Protein AF-B1ZRG2-F1 (afdb_monomer_lite)

Structure (mmCIF, N/CA/C/O backbone):
data_AF-B1ZRG2-F1
#
_entry.id   AF-B1ZRG2-F1
#
loop_
_atom_site.group_PDB
_atom_site.id
_atom_site.type_symbol
_atom_site.label_atom_id
_atom_site.label_alt_id
_atom_site.label_comp_id
_atom_site.label_asym_id
_atom_site.label_entity_id
_atom_site.label_seq_id
_atom_site.pdbx_PDB_ins_code
_atom_site.Cartn_x
_atom_site.Cartn_y
_atom_site.Cartn_z
_atom_site.occupancy
_atom_site.B_iso_or_equiv
_atom_site.auth_seq_id
_atom_site.auth_comp_id
_atom_site.auth_asym_id
_atom_site.auth_atom_id
_atom_site.pdbx_PDB_model_num
ATOM 1 N N . MET A 1 1 ? 19.179 -17.131 78.149 1.00 44.03 1 MET A N 1
ATOM 2 C CA . MET A 1 1 ? 19.157 -16.373 76.879 1.00 44.03 1 MET A CA 1
ATOM 3 C C . MET A 1 1 ? 17.961 -16.872 76.100 1.00 44.03 1 MET A C 1
ATOM 5 O O . MET A 1 1 ? 17.913 -18.040 75.742 1.00 44.03 1 MET A O 1
ATOM 9 N N . SER A 1 2 ? 16.934 -16.031 76.074 1.00 34.91 2 SER A N 1
ATOM 10 C CA . SER A 1 2 ? 15.535 -16.381 75.848 1.00 34.91 2 SER A CA 1
ATOM 11 C C . SER A 1 2 ? 15.091 -15.987 74.442 1.00 34.91 2 SER A C 1
ATOM 13 O O . SER A 1 2 ? 15.492 -14.937 73.959 1.00 34.91 2 SER A O 1
ATOM 15 N N . GLN A 1 3 ? 14.178 -16.799 73.907 1.00 31.14 3 GLN A N 1
ATOM 16 C CA . GLN A 1 3 ? 13.021 -16.413 73.089 1.00 31.14 3 GLN A CA 1
ATOM 17 C C . GLN A 1 3 ? 13.226 -15.973 71.628 1.00 31.14 3 GLN A C 1
ATOM 19 O O . GLN A 1 3 ? 13.715 -14.896 71.308 1.00 31.14 3 GLN A O 1
ATOM 24 N N . ARG A 1 4 ? 12.669 -16.815 70.744 1.00 40.81 4 ARG A N 1
ATOM 25 C CA . ARG A 1 4 ? 11.993 -16.399 69.508 1.00 40.81 4 ARG A CA 1
ATOM 26 C C . ARG A 1 4 ? 10.818 -15.468 69.838 1.00 40.81 4 ARG A C 1
ATOM 28 O O . ARG A 1 4 ? 10.125 -15.739 70.822 1.00 40.81 4 ARG A O 1
ATOM 35 N N . PRO A 1 5 ? 10.464 -14.560 68.920 1.00 37.41 5 PRO A N 1
ATOM 36 C CA . PRO A 1 5 ? 9.074 -14.204 68.694 1.00 37.41 5 PRO A CA 1
ATOM 37 C C . PRO A 1 5 ? 8.605 -14.631 67.293 1.00 37.41 5 PRO A C 1
ATOM 39 O O . PRO A 1 5 ? 9.265 -14.406 66.283 1.00 37.41 5 PRO A O 1
ATOM 42 N N . SER A 1 6 ? 7.444 -15.284 67.296 1.00 38.41 6 SER A N 1
ATOM 43 C CA . SER A 1 6 ? 6.436 -15.306 66.229 1.00 38.41 6 SER A CA 1
ATOM 44 C C . SER A 1 6 ? 5.818 -13.911 66.074 1.00 38.41 6 SER A C 1
ATOM 46 O O . SER A 1 6 ? 5.772 -13.231 67.091 1.00 38.41 6 SER A O 1
ATOM 48 N N . LEU A 1 7 ? 5.354 -13.543 64.866 1.00 31.53 7 LEU A N 1
ATOM 49 C CA . LEU A 1 7 ? 4.377 -12.497 64.439 1.00 31.53 7 LEU A CA 1
ATOM 50 C C . LEU A 1 7 ? 4.684 -12.244 62.936 1.00 31.53 7 LEU A C 1
ATOM 52 O O . LEU A 1 7 ? 5.855 -12.140 62.588 1.00 31.53 7 LEU A O 1
ATOM 56 N N . ASP A 1 8 ? 3.811 -12.138 61.940 1.00 29.39 8 ASP A N 1
ATOM 57 C CA . ASP A 1 8 ? 2.368 -12.257 61.766 1.00 29.39 8 ASP A CA 1
ATOM 58 C C . ASP A 1 8 ? 2.152 -12.480 60.259 1.00 29.39 8 ASP A C 1
ATOM 60 O O . ASP A 1 8 ? 2.672 -11.725 59.435 1.00 29.39 8 ASP A O 1
ATOM 64 N N . ALA A 1 9 ? 1.385 -13.500 59.874 1.00 29.91 9 ALA A N 1
ATOM 65 C CA . ALA A 1 9 ? 0.885 -13.624 58.509 1.00 29.91 9 ALA A CA 1
ATOM 66 C C . ALA A 1 9 ? -0.413 -12.815 58.413 1.00 29.91 9 ALA A C 1
ATOM 68 O O . ALA A 1 9 ? -1.506 -13.344 58.606 1.00 29.91 9 ALA A O 1
ATOM 69 N N . ALA A 1 10 ? -0.283 -11.514 58.158 1.00 30.19 10 ALA A N 1
ATOM 70 C CA . ALA A 1 10 ? -1.404 -10.689 57.742 1.00 30.19 10 ALA A CA 1
ATOM 71 C C . ALA A 1 10 ? -1.830 -11.133 56.336 1.00 30.19 10 ALA A C 1
ATOM 73 O O . ALA A 1 10 ? -1.155 -10.867 55.342 1.00 30.19 10 ALA A O 1
ATOM 74 N N . THR A 1 11 ? -2.950 -11.847 56.265 1.00 30.34 11 THR A N 1
ATOM 75 C CA . THR A 1 11 ? -3.734 -12.046 55.048 1.00 30.34 11 THR A CA 1
ATOM 76 C C . THR A 1 11 ? -4.152 -10.679 54.517 1.00 30.34 11 THR A C 1
ATOM 78 O O . THR A 1 11 ? -5.124 -10.091 54.989 1.00 30.34 11 THR A O 1
ATOM 81 N N . ALA A 1 12 ? -3.383 -10.154 53.564 1.00 30.78 12 ALA A N 1
ATOM 82 C CA . ALA A 1 12 ? -3.799 -9.035 52.741 1.00 30.78 12 ALA A CA 1
ATOM 83 C C . ALA A 1 12 ? -4.892 -9.539 51.795 1.00 30.78 12 ALA A C 1
ATOM 85 O O . ALA A 1 12 ? -4.633 -10.247 50.820 1.00 30.78 12 ALA A O 1
ATOM 86 N N . ASP A 1 13 ? -6.117 -9.199 52.174 1.00 28.84 13 ASP A N 1
ATOM 87 C CA . ASP A 1 13 ? -7.341 -9.279 51.395 1.00 28.84 13 ASP A CA 1
ATOM 88 C C . ASP A 1 13 ? -7.080 -8.659 50.013 1.00 28.84 13 ASP A C 1
ATOM 90 O O . ASP A 1 13 ? -6.990 -7.441 49.849 1.00 28.84 13 ASP A O 1
ATOM 94 N N . THR A 1 14 ? -6.823 -9.516 49.025 1.00 30.91 14 THR A N 1
ATOM 95 C CA . THR A 1 14 ? -6.717 -9.091 47.632 1.00 30.91 14 THR A CA 1
ATOM 96 C C . THR A 1 14 ? -8.150 -8.868 47.172 1.00 30.91 14 THR A C 1
ATOM 98 O O . THR A 1 14 ? -8.909 -9.841 47.153 1.00 30.91 14 THR A O 1
ATOM 101 N N . PRO A 1 15 ? -8.565 -7.634 46.836 1.00 31.62 15 PRO A N 1
ATOM 102 C CA . PRO A 1 15 ? -9.930 -7.409 46.407 1.00 31.62 15 PRO A CA 1
ATOM 103 C C . PRO A 1 15 ? -10.174 -8.245 45.153 1.00 31.62 15 PRO A C 1
ATOM 105 O O . PRO A 1 15 ? -9.431 -8.155 44.173 1.00 31.62 15 PRO A O 1
ATOM 108 N N . ALA A 1 16 ? -11.199 -9.094 45.228 1.00 30.50 16 ALA A N 1
ATOM 109 C CA . ALA A 1 16 ? -11.679 -9.878 44.106 1.00 30.50 16 ALA A CA 1
ATOM 110 C C . ALA A 1 16 ? -11.845 -8.960 42.881 1.00 30.50 16 ALA A C 1
ATOM 112 O O . ALA A 1 16 ? -12.378 -7.852 43.030 1.00 30.50 16 ALA A O 1
ATOM 113 N N . PRO A 1 17 ? -11.395 -9.375 41.683 1.00 32.94 17 PRO A N 1
ATOM 114 C CA . PRO A 1 17 ? -11.615 -8.584 40.485 1.00 32.94 17 PRO A CA 1
ATOM 115 C C . PRO A 1 17 ? -13.118 -8.353 40.336 1.00 32.94 17 PRO A C 1
ATOM 117 O O . PRO A 1 17 ? -13.916 -9.289 40.428 1.00 32.94 17 PRO A O 1
ATOM 120 N N . ALA A 1 18 ? -13.490 -7.081 40.180 1.00 32.44 18 ALA A N 1
ATOM 121 C CA . ALA A 1 18 ? -14.868 -6.656 40.031 1.00 32.44 18 ALA A CA 1
ATOM 122 C C . ALA A 1 18 ? -15.546 -7.498 38.943 1.00 32.44 18 ALA A C 1
ATOM 124 O O . ALA A 1 18 ? -15.136 -7.494 37.781 1.00 32.44 18 ALA A O 1
ATOM 125 N N . ALA A 1 19 ? -16.578 -8.237 39.346 1.00 33.41 19 ALA A N 1
ATOM 126 C CA . ALA A 1 19 ? -17.447 -8.988 38.460 1.00 33.41 19 ALA A CA 1
ATOM 127 C C . ALA A 1 19 ? -18.177 -8.002 37.534 1.00 33.41 19 ALA A C 1
ATOM 129 O O . ALA A 1 19 ? -19.205 -7.433 37.895 1.00 33.41 19 ALA A O 1
ATOM 130 N N . GLY A 1 20 ? -17.594 -7.743 36.364 1.00 34.97 20 GLY A N 1
ATOM 131 C CA . GLY A 1 20 ? -18.164 -6.828 35.376 1.00 34.97 20 GLY A CA 1
ATOM 132 C C . GLY A 1 20 ? -17.503 -6.821 33.996 1.00 34.97 20 GLY A C 1
ATOM 133 O O . GLY A 1 20 ? -18.056 -6.196 33.098 1.00 34.97 20 GLY A O 1
ATOM 134 N N . ASP A 1 21 ? -16.376 -7.513 33.787 1.00 38.94 21 ASP A N 1
ATOM 135 C CA . ASP A 1 21 ? -15.539 -7.318 32.586 1.00 38.94 21 ASP A CA 1
ATOM 136 C C . ASP A 1 21 ? -15.465 -8.537 31.643 1.00 38.94 21 ASP A C 1
ATOM 138 O O . ASP A 1 21 ? -14.523 -8.701 30.875 1.00 38.94 21 ASP A O 1
ATOM 142 N N . GLU A 1 22 ? -16.460 -9.430 31.685 1.00 39.44 22 GLU A N 1
ATOM 143 C CA . GLU A 1 22 ? -16.415 -10.705 30.947 1.00 39.44 22 GLU A CA 1
ATOM 144 C C . GLU A 1 22 ? -17.200 -10.719 29.618 1.00 39.44 22 GLU A C 1
ATOM 146 O O . GLU A 1 22 ? -17.410 -11.780 29.036 1.00 39.44 22 GLU A O 1
ATOM 151 N N . HIS A 1 23 ? -17.650 -9.568 29.098 1.00 43.19 23 HIS A N 1
ATOM 152 C CA . HIS A 1 23 ? -18.549 -9.529 27.927 1.00 43.19 23 HIS A CA 1
ATOM 153 C C . HIS A 1 23 ? -18.244 -8.429 26.890 1.00 43.19 23 HIS A C 1
ATOM 155 O O . HIS A 1 23 ? -19.143 -7.731 26.415 1.00 43.19 23 HIS A O 1
ATOM 161 N N . HIS A 1 24 ? -16.980 -8.294 26.465 1.00 49.75 24 HIS A N 1
ATOM 162 C CA . HIS A 1 24 ? -16.658 -7.497 25.266 1.00 49.75 24 HIS A CA 1
ATOM 163 C C . HIS A 1 24 ? -15.682 -8.136 24.266 1.00 49.75 24 HIS A C 1
ATOM 165 O O . HIS A 1 24 ? -15.039 -7.428 23.496 1.00 49.75 24 HIS A O 1
ATOM 171 N N . ARG A 1 25 ? -15.604 -9.470 24.175 1.00 56.97 25 ARG A N 1
ATOM 172 C CA . ARG A 1 25 ? -15.038 -10.095 22.963 1.00 56.97 25 ARG A CA 1
ATOM 173 C C . ARG A 1 25 ? -16.091 -10.121 21.865 1.00 56.97 25 ARG A C 1
ATOM 175 O O . ARG A 1 25 ? -16.765 -11.123 21.662 1.00 56.97 25 ARG A O 1
ATOM 182 N N . ARG A 1 26 ? -16.264 -8.997 21.172 1.00 71.00 26 ARG A N 1
ATOM 183 C CA . ARG A 1 26 ? -17.147 -8.938 19.996 1.00 71.00 26 ARG A CA 1
ATOM 184 C C . ARG A 1 26 ? -16.542 -9.646 18.784 1.00 71.00 26 ARG A C 1
ATOM 186 O O . ARG A 1 26 ? -17.289 -10.214 17.993 1.00 71.00 26 ARG A O 1
ATOM 193 N N . PHE A 1 27 ? -15.212 -9.652 18.653 1.00 87.38 27 PHE A N 1
ATOM 194 C CA . PHE A 1 27 ? -14.528 -10.338 17.562 1.00 87.38 27 PHE A CA 1
ATOM 195 C C . PHE A 1 27 ? -13.069 -10.678 17.900 1.00 87.38 27 PHE A C 1
ATOM 197 O O . PHE A 1 27 ? -12.311 -9.818 18.348 1.00 87.38 27 PHE A O 1
ATOM 204 N N . GLU A 1 28 ? -12.669 -11.916 17.617 1.00 91.75 28 GLU A N 1
ATOM 205 C CA . GLU A 1 28 ? -11.290 -12.406 17.675 1.00 91.75 28 GLU A CA 1
ATOM 206 C C . GLU A 1 28 ? -11.079 -13.402 16.528 1.00 91.75 28 GLU A C 1
ATOM 208 O O . GLU A 1 28 ? -11.954 -14.218 16.228 1.00 91.75 28 GLU A O 1
ATOM 213 N N . LEU A 1 29 ? -9.929 -13.323 15.867 1.00 91.81 29 LEU A N 1
ATOM 214 C CA . LEU A 1 29 ? -9.551 -14.179 14.755 1.00 91.81 29 LEU A CA 1
ATOM 215 C C . LEU A 1 29 ? -8.054 -14.467 14.818 1.00 91.81 29 LEU A C 1
ATOM 217 O O . LEU A 1 29 ? -7.232 -13.557 14.745 1.00 91.81 29 LEU A O 1
ATOM 221 N N . LEU A 1 30 ? -7.720 -15.752 14.827 1.00 94.62 30 LEU A N 1
ATOM 222 C CA . LEU A 1 30 ? -6.388 -16.249 14.521 1.00 94.62 30 LEU A CA 1
ATOM 223 C C . LEU A 1 30 ? -6.456 -17.068 13.231 1.00 94.62 30 LEU A C 1
ATOM 225 O O . LEU A 1 30 ? -7.286 -17.966 13.098 1.00 94.62 30 LEU A O 1
ATOM 229 N N . GLN A 1 31 ? -5.565 -16.787 12.286 1.00 94.00 31 GLN A N 1
ATOM 230 C CA . GLN A 1 31 ? -5.388 -17.601 11.090 1.00 94.00 31 GLN A CA 1
ATOM 231 C C . GLN A 1 31 ? -3.924 -18.019 10.980 1.00 94.00 31 GLN A C 1
ATOM 233 O O . GLN A 1 31 ? -3.051 -17.216 10.657 1.00 94.00 31 GLN A O 1
ATOM 238 N N . ALA A 1 32 ? -3.678 -19.302 11.247 1.00 90.69 32 ALA A N 1
ATOM 239 C CA . ALA A 1 32 ? -2.338 -19.875 11.355 1.00 90.69 32 ALA A CA 1
ATOM 240 C C . ALA A 1 32 ? -1.635 -20.125 10.008 1.00 90.69 32 ALA A C 1
ATOM 242 O O . ALA A 1 32 ? -0.455 -20.451 10.016 1.00 90.69 32 ALA A O 1
ATOM 243 N N . GLN A 1 33 ? -2.359 -20.018 8.883 1.00 90.31 33 GLN A N 1
ATOM 244 C CA . GLN A 1 33 ? -1.847 -20.170 7.511 1.00 90.31 33 GLN A CA 1
ATOM 245 C C . GLN A 1 33 ? -2.716 -19.364 6.519 1.00 90.31 33 GLN A C 1
ATOM 247 O O . GLN A 1 33 ? -3.607 -19.913 5.866 1.00 90.31 33 GLN A O 1
ATOM 252 N N . PRO A 1 34 ? -2.561 -18.033 6.453 1.00 92.88 34 PRO A N 1
ATOM 253 C CA . PRO A 1 34 ? -3.231 -17.202 5.462 1.00 92.88 34 PRO A CA 1
ATOM 254 C C . PRO A 1 34 ? -2.714 -17.470 4.040 1.00 92.88 34 PRO A C 1
ATOM 256 O O . PRO A 1 34 ? -1.535 -17.787 3.869 1.00 92.88 34 PRO A O 1
ATOM 259 N N . PRO A 1 35 ? -3.573 -17.330 3.011 1.00 88.62 35 PRO A N 1
ATOM 260 C CA . PRO A 1 35 ? -3.128 -17.398 1.627 1.00 88.62 35 PRO A CA 1
ATOM 261 C C . PRO A 1 35 ? -2.175 -16.237 1.325 1.00 88.62 35 PRO A C 1
ATOM 263 O O . PRO A 1 35 ? -2.445 -15.084 1.674 1.00 88.62 35 PRO A O 1
ATOM 266 N N . ILE A 1 36 ? -1.067 -16.552 0.659 1.00 92.31 36 ILE A N 1
ATOM 267 C CA . ILE A 1 36 ? -0.042 -15.583 0.278 1.00 92.31 36 ILE A CA 1
ATOM 268 C C . ILE A 1 36 ? -0.055 -15.416 -1.232 1.00 92.31 36 ILE A C 1
ATOM 270 O O . ILE A 1 36 ? 0.200 -16.371 -1.962 1.00 92.31 36 ILE A O 1
ATOM 274 N N . ASP A 1 37 ? -0.304 -14.189 -1.672 1.00 91.75 37 ASP A N 1
ATOM 275 C CA . ASP A 1 37 ? -0.225 -13.793 -3.073 1.00 91.75 37 ASP A CA 1
ATOM 276 C C . ASP A 1 37 ? 0.400 -12.400 -3.167 1.00 91.75 37 ASP A C 1
ATOM 278 O O . ASP A 1 37 ? -0.265 -11.391 -3.375 1.00 91.75 37 ASP A O 1
ATOM 282 N N . VAL A 1 38 ? 1.706 -12.341 -2.898 1.00 92.06 38 VAL A N 1
ATOM 283 C CA . VAL A 1 38 ? 2.461 -11.086 -2.923 1.00 92.06 38 VAL A CA 1
ATOM 284 C C . VAL A 1 38 ? 2.462 -10.523 -4.343 1.00 92.06 38 VAL A C 1
ATOM 286 O O . VAL A 1 38 ? 2.977 -11.179 -5.256 1.00 92.06 38 VAL A O 1
ATOM 289 N N . GLU A 1 39 ? 1.968 -9.296 -4.508 1.00 89.06 39 GLU A N 1
ATOM 290 C CA . GLU A 1 39 ? 2.026 -8.570 -5.776 1.00 89.06 39 GLU A CA 1
ATOM 291 C C . GLU A 1 39 ? 3.472 -8.375 -6.242 1.00 89.06 39 GLU A C 1
ATOM 293 O O . GLU A 1 39 ? 4.360 -7.995 -5.476 1.00 89.06 39 GLU A O 1
ATOM 298 N N . GLU A 1 40 ? 3.710 -8.608 -7.530 1.00 90.25 40 GLU A N 1
ATOM 299 C CA . GLU A 1 40 ? 5.047 -8.518 -8.113 1.00 90.25 40 GLU A CA 1
ATOM 300 C C . GLU A 1 40 ? 5.640 -7.107 -7.975 1.00 90.25 40 GLU A C 1
ATOM 302 O O . GLU A 1 40 ? 6.776 -6.945 -7.533 1.00 90.25 40 GLU A O 1
ATOM 307 N N . ALA A 1 41 ? 4.828 -6.082 -8.246 1.00 88.44 41 ALA A N 1
ATOM 308 C CA . ALA A 1 41 ? 5.224 -4.683 -8.112 1.00 88.44 41 ALA A CA 1
ATOM 309 C C . ALA A 1 41 ? 5.639 -4.319 -6.676 1.00 88.44 41 ALA A C 1
ATOM 311 O O . ALA A 1 41 ? 6.580 -3.549 -6.479 1.00 88.44 41 ALA A O 1
ATOM 312 N N . GLU A 1 42 ? 4.974 -4.886 -5.665 1.00 87.19 42 GLU A N 1
ATOM 313 C CA . GLU A 1 42 ? 5.310 -4.636 -4.262 1.00 87.19 42 GLU A CA 1
ATOM 314 C C . GLU A 1 42 ? 6.642 -5.289 -3.880 1.00 87.19 42 GLU A C 1
ATOM 316 O O . GLU A 1 42 ? 7.451 -4.684 -3.170 1.00 87.19 42 GLU A O 1
ATOM 321 N N . TYR A 1 43 ? 6.911 -6.491 -4.396 1.00 94.69 43 TYR A N 1
ATOM 322 C CA . TYR A 1 43 ? 8.188 -7.155 -4.169 1.00 94.69 43 TYR A CA 1
ATOM 323 C C . TYR A 1 43 ? 9.345 -6.414 -4.853 1.00 94.69 43 TYR A C 1
ATOM 325 O O . TYR A 1 43 ? 10.349 -6.127 -4.199 1.00 94.69 43 TYR A O 1
ATOM 333 N N . TRP A 1 44 ? 9.180 -6.006 -6.117 1.00 93.25 44 TRP A N 1
ATOM 334 C CA . TRP A 1 44 ? 10.175 -5.199 -6.832 1.00 93.25 44 TRP A CA 1
ATOM 335 C C . TRP A 1 44 ? 10.464 -3.870 -6.132 1.00 93.25 44 TRP A C 1
ATOM 337 O O . TRP A 1 44 ? 11.628 -3.495 -5.971 1.00 93.25 44 TRP A O 1
ATOM 347 N N . ARG A 1 45 ? 9.426 -3.198 -5.621 1.00 88.62 45 ARG A N 1
ATOM 348 C CA . ARG A 1 45 ? 9.576 -1.970 -4.830 1.00 88.62 45 ARG A CA 1
ATOM 349 C C . ARG A 1 45 ? 10.431 -2.196 -3.581 1.00 88.62 45 ARG A C 1
ATOM 351 O O . ARG A 1 45 ? 11.270 -1.357 -3.261 1.00 88.62 45 ARG A O 1
ATOM 358 N N . LEU A 1 46 ? 10.229 -3.305 -2.867 1.00 91.62 46 LEU A N 1
ATOM 359 C CA . LEU A 1 46 ? 11.022 -3.644 -1.677 1.00 91.62 46 LEU A CA 1
ATOM 360 C C . LEU A 1 46 ? 12.458 -4.061 -2.012 1.00 91.62 46 LEU A C 1
ATOM 362 O O . LEU A 1 46 ? 13.359 -3.790 -1.226 1.00 91.62 46 LEU A O 1
ATOM 366 N N . LEU A 1 47 ? 12.681 -4.648 -3.187 1.00 93.12 47 LEU A N 1
ATOM 367 C CA . LEU A 1 47 ? 14.017 -4.917 -3.724 1.00 93.12 47 LEU A CA 1
ATOM 368 C C . LEU A 1 47 ? 14.736 -3.642 -4.207 1.00 93.12 47 LEU A C 1
ATOM 370 O O . LEU A 1 47 ? 15.925 -3.691 -4.507 1.00 93.12 47 LEU A O 1
ATOM 374 N N . GLY A 1 48 ? 14.041 -2.501 -4.259 1.00 89.44 48 GLY A N 1
ATOM 375 C CA . GLY A 1 48 ? 14.605 -1.207 -4.647 1.00 89.44 48 GLY A CA 1
ATOM 376 C C . GLY A 1 48 ? 14.584 -0.928 -6.151 1.00 89.44 48 GLY A C 1
ATOM 377 O O . GLY A 1 48 ? 15.208 0.040 -6.587 1.00 89.44 48 GLY A O 1
ATOM 378 N N . TYR A 1 49 ? 13.863 -1.732 -6.938 1.00 88.06 49 TYR A N 1
ATOM 379 C CA . TYR A 1 49 ? 13.692 -1.505 -8.372 1.00 88.06 49 TYR A CA 1
ATOM 380 C C . TYR A 1 49 ? 12.736 -0.324 -8.621 1.00 88.06 49 TYR A C 1
ATOM 382 O O . TYR A 1 49 ? 11.633 -0.297 -8.063 1.00 88.06 49 TYR A O 1
ATOM 390 N N . PRO A 1 50 ? 13.119 0.661 -9.455 1.00 80.94 50 PRO A N 1
ATOM 391 C CA . PRO A 1 50 ? 12.188 1.672 -9.949 1.00 80.94 50 PRO A CA 1
ATOM 392 C C . PRO A 1 50 ? 11.034 1.042 -10.752 1.00 80.94 50 PRO A C 1
ATOM 394 O O . PRO A 1 50 ? 11.253 0.020 -11.397 1.00 80.94 50 PRO A O 1
ATOM 397 N N . PRO A 1 51 ? 9.836 1.662 -10.795 1.00 71.06 51 PRO A N 1
ATOM 398 C CA . PRO A 1 51 ? 8.667 1.092 -11.478 1.00 71.06 51 PRO A CA 1
ATOM 399 C C . PRO A 1 51 ? 8.873 0.749 -12.960 1.00 71.06 51 PRO A C 1
ATOM 401 O O . PRO A 1 51 ? 8.298 -0.219 -13.439 1.00 71.06 51 PRO A O 1
ATOM 404 N N . ASP A 1 52 ? 9.693 1.530 -13.667 1.00 76.94 52 ASP A N 1
ATOM 405 C CA . ASP A 1 52 ? 9.962 1.361 -15.102 1.00 76.94 52 ASP A CA 1
ATOM 406 C C . ASP A 1 52 ? 11.286 0.618 -15.374 1.00 76.94 52 ASP A C 1
ATOM 408 O O . ASP A 1 52 ? 11.762 0.583 -16.509 1.00 76.94 52 ASP A O 1
ATOM 412 N N . HIS A 1 53 ? 11.931 0.070 -14.337 1.00 82.88 53 HIS A N 1
ATOM 413 C CA . HIS A 1 53 ? 13.191 -0.651 -14.485 1.00 82.88 53 HIS A CA 1
ATOM 414 C C . HIS A 1 53 ? 12.942 -2.146 -14.680 1.00 82.88 53 HIS A C 1
ATOM 416 O O . HIS A 1 53 ? 12.356 -2.801 -13.822 1.00 82.88 53 HIS A O 1
ATOM 422 N N . GLU A 1 54 ? 13.438 -2.689 -15.790 1.00 88.69 54 GLU A N 1
ATOM 423 C CA . GLU A 1 54 ? 13.402 -4.123 -16.062 1.00 88.69 54 GLU A CA 1
ATOM 424 C C . GLU A 1 54 ? 14.504 -4.850 -15.264 1.00 88.69 54 GLU A C 1
ATOM 426 O O . GLU A 1 54 ? 15.687 -4.521 -15.421 1.00 88.69 54 GLU A O 1
ATOM 431 N N . PRO A 1 55 ? 14.156 -5.814 -14.388 1.00 90.69 55 PRO A N 1
ATOM 432 C CA . PRO A 1 55 ? 15.146 -6.596 -13.659 1.00 90.69 55 PRO A CA 1
ATOM 433 C C . PRO A 1 55 ? 15.975 -7.486 -14.588 1.00 90.69 55 PRO A C 1
ATOM 435 O O . PRO A 1 55 ? 15.485 -7.986 -15.595 1.00 90.69 55 PRO A O 1
ATOM 438 N N . SER A 1 56 ? 17.235 -7.731 -14.224 1.00 94.31 56 SER A N 1
ATOM 439 C CA . SER A 1 56 ? 18.082 -8.680 -14.953 1.00 94.31 56 SER A CA 1
ATOM 440 C C . SER A 1 56 ? 17.591 -10.123 -14.791 1.00 94.31 56 SER A C 1
ATOM 442 O O . SER A 1 56 ? 16.960 -10.458 -13.787 1.00 94.31 56 SER A O 1
ATOM 444 N N . ASP A 1 57 ? 17.978 -11.009 -15.713 1.00 95.94 57 ASP A N 1
ATOM 445 C CA . ASP A 1 57 ? 17.644 -12.443 -15.654 1.00 95.94 57 ASP A CA 1
ATOM 446 C C . ASP A 1 57 ? 17.976 -13.077 -14.297 1.00 95.94 57 ASP A C 1
ATOM 448 O O . ASP A 1 57 ? 17.186 -13.838 -13.740 1.00 95.94 57 ASP A O 1
ATOM 452 N N . ARG A 1 58 ? 19.126 -12.712 -13.715 1.00 95.19 58 ARG A N 1
ATOM 453 C CA . ARG A 1 58 ? 19.533 -13.207 -12.395 1.00 95.19 58 ARG A CA 1
ATOM 454 C C . ARG A 1 58 ? 18.607 -12.717 -11.279 1.00 95.19 58 ARG A C 1
ATOM 456 O O . ARG A 1 58 ? 18.303 -13.477 -10.365 1.00 95.19 58 ARG A O 1
ATOM 463 N N . ALA A 1 59 ? 18.150 -11.468 -11.339 1.00 96.88 59 ALA A N 1
ATOM 464 C CA . ALA A 1 59 ? 17.197 -10.940 -10.367 1.00 96.88 59 ALA A CA 1
ATOM 465 C C . ALA A 1 59 ? 15.827 -11.623 -10.494 1.00 96.88 59 ALA A C 1
ATOM 467 O O . ALA A 1 59 ? 15.218 -11.957 -9.479 1.00 96.88 59 ALA A O 1
ATOM 468 N N . LEU A 1 60 ? 15.370 -11.886 -11.723 1.00 97.00 60 LEU A N 1
ATOM 469 C CA . LEU A 1 60 ? 14.148 -12.650 -11.989 1.00 97.00 60 LEU A CA 1
ATOM 470 C C . LEU A 1 60 ? 14.244 -14.075 -11.425 1.00 97.00 60 LEU A C 1
ATOM 472 O O . LEU A 1 60 ? 13.322 -14.534 -10.750 1.00 97.00 60 LEU A O 1
ATOM 476 N N . GLU A 1 61 ? 15.375 -14.753 -11.640 1.00 97.88 61 GLU A N 1
ATOM 477 C CA . GLU A 1 61 ? 15.647 -16.090 -11.102 1.00 97.88 61 GLU A CA 1
ATOM 478 C C . GLU A 1 61 ? 15.591 -16.106 -9.566 1.00 97.88 61 GLU A C 1
ATOM 480 O O . GLU A 1 61 ? 14.885 -16.926 -8.977 1.00 97.88 61 GLU A O 1
ATOM 485 N N . LEU A 1 62 ? 16.286 -15.171 -8.910 1.00 98.44 62 LEU A N 1
ATOM 486 C CA . LEU A 1 62 ? 16.318 -15.052 -7.451 1.00 98.44 62 LEU A CA 1
ATOM 487 C C . LEU A 1 62 ? 14.945 -14.717 -6.861 1.00 98.44 62 LEU A C 1
ATOM 489 O O . LEU A 1 62 ? 14.548 -15.300 -5.850 1.00 98.44 62 LEU A O 1
ATOM 493 N N . ALA A 1 63 ? 14.195 -13.817 -7.498 1.00 97.94 63 ALA A N 1
ATOM 494 C CA . ALA A 1 63 ? 12.840 -13.468 -7.083 1.00 97.94 63 ALA A CA 1
ATOM 495 C C . ALA A 1 63 ? 11.885 -14.664 -7.196 1.00 97.94 63 ALA A C 1
ATOM 497 O O . ALA A 1 63 ? 11.109 -14.938 -6.272 1.00 97.94 63 ALA A O 1
ATOM 498 N N . ALA A 1 64 ? 11.959 -15.404 -8.306 1.00 98.06 64 ALA A N 1
ATOM 499 C CA . ALA A 1 64 ? 11.176 -16.616 -8.509 1.00 98.06 64 ALA A CA 1
ATOM 500 C C . ALA A 1 64 ? 11.544 -17.698 -7.484 1.00 98.06 64 ALA A C 1
ATOM 502 O O . ALA A 1 64 ? 10.652 -18.298 -6.878 1.00 98.06 64 ALA A O 1
ATOM 503 N N . TRP A 1 65 ? 12.840 -17.902 -7.238 1.00 98.44 65 TRP A N 1
ATOM 504 C CA . TRP A 1 65 ? 13.337 -18.830 -6.227 1.00 98.44 65 TRP A CA 1
ATOM 505 C C . TRP A 1 65 ? 12.836 -18.465 -4.823 1.00 98.44 65 TRP A C 1
ATOM 507 O O . TRP A 1 65 ? 12.290 -19.330 -4.139 1.00 98.44 65 TRP A O 1
ATOM 517 N N . ALA A 1 66 ? 12.932 -17.197 -4.405 1.00 98.56 66 ALA A N 1
ATOM 518 C CA . ALA A 1 66 ? 12.489 -16.758 -3.080 1.00 98.56 66 ALA A CA 1
ATOM 519 C C . ALA A 1 66 ? 10.984 -16.999 -2.878 1.00 98.56 66 ALA A C 1
ATOM 521 O O . ALA A 1 66 ? 10.569 -17.522 -1.839 1.00 98.56 66 ALA A O 1
ATOM 522 N N . ARG A 1 67 ? 10.169 -16.700 -3.900 1.00 98.06 67 ARG A N 1
ATOM 523 C CA . ARG A 1 67 ? 8.725 -16.972 -3.892 1.00 98.06 67 ARG A CA 1
ATOM 524 C C . ARG A 1 67 ? 8.428 -18.466 -3.773 1.00 98.06 67 ARG A C 1
ATOM 526 O O . ARG A 1 67 ? 7.597 -18.854 -2.954 1.00 98.06 67 ARG A O 1
ATOM 533 N N . GLN A 1 68 ? 9.094 -19.306 -4.567 1.00 97.94 68 GLN A N 1
ATOM 534 C CA . GLN A 1 68 ? 8.910 -20.762 -4.529 1.00 97.94 68 GLN A CA 1
ATOM 535 C C . GLN A 1 68 ? 9.340 -21.349 -3.184 1.00 97.94 68 GLN A C 1
ATOM 537 O O . GLN A 1 68 ? 8.616 -22.152 -2.592 1.00 97.94 68 GLN A O 1
ATOM 542 N N . TRP A 1 69 ? 10.492 -20.915 -2.672 1.00 98.38 69 TRP A N 1
ATOM 543 C CA . TRP A 1 69 ? 10.992 -21.349 -1.378 1.00 98.38 69 TRP A CA 1
ATOM 544 C C . TRP A 1 69 ? 10.006 -20.990 -0.268 1.00 98.38 69 TRP A C 1
ATOM 546 O O . TRP A 1 69 ? 9.656 -21.850 0.545 1.00 98.38 69 TRP A O 1
ATOM 556 N N . TYR A 1 70 ? 9.509 -19.749 -0.253 1.00 98.25 70 TYR A N 1
ATOM 557 C CA . TYR A 1 70 ? 8.563 -19.305 0.763 1.00 98.25 70 TYR A CA 1
ATOM 558 C C . TYR A 1 70 ? 7.217 -20.028 0.636 1.00 98.25 70 TYR A C 1
ATOM 560 O O . TYR A 1 70 ? 6.648 -20.422 1.648 1.00 98.25 70 TYR A O 1
ATOM 568 N N . ALA A 1 71 ? 6.723 -20.285 -0.577 1.00 96.69 71 ALA A N 1
ATOM 569 C CA . ALA A 1 71 ? 5.491 -21.051 -0.776 1.00 96.69 71 ALA A CA 1
ATOM 570 C C . ALA A 1 71 ? 5.572 -22.470 -0.176 1.00 96.69 71 ALA A C 1
ATOM 572 O O . ALA A 1 71 ? 4.590 -22.965 0.372 1.00 96.69 71 ALA A O 1
ATOM 573 N N . ALA A 1 72 ? 6.743 -23.114 -0.228 1.00 97.06 72 ALA A N 1
ATOM 574 C CA . ALA A 1 72 ? 6.948 -24.443 0.351 1.00 97.06 72 ALA A CA 1
ATOM 575 C C . ALA A 1 72 ? 7.208 -24.415 1.876 1.00 97.06 72 ALA A C 1
ATOM 577 O O . ALA A 1 72 ? 6.727 -25.275 2.624 1.00 97.06 72 ALA A O 1
ATOM 578 N N . ASN A 1 73 ? 7.965 -23.426 2.360 1.00 97.50 73 ASN A N 1
ATOM 579 C CA . ASN A 1 73 ? 8.558 -23.444 3.706 1.00 97.50 73 ASN A CA 1
ATOM 580 C C . ASN A 1 73 ? 8.022 -22.362 4.656 1.00 97.50 73 ASN A C 1
ATOM 582 O O . ASN A 1 73 ? 8.196 -22.459 5.875 1.00 97.50 73 ASN A O 1
ATOM 586 N N . GLY A 1 74 ? 7.378 -21.330 4.122 1.00 96.25 74 GLY A N 1
ATOM 587 C CA . GLY A 1 74 ? 6.809 -20.222 4.877 1.00 96.25 74 GLY A CA 1
ATOM 588 C C . GLY A 1 74 ? 5.694 -20.689 5.805 1.00 96.25 74 GLY A C 1
ATOM 589 O O . GLY A 1 74 ? 4.917 -21.591 5.478 1.00 96.25 74 GLY A O 1
ATOM 590 N N . ARG A 1 75 ? 5.625 -20.088 6.993 1.00 96.50 75 ARG A N 1
ATOM 591 C CA . ARG A 1 75 ? 4.570 -20.331 7.989 1.00 96.50 75 ARG A CA 1
ATOM 592 C C . ARG A 1 75 ? 4.001 -18.991 8.473 1.00 96.50 75 ARG A C 1
ATOM 594 O O . ARG A 1 75 ? 4.178 -18.647 9.639 1.00 96.50 75 ARG A O 1
ATOM 601 N N . PRO A 1 76 ? 3.392 -18.201 7.570 1.00 97.56 76 PRO A N 1
ATOM 602 C CA . PRO A 1 76 ? 2.810 -16.922 7.943 1.00 97.56 76 PRO A CA 1
ATOM 603 C C . PRO A 1 76 ? 1.621 -17.124 8.873 1.00 97.56 76 PRO A C 1
ATOM 605 O O . PRO A 1 76 ? 0.957 -18.159 8.828 1.00 97.56 76 PRO A O 1
ATOM 608 N N . TRP A 1 77 ? 1.293 -16.102 9.650 1.00 97.44 77 TRP A N 1
ATOM 609 C CA . TRP A 1 77 ? 0.065 -16.072 10.432 1.00 97.44 77 TRP A CA 1
ATOM 610 C C . TRP A 1 77 ? -0.406 -14.642 10.666 1.00 97.44 77 TRP A C 1
ATOM 612 O O . TRP A 1 77 ? 0.362 -13.681 10.586 1.00 97.44 77 TRP A O 1
ATOM 622 N N . VAL A 1 78 ? -1.700 -14.517 10.947 1.00 97.00 78 VAL A N 1
ATOM 623 C CA . VAL A 1 78 ? -2.341 -13.249 11.297 1.00 97.00 78 VAL A CA 1
ATOM 624 C C . VAL A 1 78 ? -3.236 -13.440 12.508 1.00 97.00 78 VAL A C 1
ATOM 626 O O . VAL A 1 78 ? -3.943 -14.442 12.622 1.00 97.00 78 VAL A O 1
ATOM 629 N N . TYR A 1 79 ? -3.210 -12.460 13.395 1.00 96.12 79 TYR A N 1
ATOM 630 C CA . TYR A 1 79 ? -4.073 -12.344 14.552 1.00 96.12 79 TYR A CA 1
ATOM 631 C C . TYR A 1 79 ? -4.748 -10.975 14.540 1.00 96.12 79 TYR A C 1
ATOM 633 O O . TYR A 1 79 ? -4.126 -9.949 14.253 1.00 96.12 79 TYR A O 1
ATOM 641 N N . LEU A 1 80 ? -6.037 -10.972 14.846 1.00 93.69 80 LEU A N 1
ATOM 642 C CA . LEU A 1 80 ? -6.887 -9.799 14.847 1.00 93.69 80 LEU A CA 1
ATOM 643 C C . LEU A 1 80 ? -7.868 -9.910 16.006 1.00 93.69 80 LEU A C 1
ATOM 645 O O . LEU A 1 80 ? -8.552 -10.923 16.141 1.00 93.69 80 LEU A O 1
ATOM 649 N N . ARG A 1 81 ? -8.019 -8.845 16.786 1.00 93.25 81 ARG A N 1
ATOM 650 C CA . ARG A 1 81 ? -9.134 -8.741 17.728 1.00 93.25 81 ARG A CA 1
ATOM 651 C C . ARG A 1 81 ? -9.670 -7.332 17.815 1.00 93.25 81 ARG A C 1
ATOM 653 O O . ARG A 1 81 ? -8.949 -6.367 17.577 1.00 93.25 81 ARG A O 1
ATOM 660 N N . GLU A 1 82 ? -10.919 -7.222 18.224 1.00 93.50 82 GLU A N 1
ATOM 661 C CA . GLU A 1 82 ? -11.474 -5.948 18.651 1.00 93.50 82 GLU A CA 1
ATOM 662 C C . GLU A 1 82 ? -10.969 -5.563 20.047 1.00 93.50 82 GLU A C 1
ATOM 664 O O . GLU A 1 82 ? -10.728 -6.422 20.896 1.00 93.50 82 GLU A O 1
ATOM 669 N N . THR A 1 83 ? -10.813 -4.262 20.279 1.00 93.19 83 THR A N 1
ATOM 670 C CA . THR A 1 83 ? -10.451 -3.688 21.577 1.00 93.19 83 THR A CA 1
ATOM 671 C C . THR A 1 83 ? -11.385 -2.530 21.917 1.00 93.19 83 THR A C 1
ATOM 673 O O . THR A 1 83 ? -11.883 -1.818 21.033 1.00 93.19 83 THR A O 1
ATOM 676 N N . ARG A 1 84 ? -11.635 -2.329 23.211 1.00 92.25 84 ARG A N 1
ATOM 677 C CA . ARG A 1 84 ? -12.387 -1.187 23.715 1.00 92.25 84 ARG A CA 1
ATOM 678 C C . ARG A 1 84 ? -11.572 0.081 23.500 1.00 92.25 84 ARG A C 1
ATOM 680 O O . ARG A 1 84 ? -10.497 0.239 24.069 1.00 92.25 84 ARG A O 1
ATOM 687 N N . LEU A 1 85 ? -12.122 0.995 22.708 1.00 95.44 85 LEU A N 1
ATOM 688 C CA . LEU A 1 85 ? -11.528 2.293 22.419 1.00 95.44 85 LEU A CA 1
ATOM 689 C C . LEU A 1 85 ? -12.124 3.367 23.330 1.00 95.44 85 LEU A C 1
ATOM 691 O O . LEU A 1 85 ? -13.327 3.623 23.287 1.00 95.44 85 LEU A O 1
ATOM 695 N N . GLU A 1 86 ? -11.272 4.037 24.096 1.00 95.75 86 GLU A N 1
ATOM 696 C CA . GLU A 1 86 ? -11.621 5.243 24.842 1.00 95.75 86 GLU A CA 1
ATOM 697 C C . GLU A 1 86 ? -10.768 6.405 24.339 1.00 95.75 86 GLU A C 1
ATOM 699 O O . GLU A 1 86 ? -9.537 6.369 24.380 1.00 95.75 86 GLU A O 1
ATOM 704 N N . LEU A 1 87 ? -11.448 7.435 23.839 1.00 93.88 87 LEU A N 1
ATOM 705 C CA . LEU A 1 87 ? -10.843 8.657 23.325 1.00 93.88 87 LEU A CA 1
ATOM 706 C C . LEU A 1 87 ? -11.427 9.848 24.077 1.00 93.88 87 LEU A C 1
ATOM 708 O O . LEU A 1 87 ? -12.614 10.151 23.934 1.00 93.88 87 LEU A O 1
ATOM 712 N N . THR A 1 88 ? -10.592 10.528 24.856 1.00 91.00 88 THR A N 1
ATOM 713 C CA . THR A 1 88 ? -10.888 11.860 25.407 1.00 91.00 88 THR A CA 1
ATOM 714 C C . THR A 1 88 ? -10.066 12.906 24.650 1.00 91.00 88 THR A C 1
ATOM 716 O O . THR A 1 88 ? -9.317 12.541 23.750 1.00 91.00 88 THR A O 1
ATOM 719 N N . PRO A 1 89 ? -10.193 14.216 24.920 1.00 86.88 89 PRO A N 1
ATOM 720 C CA . PRO A 1 89 ? -9.309 15.195 24.291 1.00 86.88 89 PRO A CA 1
ATOM 721 C C . PRO A 1 89 ? -7.822 15.040 24.667 1.00 86.88 89 PRO A C 1
ATOM 723 O O . PRO A 1 89 ? -6.976 15.509 23.904 1.00 86.88 89 PRO A O 1
ATOM 726 N N . GLU A 1 90 ? -7.522 14.404 25.803 1.00 87.00 90 GLU A N 1
ATOM 727 C CA . GLU A 1 90 ? -6.182 14.279 26.392 1.00 87.00 90 GLU A CA 1
ATOM 728 C C . GLU A 1 90 ? -5.608 12.855 26.367 1.00 87.00 90 GLU A C 1
ATOM 730 O O . GLU A 1 90 ? -4.405 12.694 26.569 1.00 87.00 90 GLU A O 1
ATOM 735 N N . ALA A 1 91 ? -6.435 11.822 26.169 1.00 91.25 91 ALA A N 1
ATOM 736 C CA . ALA A 1 91 ? -6.009 10.436 26.334 1.00 91.25 91 ALA A CA 1
ATOM 737 C C . ALA A 1 91 ? -6.571 9.494 25.262 1.00 91.25 91 ALA A C 1
ATOM 739 O O . ALA A 1 91 ? -7.754 9.522 24.917 1.00 91.25 91 ALA A O 1
ATOM 740 N N . LEU A 1 92 ? -5.697 8.595 24.803 1.00 95.50 92 LEU A N 1
ATOM 741 C CA . LEU A 1 92 ? -6.025 7.408 24.022 1.00 95.50 92 LEU A CA 1
ATOM 742 C C . LEU A 1 92 ? -5.841 6.178 24.910 1.00 95.50 92 LEU A C 1
ATOM 744 O O . LEU A 1 92 ? -4.726 5.913 25.370 1.00 95.50 92 LEU A O 1
ATOM 748 N N . ARG A 1 93 ? -6.913 5.407 25.115 1.00 96.69 93 ARG A N 1
ATOM 749 C CA . ARG A 1 93 ? -6.853 4.132 25.835 1.00 96.69 93 ARG A CA 1
ATOM 750 C C . ARG A 1 93 ? -7.474 2.998 25.031 1.00 96.69 93 ARG A C 1
ATOM 752 O O . ARG A 1 93 ? -8.519 3.166 24.402 1.00 96.69 93 ARG A O 1
ATOM 759 N N . LEU A 1 94 ? -6.817 1.843 25.076 1.00 95.75 94 LEU A N 1
ATOM 760 C CA . LEU A 1 94 ? -7.230 0.596 24.432 1.00 95.75 94 LEU A CA 1
ATOM 761 C C . LEU A 1 94 ? -7.315 -0.488 25.511 1.00 95.75 94 LEU A C 1
ATOM 763 O O . LEU A 1 94 ? -6.314 -0.762 26.165 1.00 95.75 94 LEU A O 1
ATOM 767 N N . ASP A 1 95 ? -8.505 -1.038 25.765 1.00 93.62 95 ASP A N 1
ATOM 768 C CA . ASP A 1 95 ? -8.788 -1.930 26.910 1.00 93.62 95 ASP A CA 1
ATOM 769 C C . ASP A 1 95 ? -8.193 -1.403 28.239 1.00 93.62 95 ASP A C 1
ATOM 771 O O . ASP A 1 95 ? -7.551 -2.124 29.003 1.00 93.62 95 ASP A O 1
ATOM 775 N N . GLY A 1 96 ? -8.339 -0.095 28.484 1.00 93.31 96 GLY A N 1
ATOM 776 C CA . GLY A 1 96 ? -7.818 0.585 29.676 1.00 93.31 96 GLY A CA 1
ATOM 777 C C . GLY A 1 96 ? -6.308 0.870 29.674 1.00 93.31 96 GLY A C 1
ATOM 778 O O . GLY A 1 96 ? -5.848 1.642 30.515 1.00 93.31 96 GLY A O 1
ATOM 779 N N . GLN A 1 97 ? -5.536 0.322 28.730 1.00 95.44 97 GLN A N 1
ATOM 780 C CA . GLN A 1 97 ? -4.122 0.652 28.545 1.00 95.44 97 GLN A CA 1
ATOM 781 C C . GLN A 1 97 ? -3.987 2.005 27.844 1.00 95.44 97 GLN A C 1
ATOM 783 O O . GLN A 1 97 ? -4.459 2.178 26.722 1.00 95.44 97 GLN A O 1
ATOM 788 N N . GLU A 1 98 ? -3.320 2.959 28.488 1.00 96.12 98 GLU A N 1
ATOM 789 C CA . GLU A 1 98 ? -3.029 4.271 27.905 1.00 96.12 98 GLU A CA 1
ATOM 790 C C . GLU A 1 98 ? -1.813 4.203 26.974 1.00 96.12 98 GLU A C 1
ATOM 792 O O . GLU A 1 98 ? -0.803 3.586 27.322 1.00 96.12 98 GLU A O 1
ATOM 797 N N . PHE A 1 99 ? -1.915 4.855 25.811 1.00 95.12 99 PHE A N 1
ATOM 798 C CA . PHE A 1 99 ? -0.831 4.997 24.835 1.00 95.12 99 PHE A CA 1
ATOM 799 C C . PHE A 1 99 ? -0.549 6.467 24.549 1.00 95.12 99 PHE A C 1
ATOM 801 O O . PHE A 1 99 ? -1.466 7.270 24.359 1.00 95.12 99 PHE A O 1
ATOM 808 N N . ARG A 1 100 ? 0.737 6.821 24.461 1.00 89.38 100 ARG A N 1
ATOM 809 C CA . ARG A 1 100 ? 1.184 8.201 24.234 1.00 89.38 100 ARG A CA 1
ATOM 810 C C . ARG A 1 100 ? 1.587 8.398 22.779 1.00 89.38 100 ARG A C 1
ATOM 812 O O . ARG A 1 100 ? 2.755 8.597 22.459 1.00 89.38 100 ARG A O 1
ATOM 819 N N . SER A 1 101 ? 0.593 8.371 21.894 1.00 89.94 101 SER A N 1
ATOM 820 C CA . SER A 1 101 ? 0.774 8.748 20.492 1.00 89.94 101 SER A CA 1
ATOM 821 C C . SER A 1 101 ? -0.148 9.893 20.110 1.00 89.94 101 SER A C 1
ATOM 823 O O . SER A 1 101 ? -1.340 9.689 19.886 1.00 89.94 101 SER A O 1
ATOM 825 N N . GLN A 1 102 ? 0.418 11.097 19.983 1.00 85.12 102 GLN A N 1
ATOM 826 C CA . GLN A 1 102 ? -0.345 12.280 19.579 1.00 85.12 102 GLN A CA 1
ATOM 827 C C . GLN A 1 102 ? -0.958 12.088 18.187 1.00 85.12 102 GLN A C 1
ATOM 829 O O . GLN A 1 102 ? -2.122 12.404 17.964 1.00 85.12 102 GLN A O 1
ATOM 834 N N . GLN A 1 103 ? -0.188 11.514 17.258 1.00 86.50 103 GLN A N 1
ATOM 835 C CA . GLN A 1 103 ? -0.629 11.348 15.879 1.00 86.50 103 GLN A CA 1
ATOM 836 C C . GLN A 1 103 ? -1.717 10.278 15.740 1.00 86.50 103 GLN A C 1
ATOM 838 O O . GLN A 1 103 ? -2.686 10.510 15.020 1.00 86.50 103 GLN A O 1
ATOM 843 N N . LEU A 1 104 ? -1.611 9.143 16.447 1.00 90.38 104 LEU A N 1
ATOM 844 C CA . LEU A 1 104 ? -2.691 8.154 16.473 1.00 90.38 104 LEU A CA 1
ATOM 845 C C . LEU A 1 104 ? -3.946 8.720 17.142 1.00 90.38 104 LEU A C 1
ATOM 847 O O . LEU A 1 104 ? -5.045 8.563 16.614 1.00 90.38 104 LEU A O 1
ATOM 851 N N . HIS A 1 105 ? -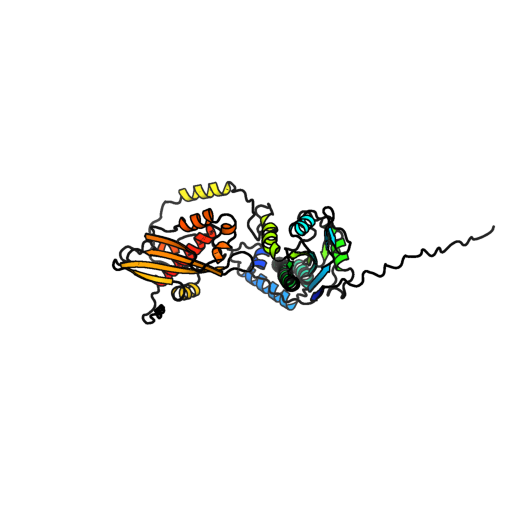3.783 9.380 18.288 1.00 92.81 105 HIS A N 1
ATOM 852 C CA . HIS A 1 105 ? -4.880 9.996 19.021 1.00 92.81 105 HIS A CA 1
ATOM 853 C C . HIS A 1 105 ? -5.655 10.989 18.145 1.00 92.81 105 HIS A C 1
ATOM 855 O O . HIS A 1 105 ? -6.870 10.856 17.985 1.00 92.81 105 HIS A O 1
ATOM 861 N N . ASP A 1 106 ? -4.955 11.941 17.522 1.00 88.88 106 ASP A N 1
ATOM 862 C CA . ASP A 1 106 ? -5.580 12.943 16.661 1.00 88.88 106 ASP A CA 1
ATOM 863 C C . ASP A 1 106 ? -6.223 12.300 15.433 1.00 88.88 106 ASP A C 1
ATOM 865 O O . ASP A 1 106 ? -7.352 12.645 15.090 1.00 88.88 106 ASP A O 1
ATOM 869 N N . HIS A 1 107 ? -5.569 11.308 14.823 1.00 86.19 107 HIS A N 1
ATOM 870 C CA . HIS A 1 107 ? -6.119 10.571 13.686 1.00 86.19 107 HIS A CA 1
ATOM 871 C C . HIS A 1 107 ? -7.443 9.880 14.050 1.00 86.19 107 HIS A C 1
ATOM 873 O O . HIS A 1 107 ? -8.447 10.072 13.360 1.00 86.19 107 HIS A O 1
ATOM 879 N N . LEU A 1 108 ? -7.482 9.119 15.146 1.00 91.75 108 LEU A N 1
ATOM 880 C CA . LEU A 1 108 ? -8.697 8.427 15.580 1.00 91.75 108 LEU A CA 1
ATOM 881 C C . LEU A 1 108 ? -9.803 9.413 15.978 1.00 91.75 108 LEU A C 1
ATOM 883 O O . LEU A 1 108 ? -10.965 9.211 15.618 1.00 91.75 108 LEU A O 1
ATOM 887 N N . ARG A 1 109 ? -9.453 10.498 16.677 1.00 91.88 109 ARG A N 1
ATOM 888 C CA . ARG A 1 109 ? -10.408 11.519 17.124 1.00 91.88 109 ARG A CA 1
ATOM 889 C C . ARG A 1 109 ? -10.997 12.306 15.954 1.00 91.88 109 ARG A C 1
ATOM 891 O O . ARG A 1 109 ? -12.217 12.410 15.855 1.00 91.88 109 ARG A O 1
ATOM 898 N N . GLU A 1 110 ? -10.162 12.830 15.056 1.00 88.50 110 GLU A N 1
ATOM 899 C CA . GLU A 1 110 ? -10.605 13.596 13.881 1.00 88.50 110 GLU A CA 1
ATOM 900 C C . GLU A 1 110 ? -11.455 12.749 12.931 1.00 88.50 110 GLU A C 1
ATOM 902 O O . GLU A 1 110 ? -12.420 13.246 12.349 1.00 88.50 110 GLU A O 1
ATOM 907 N N . ALA A 1 111 ? -11.127 11.462 12.788 1.00 87.56 111 ALA A N 1
ATOM 908 C CA . ALA A 1 111 ? -11.905 10.543 11.967 1.00 87.56 111 ALA A CA 1
ATOM 909 C C . ALA A 1 111 ? -13.189 10.048 12.666 1.00 87.56 111 ALA A C 1
ATOM 911 O O . ALA A 1 111 ? -14.007 9.369 12.044 1.00 87.56 111 ALA A O 1
ATOM 912 N N . GLY A 1 112 ? -13.398 10.394 13.941 1.00 90.50 112 GLY A N 1
ATOM 913 C CA . GLY A 1 112 ? -14.578 10.004 14.708 1.00 90.50 112 GLY A CA 1
ATOM 914 C C . GLY A 1 112 ? -14.647 8.502 14.981 1.00 90.50 112 GLY A C 1
ATOM 915 O O . GLY A 1 112 ? -15.739 7.927 14.923 1.00 90.50 112 GLY A O 1
ATOM 916 N N . ALA A 1 113 ? -13.497 7.872 15.248 1.00 93.50 113 ALA A N 1
ATOM 917 C CA . ALA A 1 113 ? -13.385 6.441 15.498 1.00 93.50 113 ALA A CA 1
ATOM 918 C C . ALA A 1 113 ? -14.320 5.992 16.627 1.00 93.50 113 ALA A C 1
ATOM 920 O O . ALA A 1 113 ? -14.425 6.622 17.679 1.00 93.50 113 ALA A O 1
ATOM 921 N N . LYS A 1 114 ? -15.037 4.898 16.371 1.00 92.50 114 LYS A N 1
ATOM 922 C CA . LYS A 1 114 ? -16.021 4.307 17.286 1.00 92.50 114 LYS A CA 1
ATOM 923 C C . LYS A 1 114 ? -15.507 3.039 17.943 1.00 92.50 114 LYS A C 1
ATOM 925 O O . LYS A 1 114 ? -15.914 2.726 19.054 1.00 92.50 114 LYS A O 1
ATOM 930 N N . ARG A 1 115 ? -14.645 2.309 17.240 1.00 93.38 115 ARG A N 1
ATOM 931 C CA . ARG A 1 115 ? -14.035 1.048 17.670 1.00 93.38 115 ARG A CA 1
ATOM 932 C C . ARG A 1 115 ? -12.593 1.013 17.181 1.00 93.38 115 ARG A C 1
ATOM 934 O O . ARG A 1 115 ? -12.223 1.778 16.286 1.00 93.38 115 ARG A O 1
ATOM 941 N N . ALA A 1 116 ? -11.802 0.115 17.745 1.00 95.38 116 ALA A N 1
ATOM 942 C CA . ALA A 1 116 ? -10.458 -0.162 17.275 1.00 95.38 116 ALA A CA 1
ATOM 943 C C . ALA A 1 116 ? -10.225 -1.671 17.196 1.00 95.38 116 ALA A C 1
ATOM 945 O O . ALA A 1 116 ? -10.824 -2.453 17.935 1.00 95.38 116 ALA A O 1
ATOM 946 N N . MET A 1 117 ? -9.337 -2.060 16.292 1.00 95.31 117 MET A N 1
ATOM 947 C CA . MET A 1 117 ? -8.838 -3.418 16.164 1.00 95.31 117 MET A CA 1
ATOM 948 C C . MET A 1 117 ? -7.347 -3.432 16.479 1.00 95.31 117 MET A C 1
ATOM 950 O O . MET A 1 117 ? -6.614 -2.538 16.051 1.00 95.31 117 MET A O 1
ATOM 954 N N . LEU A 1 118 ? -6.904 -4.462 17.189 1.00 96.19 118 LEU A N 1
ATOM 955 C CA . LEU A 1 118 ? -5.494 -4.784 17.356 1.00 96.19 118 LEU A CA 1
ATOM 956 C C . LEU A 1 118 ? -5.118 -5.857 16.343 1.00 96.19 118 LEU A C 1
ATOM 958 O O . LEU A 1 118 ? -5.836 -6.848 16.191 1.00 96.19 118 LEU A O 1
ATOM 962 N N . VAL A 1 119 ? -3.992 -5.659 15.670 1.00 96.50 119 VAL A N 1
ATOM 963 C CA . VAL A 1 119 ? -3.497 -6.544 14.617 1.00 96.50 119 VAL A CA 1
ATOM 964 C C . VAL A 1 119 ? -2.093 -7.005 14.975 1.00 96.50 119 VAL A C 1
ATOM 966 O O . VAL A 1 119 ? -1.270 -6.190 15.387 1.00 96.50 119 VAL A O 1
ATOM 969 N N . ALA A 1 120 ? -1.812 -8.289 14.775 1.00 96.94 120 ALA A N 1
ATOM 970 C CA . ALA A 1 120 ? -0.464 -8.839 14.750 1.00 96.94 120 ALA A CA 1
ATOM 971 C C . ALA A 1 120 ? -0.309 -9.754 13.535 1.00 96.94 120 ALA A C 1
ATOM 973 O O . ALA A 1 120 ? -1.151 -10.615 13.289 1.00 96.94 120 ALA A O 1
ATOM 974 N N . VAL A 1 121 ? 0.760 -9.575 12.767 1.00 97.69 121 VAL A N 1
ATOM 975 C CA . VAL A 1 121 ? 1.073 -10.404 11.599 1.00 97.69 121 VAL A CA 1
ATOM 976 C C . VAL A 1 121 ? 2.545 -10.797 11.615 1.00 97.69 121 VAL A C 1
ATOM 978 O O . VAL A 1 121 ? 3.392 -10.032 12.079 1.00 97.69 121 VAL A O 1
ATOM 981 N N . SER A 1 122 ? 2.852 -11.973 11.073 1.00 98.06 122 SER A N 1
ATOM 982 C CA . SER A 1 122 ? 4.221 -12.470 10.907 1.00 98.06 122 SER A CA 1
ATOM 983 C C . SER A 1 122 ? 4.333 -13.258 9.608 1.00 98.06 122 SER A C 1
ATOM 985 O O . SER A 1 122 ? 3.432 -14.020 9.248 1.00 98.06 122 SER A O 1
ATOM 987 N N . ALA A 1 123 ? 5.468 -13.118 8.924 1.00 97.69 123 ALA A N 1
ATOM 988 C CA . ALA A 1 123 ? 5.851 -13.982 7.811 1.00 97.69 123 ALA A CA 1
ATOM 989 C C . ALA A 1 123 ? 6.415 -15.343 8.274 1.00 97.69 123 ALA A C 1
ATOM 991 O O . ALA A 1 123 ? 6.848 -16.144 7.444 1.00 97.69 123 ALA A O 1
ATOM 992 N N . GLY A 1 124 ? 6.412 -15.637 9.572 1.00 96.25 124 GLY A N 1
ATOM 993 C CA . GLY A 1 124 ? 6.959 -16.876 10.108 1.00 96.25 124 GLY A CA 1
ATOM 994 C C . GLY A 1 124 ? 8.461 -16.788 10.377 1.00 96.25 124 GLY A C 1
ATOM 995 O O . GLY A 1 124 ? 9.209 -16.143 9.635 1.00 96.25 124 GLY A O 1
ATOM 996 N N . ARG A 1 125 ? 8.941 -17.507 11.395 1.00 95.44 125 ARG A N 1
ATOM 997 C CA . ARG A 1 125 ? 10.381 -17.566 11.713 1.00 95.44 125 ARG A CA 1
ATOM 998 C C . ARG A 1 125 ? 11.222 -18.256 10.635 1.00 95.44 125 ARG A C 1
ATOM 1000 O O . ARG A 1 125 ? 12.397 -17.937 10.479 1.00 95.44 125 ARG A O 1
ATOM 1007 N N . SER A 1 126 ? 10.629 -19.193 9.887 1.00 94.62 126 SER A N 1
ATOM 1008 C CA . SER A 1 126 ? 11.363 -20.068 8.960 1.00 94.62 126 SER A CA 1
ATOM 1009 C C . SER A 1 126 ? 12.093 -19.281 7.874 1.00 94.62 126 SER A C 1
ATOM 1011 O O . SER A 1 126 ? 13.233 -19.597 7.538 1.00 94.62 126 SER A O 1
ATOM 1013 N N . CYS A 1 127 ? 11.462 -18.221 7.363 1.00 92.31 127 CYS A N 1
ATOM 1014 C CA . CYS A 1 127 ? 12.045 -17.329 6.366 1.00 92.31 127 CYS A CA 1
ATOM 1015 C C . CYS A 1 127 ? 13.302 -16.624 6.890 1.00 92.31 127 CYS A C 1
ATOM 1017 O O . CYS A 1 127 ? 14.317 -16.586 6.200 1.00 92.31 127 CYS A O 1
ATOM 1019 N N . GLU A 1 128 ? 13.252 -16.094 8.113 1.00 89.56 128 GLU A N 1
ATOM 1020 C CA . GLU A 1 128 ? 14.383 -15.406 8.743 1.00 89.56 128 GLU A CA 1
ATOM 1021 C C . GLU A 1 128 ? 15.519 -16.380 9.085 1.00 89.56 128 GLU A C 1
ATOM 1023 O O . GLU A 1 128 ? 16.692 -16.089 8.846 1.00 89.56 128 GLU A O 1
ATOM 1028 N N . GLU A 1 129 ? 15.183 -17.557 9.614 1.00 94.38 129 GLU A N 1
ATOM 1029 C CA . GLU A 1 129 ? 16.157 -18.597 9.949 1.00 94.38 129 GLU A CA 1
ATOM 1030 C C . GLU A 1 129 ? 16.916 -19.077 8.708 1.00 94.38 129 GLU A C 1
ATOM 1032 O O . GLU A 1 129 ? 18.146 -19.179 8.743 1.00 94.38 129 GLU A O 1
ATOM 1037 N N . HIS A 1 130 ? 16.204 -19.320 7.603 1.00 97.38 130 HIS A N 1
ATOM 1038 C CA . HIS A 1 130 ? 16.834 -19.748 6.360 1.00 97.38 130 HIS A CA 1
ATOM 1039 C C . HIS A 1 130 ? 17.606 -18.621 5.675 1.00 97.38 130 HIS A C 1
ATOM 1041 O O . HIS A 1 130 ? 18.711 -18.851 5.191 1.00 97.38 130 HIS A O 1
ATOM 1047 N N . ALA A 1 131 ? 17.100 -17.387 5.699 1.00 93.44 131 ALA A N 1
ATOM 1048 C CA . ALA A 1 131 ? 17.871 -16.239 5.241 1.00 93.44 131 ALA A CA 1
ATOM 1049 C C . ALA A 1 131 ? 19.204 -16.145 6.007 1.00 93.44 131 ALA A C 1
ATOM 1051 O O . ALA A 1 131 ? 20.278 -16.101 5.405 1.00 93.44 131 ALA A O 1
ATOM 1052 N N . ARG A 1 132 ? 19.175 -16.227 7.341 1.00 92.12 132 ARG A N 1
ATOM 1053 C CA . ARG A 1 132 ? 20.398 -16.229 8.156 1.00 92.12 132 ARG A CA 1
ATOM 1054 C C . ARG A 1 132 ? 21.356 -17.365 7.774 1.00 92.12 132 ARG A C 1
ATOM 1056 O O . ARG A 1 132 ? 22.567 -17.148 7.785 1.00 92.12 132 ARG A O 1
ATOM 1063 N N . GLN A 1 133 ? 20.843 -18.548 7.438 1.00 96.12 133 GLN A N 1
ATOM 1064 C CA . GLN A 1 133 ? 21.659 -19.652 6.929 1.00 96.12 133 GLN A CA 1
ATOM 1065 C C . GLN A 1 133 ? 22.333 -19.292 5.594 1.00 96.12 133 GLN A C 1
ATOM 1067 O O . GLN A 1 133 ? 23.540 -19.464 5.469 1.00 96.12 133 GLN A O 1
ATOM 1072 N N . LEU A 1 134 ? 21.598 -18.735 4.628 1.00 95.88 134 LEU A N 1
ATOM 1073 C CA . LEU A 1 134 ? 22.149 -18.312 3.331 1.00 95.88 134 LEU A CA 1
ATOM 1074 C C . LEU A 1 134 ? 23.270 -17.280 3.494 1.00 95.88 134 LEU A C 1
ATOM 1076 O O . LEU A 1 134 ? 24.305 -17.378 2.838 1.00 95.88 134 LEU A O 1
ATOM 1080 N N . TRP A 1 135 ? 23.115 -16.345 4.434 1.00 92.12 135 TRP A N 1
ATOM 1081 C CA . TRP A 1 135 ? 24.178 -15.400 4.774 1.00 92.12 135 TRP A CA 1
ATOM 1082 C C . TRP A 1 135 ? 25.441 -16.104 5.295 1.00 92.12 135 TRP A C 1
ATOM 1084 O O . TRP A 1 135 ? 26.550 -15.787 4.870 1.00 92.12 135 TRP A O 1
ATOM 1094 N N . GLN A 1 136 ? 25.286 -17.093 6.183 1.00 95.81 136 GLN A N 1
ATOM 1095 C CA . GLN A 1 136 ? 26.401 -17.897 6.707 1.00 95.81 136 GLN A CA 1
ATOM 1096 C C . GLN A 1 136 ? 27.068 -18.755 5.619 1.00 95.81 136 GLN A C 1
ATOM 1098 O O . GLN A 1 136 ? 28.276 -18.974 5.662 1.00 95.81 136 GLN A O 1
ATOM 1103 N N . GLU A 1 137 ? 26.302 -19.187 4.618 1.00 97.00 137 GLU A N 1
ATOM 1104 C CA . GLU A 1 137 ? 26.781 -19.908 3.434 1.00 97.00 137 GLU A CA 1
ATOM 1105 C C . GLU A 1 137 ? 27.400 -18.991 2.362 1.00 97.00 137 GLU A C 1
ATOM 1107 O O . GLU A 1 137 ? 27.740 -19.466 1.280 1.00 97.00 137 GLU A O 1
ATOM 1112 N N . SER A 1 138 ? 27.580 -17.694 2.643 1.00 94.00 138 SER A N 1
ATOM 1113 C CA . SER A 1 138 ? 28.111 -16.705 1.690 1.00 94.00 138 SER A CA 1
ATOM 1114 C C . SER A 1 138 ? 27.264 -16.558 0.416 1.00 94.00 138 SER A C 1
ATOM 1116 O O . SER A 1 138 ? 27.800 -16.346 -0.670 1.00 94.00 138 SER A O 1
ATOM 1118 N N . LYS A 1 139 ? 25.934 -16.639 0.558 1.00 93.06 139 LYS A N 1
ATOM 1119 C CA . LYS A 1 139 ? 24.929 -16.415 -0.497 1.00 93.06 139 LYS A CA 1
ATOM 1120 C C . LYS A 1 139 ? 24.145 -15.120 -0.231 1.00 93.06 139 LYS A C 1
ATOM 1122 O O . LYS A 1 139 ? 22.996 -15.168 0.221 1.00 93.06 139 LYS A O 1
ATOM 1127 N N . PRO A 1 140 ? 24.779 -13.944 -0.402 1.00 91.94 140 PRO A N 1
ATOM 1128 C CA . PRO A 1 140 ? 24.187 -12.663 -0.020 1.00 91.94 140 PRO A CA 1
ATOM 1129 C C . PRO A 1 140 ? 22.985 -12.276 -0.890 1.00 91.94 140 PRO A C 1
ATOM 1131 O O . PRO A 1 140 ? 22.069 -11.629 -0.383 1.00 91.94 140 PRO A O 1
ATOM 1134 N N . ASP A 1 141 ? 22.960 -12.695 -2.156 1.00 93.62 141 ASP A N 1
ATOM 1135 C CA . ASP A 1 141 ? 21.871 -12.380 -3.080 1.00 93.62 141 ASP A CA 1
ATOM 1136 C C . ASP A 1 141 ? 20.602 -13.152 -2.694 1.00 93.62 141 ASP A C 1
ATOM 1138 O O . ASP A 1 141 ? 19.554 -12.554 -2.460 1.00 93.62 141 ASP A O 1
ATOM 1142 N N . GLU A 1 142 ? 20.700 -14.473 -2.521 1.00 97.56 142 GLU A N 1
ATOM 1143 C CA . GLU A 1 142 ? 19.602 -15.319 -2.046 1.00 97.56 142 GLU A CA 1
ATOM 1144 C C . GLU A 1 142 ? 19.098 -14.860 -0.671 1.00 97.56 142 GLU A C 1
ATOM 1146 O O . GLU A 1 142 ? 17.888 -14.767 -0.448 1.00 97.56 142 GLU A O 1
ATOM 1151 N N . TYR A 1 143 ? 20.021 -14.518 0.237 1.00 97.06 143 TYR A N 1
ATOM 1152 C CA . TYR A 1 143 ? 19.684 -13.914 1.525 1.00 97.06 143 TYR A CA 1
ATOM 1153 C C . TYR A 1 143 ? 18.826 -12.660 1.346 1.00 97.06 143 TYR A C 1
ATOM 1155 O O . TYR A 1 143 ? 17.752 -12.565 1.941 1.00 97.06 143 TYR A O 1
ATOM 1163 N N . PHE A 1 144 ? 19.291 -11.707 0.535 1.00 96.38 144 PHE A N 1
ATOM 1164 C CA . PHE A 1 144 ? 18.630 -10.420 0.353 1.00 96.38 144 PHE A CA 1
ATOM 1165 C C . PHE A 1 144 ? 17.241 -10.580 -0.269 1.00 96.38 144 PHE A C 1
ATOM 1167 O O . PHE A 1 144 ? 16.269 -10.015 0.238 1.00 96.38 144 PHE A O 1
ATOM 1174 N N . PHE A 1 145 ? 17.124 -11.396 -1.319 1.00 98.06 145 PHE A N 1
ATOM 1175 C CA . PHE A 1 145 ? 15.848 -11.638 -1.986 1.00 98.06 145 PHE A CA 1
ATOM 1176 C C . PHE A 1 145 ? 14.840 -12.312 -1.054 1.00 98.06 145 PHE A C 1
ATOM 1178 O O . PHE A 1 145 ? 13.689 -11.869 -0.997 1.00 98.06 145 PHE A O 1
ATOM 1185 N N . LEU A 1 146 ? 15.252 -13.316 -0.273 1.00 98.06 146 LEU A N 1
ATOM 1186 C CA . LEU A 1 146 ? 14.364 -13.976 0.685 1.00 98.06 146 LEU A CA 1
ATOM 1187 C C . LEU A 1 146 ? 13.970 -13.047 1.846 1.00 98.06 146 LEU A C 1
ATOM 1189 O O . LEU A 1 146 ? 12.805 -13.004 2.242 1.00 98.06 146 LEU A O 1
ATOM 1193 N N . GLU A 1 147 ? 14.906 -12.245 2.354 1.00 95.25 147 GLU A N 1
ATOM 1194 C CA . GLU A 1 147 ? 14.640 -11.231 3.379 1.00 95.25 147 GLU A CA 1
ATOM 1195 C C . GLU A 1 147 ? 13.618 -10.188 2.928 1.00 95.25 147 GLU A C 1
ATOM 1197 O O . GLU A 1 147 ? 12.725 -9.818 3.700 1.00 95.25 147 GLU A O 1
ATOM 1202 N N . MET A 1 148 ? 13.746 -9.694 1.696 1.00 96.56 148 MET A N 1
ATOM 1203 C CA . MET A 1 148 ? 12.798 -8.732 1.136 1.00 96.56 148 MET A CA 1
ATOM 1204 C C . MET A 1 148 ? 11.453 -9.388 0.836 1.00 96.56 148 MET A C 1
ATOM 1206 O O . MET A 1 148 ? 10.417 -8.763 1.064 1.00 96.56 148 MET A O 1
ATOM 1210 N N . PHE A 1 149 ? 11.441 -10.659 0.422 1.00 98.25 149 PHE A N 1
ATOM 1211 C CA . PHE A 1 149 ? 10.196 -11.394 0.219 1.00 98.25 149 PHE A CA 1
ATOM 1212 C C . PHE A 1 149 ? 9.430 -11.563 1.535 1.00 98.25 149 PHE A C 1
ATOM 1214 O O . PHE A 1 149 ? 8.230 -11.315 1.579 1.00 98.25 149 PHE A O 1
ATOM 1221 N N . GLY A 1 150 ? 10.120 -11.874 2.638 1.00 97.75 150 GLY A N 1
ATOM 1222 C CA . GLY A 1 150 ? 9.508 -11.912 3.969 1.00 97.75 150 GLY A CA 1
ATOM 1223 C C . GLY A 1 150 ? 8.867 -10.577 4.377 1.00 97.75 150 GLY A C 1
ATOM 1224 O O . GLY A 1 150 ? 7.778 -10.569 4.946 1.00 97.75 150 GLY A O 1
ATOM 1225 N N . SER A 1 151 ? 9.484 -9.438 4.034 1.00 96.44 151 SER A N 1
ATOM 1226 C CA . SER A 1 151 ? 8.858 -8.118 4.222 1.00 96.44 151 SER A CA 1
ATOM 1227 C C . SER A 1 151 ? 7.611 -7.946 3.343 1.00 96.44 151 SER A C 1
ATOM 1229 O O . SER A 1 151 ? 6.591 -7.452 3.816 1.00 96.44 151 SER A O 1
ATOM 1231 N N . ALA A 1 152 ? 7.667 -8.385 2.081 1.00 96.75 152 ALA A N 1
ATOM 1232 C CA . ALA A 1 152 ? 6.541 -8.304 1.151 1.00 96.75 152 ALA A CA 1
ATOM 1233 C C . ALA A 1 152 ? 5.345 -9.151 1.612 1.00 96.75 152 ALA A C 1
ATOM 1235 O O . ALA A 1 152 ? 4.194 -8.749 1.449 1.00 96.75 152 ALA A O 1
ATOM 1236 N N . VAL A 1 153 ? 5.609 -10.292 2.256 1.00 98.12 153 VAL A N 1
ATOM 1237 C CA . VAL A 1 153 ? 4.569 -11.110 2.886 1.00 98.12 153 VAL A CA 1
ATOM 1238 C C . VAL A 1 153 ? 3.867 -10.340 4.003 1.00 98.12 153 VAL A C 1
ATOM 1240 O O . VAL A 1 153 ? 2.642 -10.322 4.029 1.00 98.12 153 VAL A O 1
ATOM 1243 N N . VAL A 1 154 ? 4.598 -9.662 4.893 1.00 97.44 154 VAL A N 1
ATOM 1244 C CA . VAL A 1 154 ? 3.989 -8.841 5.961 1.00 97.44 154 VAL A CA 1
ATOM 1245 C C . VAL A 1 154 ? 3.071 -7.760 5.383 1.00 97.44 154 VAL A C 1
ATOM 1247 O O . VAL A 1 154 ? 1.951 -7.584 5.866 1.00 97.44 154 VAL A O 1
ATOM 1250 N N . GLU A 1 155 ? 3.508 -7.075 4.325 1.00 92.06 155 GLU A N 1
ATOM 1251 C CA . GLU A 1 155 ? 2.709 -6.050 3.639 1.00 92.06 155 GLU A CA 1
ATOM 1252 C C . GLU A 1 155 ? 1.438 -6.640 3.009 1.00 92.06 155 GLU A C 1
ATOM 1254 O O . GLU A 1 155 ? 0.348 -6.093 3.190 1.00 92.06 155 GLU A O 1
ATOM 1259 N N . HIS A 1 156 ? 1.548 -7.798 2.348 1.00 94.00 156 HIS A N 1
ATOM 1260 C CA . HIS A 1 156 ? 0.405 -8.540 1.800 1.00 94.00 156 HIS A CA 1
ATOM 1261 C C . HIS A 1 156 ? -0.599 -8.948 2.884 1.00 94.00 156 HIS A C 1
ATOM 1263 O O . HIS A 1 156 ? -1.810 -8.764 2.729 1.00 94.00 156 HIS A O 1
ATOM 1269 N N . LEU A 1 157 ? -0.104 -9.472 4.010 1.00 95.25 157 LEU A N 1
ATOM 1270 C CA . LEU A 1 157 ? -0.940 -9.852 5.147 1.00 95.25 157 LEU A CA 1
ATOM 1271 C C . LEU A 1 157 ? -1.687 -8.642 5.700 1.00 95.25 157 LEU A C 1
ATOM 1273 O O . LEU A 1 157 ? -2.896 -8.718 5.911 1.00 95.25 157 LEU A O 1
ATOM 1277 N N . MET A 1 158 ? -1.005 -7.512 5.879 1.00 89.69 158 MET A N 1
ATOM 1278 C CA . MET A 1 158 ? -1.630 -6.291 6.378 1.00 89.69 158 MET A CA 1
ATOM 1279 C C . MET A 1 158 ? -2.656 -5.721 5.384 1.00 89.69 158 MET A C 1
ATOM 1281 O O . MET A 1 158 ? -3.739 -5.298 5.790 1.00 89.69 158 MET A O 1
ATOM 1285 N N . ALA A 1 159 ? -2.373 -5.748 4.079 1.00 85.56 159 ALA A N 1
ATOM 1286 C CA . ALA A 1 159 ? -3.325 -5.336 3.047 1.00 85.56 159 ALA A CA 1
ATOM 1287 C C . ALA A 1 159 ? -4.592 -6.209 3.061 1.00 85.56 159 ALA A C 1
ATOM 1289 O O . ALA A 1 159 ? -5.708 -5.687 3.113 1.00 85.56 159 ALA A O 1
ATOM 1290 N N . THR A 1 160 ? -4.418 -7.532 3.120 1.00 84.00 160 THR A N 1
ATOM 1291 C CA . THR A 1 160 ? -5.522 -8.500 3.193 1.00 84.00 160 THR A CA 1
ATOM 1292 C C . THR A 1 160 ? -6.327 -8.335 4.485 1.00 84.00 160 THR A C 1
ATOM 1294 O O . THR A 1 160 ? -7.559 -8.371 4.464 1.00 84.00 160 THR A O 1
ATOM 1297 N N . MET A 1 161 ? -5.656 -8.109 5.620 1.00 85.06 161 MET A N 1
ATOM 1298 C CA . MET A 1 161 ? -6.325 -7.878 6.903 1.00 85.06 161 MET A CA 1
ATOM 1299 C C . MET A 1 161 ? -7.113 -6.573 6.918 1.00 85.06 161 MET A C 1
ATOM 1301 O O . MET A 1 161 ? -8.226 -6.570 7.431 1.00 85.06 161 MET A O 1
ATOM 1305 N N . ASN A 1 162 ? -6.617 -5.493 6.308 1.00 81.56 162 ASN A N 1
ATOM 1306 C CA . ASN A 1 162 ? -7.400 -4.260 6.182 1.00 81.56 162 ASN A CA 1
ATOM 1307 C C . ASN A 1 162 ? -8.699 -4.485 5.397 1.00 81.56 162 ASN A C 1
ATOM 1309 O O . ASN A 1 162 ? -9.748 -4.018 5.833 1.00 81.56 162 ASN A O 1
ATOM 1313 N N . GLY A 1 163 ? -8.646 -5.232 4.287 1.00 79.69 163 GLY A N 1
ATOM 1314 C CA . GLY A 1 163 ? -9.847 -5.622 3.539 1.00 79.69 163 GLY A CA 1
ATOM 1315 C C . GLY A 1 163 ? -10.833 -6.396 4.415 1.00 79.69 163 GLY A C 1
ATOM 1316 O O . GLY A 1 163 ? -11.989 -6.007 4.547 1.00 79.69 163 GLY A O 1
ATOM 1317 N N . ARG A 1 164 ? -10.344 -7.411 5.133 1.00 82.81 164 ARG A N 1
ATOM 1318 C CA . ARG A 1 164 ? -11.178 -8.226 6.024 1.00 82.81 164 ARG A CA 1
ATOM 1319 C C . ARG A 1 164 ? -11.778 -7.432 7.186 1.00 82.81 164 ARG A C 1
ATOM 1321 O O . ARG A 1 164 ? -12.918 -7.676 7.568 1.00 82.81 164 ARG A O 1
ATOM 1328 N N . ILE A 1 165 ? -11.032 -6.488 7.760 1.00 85.50 165 ILE A N 1
ATOM 1329 C CA . ILE A 1 165 ? -11.539 -5.590 8.805 1.00 85.50 165 ILE A CA 1
ATOM 1330 C C . ILE A 1 165 ? -12.647 -4.692 8.241 1.00 85.50 165 ILE A C 1
ATOM 1332 O O . ILE A 1 165 ? -13.653 -4.498 8.919 1.00 85.50 165 ILE A O 1
ATOM 1336 N N . CYS A 1 166 ? -12.502 -4.176 7.016 1.00 81.31 166 CYS A N 1
ATOM 1337 C CA . CYS A 1 166 ? -13.569 -3.429 6.346 1.00 81.31 166 CYS A CA 1
ATOM 1338 C C . CYS A 1 166 ? -14.834 -4.279 6.171 1.00 81.31 166 CYS A C 1
ATOM 1340 O O . CYS A 1 166 ? -15.901 -3.822 6.569 1.00 81.31 166 CYS A 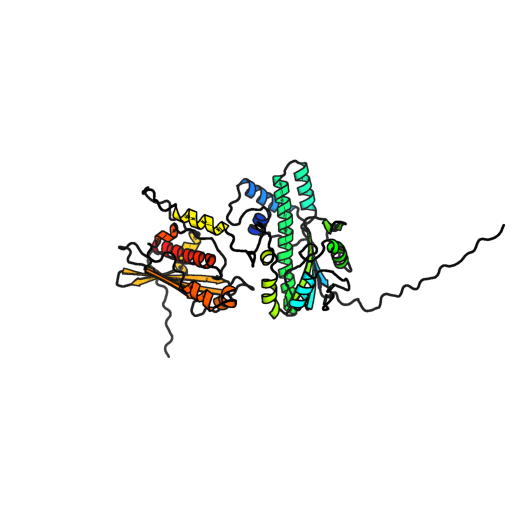O 1
ATOM 1342 N N . ASP A 1 167 ? -14.713 -5.513 5.672 1.00 78.62 167 ASP A N 1
ATOM 1343 C CA . ASP A 1 167 ? -15.860 -6.417 5.476 1.00 78.62 167 ASP A CA 1
ATOM 1344 C C . ASP A 1 167 ? -16.597 -6.713 6.796 1.00 78.62 167 ASP A C 1
ATOM 1346 O O . ASP A 1 167 ? -17.824 -6.825 6.847 1.00 78.62 167 ASP A O 1
ATOM 1350 N N . LEU A 1 168 ? -15.844 -6.844 7.894 1.00 80.94 168 LEU A N 1
ATOM 1351 C CA . LEU A 1 168 ? -16.404 -7.040 9.233 1.00 80.94 168 LEU A CA 1
ATOM 1352 C C . LEU A 1 168 ? -17.103 -5.778 9.748 1.00 80.94 168 LEU A C 1
ATOM 1354 O O . LEU A 1 168 ? -18.178 -5.871 10.337 1.00 80.94 168 LEU A O 1
ATOM 1358 N N . ALA A 1 169 ? -16.496 -4.611 9.528 1.00 82.62 169 ALA A N 1
ATOM 1359 C CA . ALA A 1 169 ? -16.993 -3.324 10.000 1.00 82.62 169 ALA A CA 1
ATOM 1360 C C . ALA A 1 169 ? -18.234 -2.843 9.226 1.00 82.62 169 ALA A C 1
ATOM 1362 O O . ALA A 1 169 ? -19.079 -2.151 9.802 1.00 82.62 169 ALA A O 1
ATOM 1363 N N . GLU A 1 170 ? -18.375 -3.235 7.956 1.00 79.06 170 GLU A N 1
ATOM 1364 C CA . GLU A 1 170 ? -19.467 -2.800 7.076 1.00 79.06 170 GLU A CA 1
ATOM 1365 C C . GLU A 1 170 ? -20.848 -3.177 7.629 1.00 79.06 170 GLU A C 1
ATOM 1367 O O . GLU A 1 170 ? -21.789 -2.388 7.538 1.00 79.06 170 GLU A O 1
ATOM 1372 N N . ARG A 1 171 ? -20.957 -4.334 8.298 1.00 78.94 171 ARG A N 1
ATOM 1373 C CA . ARG A 1 171 ? -22.203 -4.802 8.937 1.00 78.94 171 ARG A CA 1
ATOM 1374 C C . ARG A 1 171 ? -22.746 -3.829 9.984 1.00 78.94 171 ARG A C 1
ATOM 1376 O O . ARG A 1 171 ? -23.951 -3.789 10.205 1.00 78.94 171 ARG A O 1
ATOM 1383 N N . ASP A 1 172 ? -21.861 -3.034 10.578 1.00 84.62 172 ASP A N 1
ATOM 1384 C CA . ASP A 1 172 ? -22.177 -2.050 11.610 1.00 84.62 172 ASP A CA 1
ATOM 1385 C C . ASP A 1 172 ? -22.147 -0.604 11.071 1.00 84.62 172 ASP A C 1
ATOM 1387 O O . ASP A 1 172 ? -22.135 0.354 11.847 1.00 84.62 172 ASP A O 1
ATOM 1391 N N . GLY A 1 173 ? -22.103 -0.416 9.743 1.00 84.38 173 GLY A N 1
ATOM 1392 C CA . GLY A 1 173 ? -22.004 0.904 9.102 1.00 84.38 173 GLY A CA 1
ATOM 1393 C C . GLY A 1 173 ? -20.658 1.604 9.331 1.00 84.38 173 GLY A C 1
ATOM 1394 O O . GLY A 1 173 ? -20.551 2.833 9.214 1.00 84.38 173 GLY A O 1
ATOM 1395 N N . LEU A 1 174 ? -19.631 0.834 9.691 1.00 88.38 174 LEU A N 1
ATOM 1396 C CA . LEU A 1 174 ? -18.280 1.307 9.948 1.00 88.38 174 LEU A CA 1
ATOM 1397 C C . LEU A 1 174 ? -17.336 0.889 8.822 1.00 88.38 174 LEU A C 1
ATOM 1399 O O . LEU A 1 174 ? -17.629 0.008 8.020 1.00 88.38 174 LEU A O 1
ATOM 1403 N N . ALA A 1 175 ? -16.170 1.518 8.778 1.00 87.12 175 ALA A N 1
ATOM 1404 C CA . ALA A 1 175 ? -15.110 1.163 7.857 1.00 87.12 175 ALA A CA 1
ATOM 1405 C C . ALA A 1 175 ? -13.735 1.419 8.482 1.00 87.12 175 ALA A C 1
ATOM 1407 O O . ALA A 1 175 ? -13.586 2.286 9.350 1.00 87.12 175 ALA A O 1
ATOM 1408 N N . ALA A 1 176 ? -12.727 0.664 8.045 1.00 86.31 176 ALA A N 1
ATOM 1409 C CA . ALA A 1 176 ? -11.370 0.804 8.554 1.00 86.31 176 ALA A CA 1
ATOM 1410 C C . ALA A 1 176 ? -10.675 2.044 7.974 1.00 86.31 176 ALA A C 1
ATOM 1412 O O . ALA A 1 176 ? -10.818 2.363 6.787 1.00 86.31 176 ALA A O 1
ATOM 1413 N N . ILE A 1 177 ? -9.881 2.714 8.806 1.00 86.00 177 ILE A N 1
ATOM 1414 C CA . ILE A 1 177 ? -8.868 3.688 8.374 1.00 86.00 177 ILE A CA 1
ATOM 1415 C C . ILE A 1 177 ? -7.481 3.021 8.368 1.00 86.00 177 ILE A C 1
ATOM 1417 O O . ILE A 1 177 ? -7.334 1.942 8.945 1.00 86.00 177 ILE A O 1
ATOM 1421 N N . PRO A 1 178 ? -6.457 3.610 7.720 1.00 84.56 178 PRO A N 1
ATOM 1422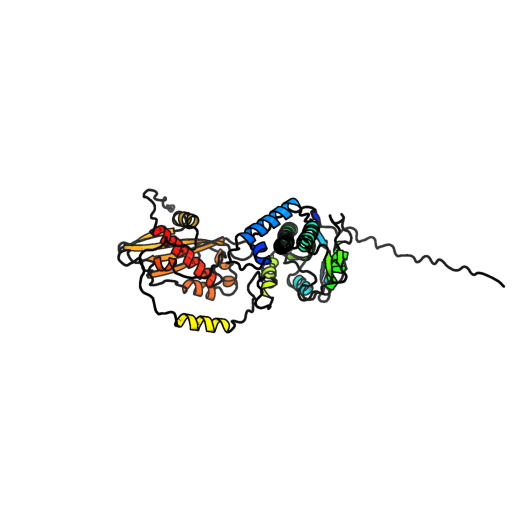 C CA . PRO A 1 178 ? -5.124 3.015 7.683 1.00 84.56 178 PRO A CA 1
ATOM 1423 C C . PRO A 1 178 ? -4.586 2.696 9.083 1.00 84.56 178 PRO A C 1
ATOM 1425 O O . PRO A 1 178 ? -4.729 3.500 10.006 1.00 84.56 178 PRO A O 1
ATOM 1428 N N . HIS A 1 179 ? -3.959 1.527 9.215 1.00 90.06 179 HIS A N 1
ATOM 1429 C CA . HIS A 1 179 ? -3.323 1.092 10.453 1.00 90.06 179 HIS A CA 1
ATOM 1430 C C . HIS A 1 179 ? -2.206 2.050 10.894 1.00 90.06 179 HIS A C 1
ATOM 1432 O O . HIS A 1 179 ? -1.587 2.737 10.076 1.00 90.06 179 HIS A O 1
ATOM 1438 N N . TYR A 1 180 ? -1.933 2.066 12.195 1.00 91.44 180 TYR A N 1
ATOM 1439 C CA . TYR A 1 180 ? -0.825 2.803 12.792 1.00 91.44 180 TYR A CA 1
ATOM 1440 C C . TYR A 1 180 ? -0.082 1.910 13.784 1.00 91.44 180 TYR A C 1
ATOM 1442 O O . TYR A 1 180 ? -0.706 1.094 14.465 1.00 91.44 180 TYR A O 1
ATOM 1450 N N . SER A 1 181 ? 1.234 2.078 13.884 1.00 93.00 181 SER A N 1
ATOM 1451 C CA . SER A 1 181 ? 2.100 1.217 14.696 1.00 93.00 181 SER A CA 1
ATOM 1452 C C . SER A 1 181 ? 3.124 2.031 15.489 1.00 93.00 181 SER A C 1
ATOM 1454 O O . SER A 1 181 ? 3.576 3.072 15.000 1.00 93.00 181 SER A O 1
ATOM 1456 N N . PRO A 1 182 ? 3.549 1.558 16.673 1.00 92.50 182 PRO A N 1
ATOM 1457 C CA . PRO A 1 182 ? 4.703 2.113 17.373 1.00 92.50 182 PRO A CA 1
ATOM 1458 C C . PRO A 1 182 ? 5.948 2.162 16.473 1.00 92.50 182 PRO A C 1
ATOM 1460 O O . PRO A 1 182 ? 6.233 1.222 15.727 1.00 92.50 182 PRO A O 1
ATOM 1463 N N . GLY A 1 183 ? 6.690 3.269 16.525 1.00 87.75 183 GLY A N 1
ATOM 1464 C CA . GLY A 1 183 ? 7.807 3.563 15.621 1.00 87.75 183 GLY A CA 1
ATOM 1465 C C . GLY A 1 183 ? 7.424 4.399 14.394 1.00 87.75 183 GLY A C 1
ATOM 1466 O O . GLY A 1 183 ? 8.308 4.906 13.702 1.00 87.75 183 GLY A O 1
ATOM 1467 N N . TYR A 1 184 ? 6.129 4.603 14.127 1.00 85.44 184 TYR A N 1
ATOM 1468 C CA . TYR A 1 184 ? 5.685 5.629 13.180 1.00 85.44 184 TYR A CA 1
ATOM 1469 C C . TYR A 1 184 ? 5.843 7.023 13.801 1.00 85.44 184 TYR A C 1
ATOM 1471 O O . TYR A 1 184 ? 5.982 7.183 15.014 1.00 85.44 184 TYR A O 1
ATOM 1479 N N . THR A 1 185 ? 5.819 8.066 12.968 1.00 81.56 185 THR A N 1
ATOM 1480 C CA . THR A 1 185 ? 5.934 9.450 13.444 1.00 81.56 185 THR A CA 1
ATOM 1481 C C . THR A 1 185 ? 4.919 9.730 14.560 1.00 81.56 185 THR A C 1
ATOM 1483 O O . THR A 1 185 ? 3.747 9.377 14.462 1.00 81.56 185 THR A O 1
ATOM 1486 N N . GLY A 1 186 ? 5.377 10.316 15.666 1.00 84.50 186 GLY A N 1
ATOM 1487 C CA . GLY A 1 186 ? 4.508 10.614 16.803 1.00 84.50 186 GLY A CA 1
ATOM 1488 C C . GLY A 1 186 ? 4.031 9.394 17.604 1.00 84.50 186 GLY A C 1
ATOM 1489 O O . GLY A 1 186 ? 3.081 9.543 18.370 1.00 84.50 186 GLY A O 1
ATOM 1490 N N . TRP A 1 187 ? 4.645 8.213 17.449 1.00 91.19 187 TRP A N 1
ATOM 1491 C CA . TRP A 1 187 ? 4.457 7.064 18.341 1.00 91.19 187 TRP A CA 1
ATOM 1492 C C . TRP A 1 187 ? 5.802 6.415 18.689 1.00 91.19 187 TRP A C 1
ATOM 1494 O O . TRP A 1 187 ? 6.485 5.888 17.813 1.00 91.19 187 TRP A O 1
ATOM 1504 N N . ASP A 1 188 ? 6.184 6.453 19.966 1.00 90.69 188 ASP A N 1
ATOM 1505 C CA . ASP A 1 188 ? 7.428 5.845 20.445 1.00 90.69 188 ASP A CA 1
ATOM 1506 C C . ASP A 1 188 ? 7.455 4.331 20.171 1.00 90.69 188 ASP A C 1
ATOM 1508 O O . ASP A 1 188 ? 6.477 3.628 20.410 1.00 90.69 188 ASP A O 1
ATOM 1512 N N . VAL A 1 189 ? 8.585 3.820 19.679 1.00 91.25 189 VAL A N 1
ATOM 1513 C CA . VAL A 1 189 ? 8.795 2.384 19.454 1.00 91.25 189 VAL A CA 1
ATOM 1514 C C . VAL A 1 189 ? 8.809 1.588 20.765 1.00 91.25 189 VAL A C 1
ATOM 1516 O O . VAL A 1 189 ? 8.524 0.394 20.755 1.00 91.25 189 VAL A O 1
ATOM 1519 N N . ALA A 1 190 ? 9.076 2.228 21.907 1.00 91.25 190 ALA A N 1
ATOM 1520 C CA . ALA A 1 190 ? 8.968 1.591 23.217 1.00 91.25 190 ALA A CA 1
ATOM 1521 C C . ALA A 1 190 ? 7.549 1.056 23.497 1.00 91.25 190 ALA A C 1
ATOM 1523 O O . ALA A 1 190 ? 7.403 0.047 24.189 1.00 91.25 190 ALA A O 1
ATOM 1524 N N . ASP A 1 191 ? 6.516 1.654 22.887 1.00 94.81 191 ASP A N 1
ATOM 1525 C CA . ASP A 1 191 ? 5.125 1.210 23.029 1.00 94.81 191 ASP A CA 1
ATOM 1526 C C . ASP A 1 191 ? 4.833 -0.130 22.318 1.00 94.81 191 ASP A C 1
ATOM 1528 O O . ASP A 1 191 ? 3.747 -0.683 22.493 1.00 94.81 191 ASP A O 1
ATOM 1532 N N . GLN A 1 192 ? 5.790 -0.709 21.575 1.00 95.44 192 GLN A N 1
ATOM 1533 C CA . GLN A 1 192 ? 5.675 -2.082 21.057 1.00 95.44 192 GLN A CA 1
ATOM 1534 C C . GLN A 1 192 ? 5.432 -3.095 22.188 1.00 95.44 192 GLN A C 1
ATOM 1536 O O . GLN A 1 192 ? 4.625 -4.010 22.031 1.00 95.44 192 GLN A O 1
ATOM 1541 N N . VAL A 1 193 ? 6.096 -2.922 23.340 1.00 95.06 193 VAL A N 1
ATOM 1542 C CA . VAL A 1 193 ? 5.967 -3.823 24.500 1.00 95.06 193 VAL A CA 1
ATOM 1543 C C . VAL A 1 193 ? 4.550 -3.780 25.087 1.00 95.06 193 VAL A C 1
ATOM 1545 O O . VAL A 1 193 ? 3.877 -4.811 25.040 1.00 95.06 193 VAL A O 1
ATOM 1548 N N . PRO A 1 194 ? 4.031 -2.629 25.569 1.00 95.31 194 PRO A N 1
ATOM 1549 C CA . PRO A 1 194 ? 2.675 -2.570 26.111 1.00 95.31 194 PRO A CA 1
ATOM 1550 C C . PRO A 1 194 ? 1.598 -2.889 25.064 1.00 95.31 194 PRO A C 1
ATOM 1552 O O . PRO A 1 194 ? 0.553 -3.430 25.423 1.00 95.31 194 PRO A O 1
ATOM 1555 N N . LEU A 1 195 ? 1.828 -2.615 23.771 1.00 96.31 195 LEU A N 1
ATOM 1556 C CA . LEU A 1 195 ? 0.894 -3.004 22.711 1.00 96.31 195 LEU A CA 1
ATOM 1557 C C . LEU A 1 195 ? 0.850 -4.523 22.512 1.00 96.31 195 LEU A C 1
ATOM 1559 O O . LEU A 1 195 ? -0.238 -5.086 22.392 1.00 96.31 195 LEU A O 1
ATOM 1563 N N . PHE A 1 196 ? 1.999 -5.201 22.507 1.00 95.62 196 PHE A N 1
ATOM 1564 C CA . PHE A 1 196 ? 2.030 -6.658 22.405 1.00 95.62 196 PHE A CA 1
ATOM 1565 C C . PHE A 1 196 ? 1.461 -7.337 23.653 1.00 95.62 196 PHE A C 1
ATOM 1567 O O . PHE A 1 196 ? 0.681 -8.281 23.535 1.00 95.62 196 PHE A O 1
ATOM 1574 N N . GLU A 1 197 ? 1.774 -6.826 24.845 1.00 94.38 197 GLU A N 1
ATOM 1575 C CA . GLU A 1 197 ? 1.140 -7.285 26.082 1.00 94.38 197 GLU A CA 1
ATOM 1576 C C . GLU A 1 197 ? -0.379 -7.146 25.995 1.00 94.38 197 GLU A C 1
ATOM 1578 O O . GLU A 1 197 ? -1.102 -8.088 26.318 1.00 94.38 197 GLU A O 1
ATOM 1583 N N . LEU A 1 198 ? -0.873 -6.003 25.505 1.00 95.12 198 LEU A N 1
ATOM 1584 C CA . LEU A 1 198 ? -2.297 -5.788 25.300 1.00 95.12 198 LEU A CA 1
ATOM 1585 C C . LEU A 1 198 ? -2.883 -6.815 24.330 1.00 95.12 198 LEU A C 1
ATOM 1587 O O . LEU A 1 198 ? -3.882 -7.435 24.679 1.00 95.12 198 LEU A O 1
ATOM 1591 N N . ILE A 1 199 ? -2.255 -7.039 23.171 1.00 93.75 199 ILE A N 1
ATOM 1592 C CA . ILE A 1 199 ? -2.648 -8.062 22.183 1.00 93.75 199 ILE A CA 1
ATOM 1593 C C . ILE A 1 199 ? -2.732 -9.452 22.821 1.00 93.75 199 ILE A C 1
ATOM 1595 O O . ILE A 1 199 ? -3.670 -10.199 22.535 1.00 93.75 199 ILE A O 1
ATOM 1599 N N . GLY A 1 200 ? -1.785 -9.780 23.703 1.00 90.44 200 GLY A N 1
ATOM 1600 C CA . GLY A 1 200 ? -1.729 -11.063 24.394 1.00 90.44 200 GLY A CA 1
ATOM 1601 C C . GLY A 1 200 ? -2.744 -11.233 25.523 1.00 90.44 200 GLY A C 1
ATOM 1602 O O . GLY A 1 200 ? -3.153 -12.363 25.805 1.00 90.44 200 GLY A O 1
ATOM 1603 N N . ARG A 1 201 ? -3.198 -10.140 26.155 1.00 88.75 201 ARG A N 1
ATOM 1604 C CA . ARG A 1 201 ? -4.200 -10.189 27.235 1.00 88.75 201 ARG A CA 1
ATOM 1605 C C . ARG A 1 201 ? -5.491 -10.810 26.728 1.00 88.75 201 ARG A C 1
ATOM 1607 O O . ARG A 1 201 ? -6.175 -10.218 25.907 1.00 88.75 201 ARG A O 1
ATOM 1614 N N . GLY A 1 202 ? -5.849 -11.981 27.238 1.00 70.94 202 GLY A N 1
ATOM 1615 C CA . GLY A 1 202 ? -7.082 -12.637 26.825 1.00 70.94 202 GLY A CA 1
ATOM 1616 C C . GLY A 1 202 ? -7.062 -13.113 25.372 1.00 70.94 202 GLY A C 1
ATOM 1617 O O . GLY A 1 202 ? -8.121 -13.178 24.767 1.00 70.94 202 GLY A O 1
ATOM 1618 N N . MET A 1 203 ? -5.907 -13.474 24.802 1.00 85.50 203 MET A N 1
ATOM 1619 C CA . MET A 1 203 ? -5.915 -14.341 23.617 1.00 85.50 203 MET A CA 1
ATOM 1620 C C . MET A 1 203 ? -6.641 -15.651 23.949 1.00 85.50 203 MET A C 1
ATOM 1622 O O . MET A 1 203 ? -6.341 -16.299 24.952 1.00 85.50 203 MET A O 1
ATOM 1626 N N . GLY A 1 204 ? -7.620 -16.037 23.130 1.00 83.38 204 GLY A N 1
ATOM 1627 C CA . GLY A 1 204 ? -8.326 -17.314 23.260 1.00 83.38 204 GLY A CA 1
ATOM 1628 C C . GLY A 1 204 ? -7.478 -18.509 22.827 1.00 83.38 204 GLY A C 1
ATOM 1629 O O . GLY A 1 204 ? -7.716 -19.632 23.269 1.00 83.38 204 GLY A O 1
ATOM 1630 N N . GLN A 1 205 ? -6.480 -18.271 21.978 1.00 86.12 205 GLN A N 1
ATOM 1631 C CA . GLN A 1 205 ? -5.557 -19.284 21.480 1.00 86.12 205 GLN A CA 1
ATOM 1632 C C . GLN A 1 205 ? -4.131 -18.726 21.457 1.00 86.12 205 GLN A C 1
ATOM 1634 O O . GLN A 1 205 ? -3.952 -17.545 21.153 1.00 86.12 205 GLN A O 1
ATOM 1639 N N . PRO A 1 206 ? -3.107 -19.543 21.762 1.00 90.69 206 PRO A N 1
ATOM 1640 C CA . PRO A 1 206 ? -1.725 -19.109 21.624 1.00 90.69 206 PRO A CA 1
ATOM 1641 C C . PRO A 1 206 ? -1.393 -18.830 20.155 1.00 90.69 206 PRO A C 1
ATOM 1643 O O . PRO A 1 206 ? -1.953 -19.451 19.247 1.00 90.69 206 PRO A O 1
ATOM 1646 N N . LEU A 1 207 ? -0.443 -17.920 19.928 1.00 93.69 207 LEU A N 1
ATOM 1647 C CA . LEU A 1 207 ? 0.087 -17.678 18.590 1.00 93.69 207 LEU A CA 1
ATOM 1648 C C . LEU A 1 207 ? 0.735 -18.961 18.024 1.00 93.69 207 LEU A C 1
ATOM 1650 O O . LEU A 1 207 ? 1.261 -19.768 18.797 1.00 93.69 207 LEU A O 1
ATOM 1654 N N . PRO A 1 208 ? 0.728 -19.166 16.692 1.00 93.44 208 PRO A N 1
ATOM 1655 C CA . PRO A 1 208 ? 1.197 -20.414 16.078 1.00 93.44 208 PRO A CA 1
ATOM 1656 C C . PRO A 1 208 ? 2.692 -20.698 16.280 1.00 93.44 208 PRO A C 1
ATOM 1658 O O . PRO A 1 208 ? 3.132 -21.840 16.163 1.00 93.44 208 PRO A O 1
ATOM 1661 N N . GLU A 1 209 ? 3.476 -19.664 16.571 1.00 92.44 209 GLU A N 1
ATOM 1662 C CA . GLU A 1 209 ? 4.905 -19.730 16.860 1.00 92.44 209 GLU A CA 1
ATOM 1663 C C . GLU A 1 209 ? 5.273 -18.679 17.923 1.00 92.44 209 GLU A C 1
ATOM 1665 O O . GLU A 1 209 ? 4.498 -17.743 18.152 1.00 92.44 209 GLU A O 1
ATOM 1670 N N . PRO A 1 210 ? 6.444 -18.809 18.579 1.00 92.31 210 PRO A N 1
ATOM 1671 C CA . PRO A 1 210 ? 6.922 -17.802 19.514 1.00 92.31 210 PRO A CA 1
ATOM 1672 C C . PRO A 1 210 ? 7.019 -16.427 18.857 1.00 92.31 210 PRO A C 1
ATOM 1674 O O . PRO A 1 210 ? 7.636 -16.276 17.802 1.00 92.31 210 PRO A O 1
ATOM 1677 N N . PHE A 1 211 ? 6.443 -15.438 19.530 1.00 94.38 211 PHE A N 1
ATOM 1678 C CA . PHE A 1 211 ? 6.522 -14.038 19.158 1.00 94.38 211 PHE A CA 1
ATOM 1679 C C . PHE A 1 211 ? 6.964 -13.233 20.367 1.00 94.38 211 PHE A C 1
ATOM 1681 O O . PHE A 1 211 ? 6.403 -13.391 21.454 1.00 94.38 211 PHE A O 1
ATOM 1688 N N . GLU A 1 212 ? 7.959 -12.377 20.187 1.00 93.50 212 GLU A N 1
ATOM 1689 C CA . GLU A 1 212 ? 8.490 -11.570 21.277 1.00 93.50 212 GLU A CA 1
ATOM 1690 C C . GLU A 1 212 ? 8.764 -10.134 20.832 1.00 93.50 212 GLU A C 1
ATOM 1692 O O . GLU A 1 212 ? 9.051 -9.860 19.663 1.00 93.50 212 GLU A O 1
ATOM 1697 N N . VAL A 1 213 ? 8.714 -9.220 21.798 1.00 94.56 213 VAL A N 1
ATOM 1698 C CA . VAL A 1 213 ? 9.197 -7.851 21.642 1.00 94.56 213 VAL A CA 1
ATOM 1699 C C . VAL A 1 213 ? 10.461 -7.726 22.474 1.00 94.56 213 VAL A C 1
ATOM 1701 O O . VAL A 1 213 ? 10.441 -7.905 23.691 1.00 94.56 213 VAL A O 1
ATOM 1704 N N . LEU A 1 214 ? 11.582 -7.451 21.815 1.00 89.00 214 LEU A N 1
ATOM 1705 C CA . LEU A 1 214 ? 12.856 -7.224 22.484 1.00 89.00 214 LEU A CA 1
ATOM 1706 C C . LEU A 1 214 ? 12.827 -5.890 23.240 1.00 89.00 214 LEU A C 1
ATOM 1708 O O . LEU A 1 214 ? 12.063 -4.989 22.904 1.00 89.00 214 LEU A O 1
ATOM 1712 N N . ALA A 1 215 ? 13.735 -5.709 24.202 1.00 82.25 215 ALA A N 1
ATOM 1713 C CA . ALA A 1 215 ? 13.861 -4.453 24.954 1.00 82.25 215 ALA A CA 1
ATOM 1714 C C . ALA A 1 215 ? 14.104 -3.213 24.064 1.00 82.25 215 ALA A C 1
ATOM 1716 O O . ALA A 1 215 ? 13.838 -2.092 24.481 1.00 82.25 215 ALA A O 1
ATOM 1717 N N . SER A 1 216 ? 14.596 -3.405 22.835 1.00 83.50 216 SER A N 1
ATOM 1718 C CA . SER A 1 216 ? 14.757 -2.345 21.833 1.00 83.50 216 SER A CA 1
ATOM 1719 C C . SER A 1 216 ? 13.464 -1.959 21.097 1.00 83.50 216 SER A C 1
ATOM 1721 O O . SER A 1 216 ? 13.497 -1.054 20.269 1.00 83.50 216 SER A O 1
ATOM 1723 N N . GLY A 1 217 ? 12.356 -2.670 21.325 1.00 84.81 217 GLY A N 1
ATOM 1724 C CA . GLY A 1 217 ? 11.120 -2.570 20.544 1.00 84.81 217 GLY A CA 1
ATOM 1725 C C . GLY A 1 217 ? 11.128 -3.391 19.247 1.00 84.81 217 GLY A C 1
ATOM 1726 O O . GLY A 1 217 ? 10.135 -3.416 18.528 1.00 84.81 217 GLY A O 1
ATOM 1727 N N . MET A 1 218 ? 12.223 -4.089 18.924 1.00 88.44 218 MET A N 1
ATOM 1728 C CA . MET A 1 218 ? 12.270 -4.977 17.757 1.00 88.44 218 MET A CA 1
ATOM 1729 C C . MET A 1 218 ? 11.404 -6.220 17.983 1.00 88.44 218 MET A C 1
ATOM 1731 O O . MET A 1 218 ? 11.452 -6.826 19.053 1.00 88.44 218 MET A O 1
ATOM 1735 N N . LEU A 1 219 ? 10.671 -6.633 16.954 1.00 94.75 219 LEU A N 1
ATOM 1736 C CA . LEU A 1 219 ? 9.854 -7.844 16.974 1.00 94.75 219 LEU A CA 1
ATOM 1737 C C . LEU A 1 219 ? 10.701 -9.067 16.583 1.00 94.75 219 LEU A C 1
ATOM 1739 O O . LEU A 1 219 ? 11.557 -8.969 15.700 1.00 94.75 219 LEU A O 1
ATOM 1743 N N . ARG A 1 220 ? 10.455 -10.225 17.208 1.00 93.62 220 ARG A N 1
ATOM 1744 C CA . ARG A 1 220 ? 10.941 -11.532 16.739 1.00 93.62 220 ARG A CA 1
ATOM 1745 C C . ARG A 1 220 ? 9.740 -12.453 16.496 1.00 93.62 220 ARG A C 1
ATOM 1747 O O . ARG A 1 220 ? 8.996 -12.681 17.448 1.00 93.62 220 ARG A O 1
ATOM 1754 N N . PRO A 1 221 ? 9.560 -13.005 15.281 1.00 94.75 221 PRO A N 1
ATOM 1755 C CA . PRO A 1 221 ? 10.404 -12.840 14.088 1.00 94.75 221 PRO A CA 1
ATOM 1756 C C . PRO A 1 221 ? 10.464 -11.397 13.575 1.00 94.75 221 PRO A C 1
ATOM 1758 O O . PRO A 1 221 ? 9.503 -10.644 13.715 1.00 94.75 221 PRO A O 1
ATOM 1761 N N . LYS A 1 222 ? 11.580 -11.018 12.948 1.00 91.88 222 LYS A N 1
ATOM 1762 C CA . LYS A 1 222 ? 11.837 -9.662 12.432 1.00 91.88 222 LYS A CA 1
ATOM 1763 C C . LYS A 1 222 ? 10.835 -9.249 11.357 1.00 91.88 222 LYS A C 1
ATOM 1765 O O . LYS A 1 222 ? 10.502 -8.074 11.231 1.00 91.88 222 LYS A O 1
ATOM 1770 N N . LYS A 1 223 ? 10.367 -10.207 10.553 1.00 96.50 223 LYS A N 1
ATOM 1771 C CA . LYS A 1 223 ? 9.347 -9.991 9.516 1.00 96.50 223 LYS A CA 1
ATOM 1772 C C . LYS A 1 223 ? 7.958 -10.087 10.125 1.00 96.50 223 LYS A C 1
ATOM 1774 O O . LYS A 1 223 ? 7.186 -10.986 9.804 1.00 96.50 223 LYS A O 1
ATOM 1779 N N . SER A 1 224 ? 7.681 -9.135 11.004 1.00 97.31 224 SER A N 1
ATOM 1780 C CA . SER A 1 224 ? 6.434 -9.031 11.743 1.00 97.31 224 SER A CA 1
ATOM 1781 C C . SER A 1 224 ? 5.995 -7.587 11.893 1.00 97.31 224 SER A C 1
ATOM 1783 O O . SER A 1 224 ? 6.801 -6.664 11.779 1.00 97.31 224 SER A O 1
ATOM 1785 N N . LEU A 1 225 ? 4.714 -7.399 12.190 1.00 96.94 225 LEU A N 1
ATOM 1786 C CA . LEU A 1 225 ? 4.130 -6.093 12.454 1.00 96.94 225 LEU A CA 1
ATOM 1787 C C . LEU A 1 225 ? 2.980 -6.236 13.449 1.00 96.94 225 LEU A C 1
ATOM 1789 O O . LEU A 1 225 ? 2.145 -7.130 13.314 1.00 96.94 225 LEU A O 1
ATOM 1793 N N . ILE A 1 226 ? 2.926 -5.332 14.427 1.00 97.44 226 ILE A N 1
ATOM 1794 C CA . ILE A 1 226 ? 1.745 -5.121 15.265 1.00 97.44 226 ILE A CA 1
ATOM 1795 C C . ILE A 1 226 ? 1.220 -3.702 15.069 1.00 97.44 226 ILE A C 1
ATOM 1797 O O . ILE A 1 226 ? 1.993 -2.770 14.829 1.00 97.44 226 ILE A O 1
ATOM 1801 N N . ALA A 1 227 ? -0.098 -3.537 15.106 1.00 96.31 227 ALA A N 1
ATOM 1802 C CA . ALA A 1 227 ? -0.737 -2.274 14.764 1.00 96.31 227 ALA A CA 1
ATOM 1803 C C . ALA A 1 227 ? -2.112 -2.101 15.407 1.00 96.31 227 ALA A C 1
ATOM 1805 O O . ALA A 1 227 ? -2.759 -3.061 15.830 1.00 96.31 227 ALA A O 1
ATOM 1806 N N . VAL A 1 228 ? -2.573 -0.853 15.396 1.00 96.38 228 VAL A N 1
ATOM 1807 C CA . VAL A 1 228 ? -3.940 -0.453 15.724 1.00 96.38 228 VAL A CA 1
ATOM 1808 C C . VAL A 1 228 ? -4.636 0.025 14.455 1.00 96.38 228 VAL A C 1
ATOM 1810 O O . VAL A 1 228 ? -4.084 0.818 13.691 1.00 96.38 228 VAL A O 1
ATOM 1813 N N . VAL A 1 229 ? -5.866 -0.435 14.241 1.00 94.06 229 VAL A N 1
ATOM 1814 C CA . VAL A 1 229 ? -6.743 -0.004 13.146 1.00 94.06 229 VAL A CA 1
ATOM 1815 C C . VAL A 1 229 ? -7.995 0.631 13.736 1.00 94.06 229 VAL A C 1
ATOM 1817 O O . VAL A 1 229 ? -8.731 -0.017 14.475 1.00 94.06 229 VAL A O 1
ATOM 1820 N N . GLY A 1 230 ? -8.255 1.896 13.409 1.00 93.25 230 GLY A N 1
ATOM 1821 C CA . GLY A 1 230 ? -9.489 2.578 13.804 1.00 93.25 230 GLY A CA 1
ATOM 1822 C C . GLY A 1 230 ? -10.667 2.213 12.902 1.00 93.25 230 GLY A C 1
ATOM 1823 O O . GLY A 1 230 ? -10.512 2.124 11.684 1.00 93.25 230 GLY A O 1
ATOM 1824 N N . LEU A 1 231 ? -11.855 2.059 13.487 1.00 92.81 231 LEU A N 1
ATOM 1825 C CA . LEU A 1 231 ? -13.112 1.891 12.756 1.00 92.81 231 LEU A CA 1
ATOM 1826 C C . LEU A 1 231 ? -13.967 3.146 12.903 1.00 92.81 231 LEU A C 1
ATOM 1828 O O . LEU A 1 231 ? -14.308 3.555 14.016 1.00 92.81 231 LEU A O 1
ATOM 1832 N N . VAL A 1 232 ? -14.325 3.749 11.776 1.00 91.56 232 VAL A N 1
ATOM 1833 C CA . VAL A 1 232 ? -15.024 5.040 11.690 1.00 91.56 232 VAL A CA 1
ATOM 1834 C C . VAL A 1 232 ? -16.335 4.877 10.923 1.00 91.56 232 VAL A C 1
ATOM 1836 O O . VAL A 1 232 ? -16.458 3.920 10.163 1.00 91.56 232 VAL A O 1
ATOM 1839 N N . PRO A 1 233 ? -17.317 5.786 11.055 1.00 89.19 233 PRO A N 1
ATOM 1840 C CA . PRO A 1 233 ? -18.501 5.760 10.200 1.00 89.19 233 PRO A CA 1
ATOM 1841 C C . PRO A 1 233 ? -18.121 5.783 8.715 1.00 89.19 233 PRO A C 1
ATOM 1843 O O . PRO A 1 233 ? -17.274 6.579 8.301 1.00 89.19 233 PRO A O 1
ATOM 1846 N N . GLN A 1 234 ? -18.768 4.951 7.897 1.00 81.50 234 GLN A N 1
ATOM 1847 C CA . GLN A 1 234 ? -18.427 4.794 6.475 1.00 81.50 234 GLN A CA 1
ATOM 1848 C C . GLN A 1 234 ? -18.475 6.123 5.691 1.00 81.50 234 GLN A C 1
ATOM 1850 O O . GLN A 1 234 ? -17.667 6.356 4.791 1.00 81.50 234 GLN A O 1
ATOM 1855 N N . SER A 1 235 ? -19.351 7.052 6.090 1.00 76.31 235 SER A N 1
ATOM 1856 C CA . SER A 1 235 ? -19.453 8.407 5.523 1.00 76.31 235 SER A CA 1
ATOM 1857 C C . SER A 1 235 ? -18.189 9.265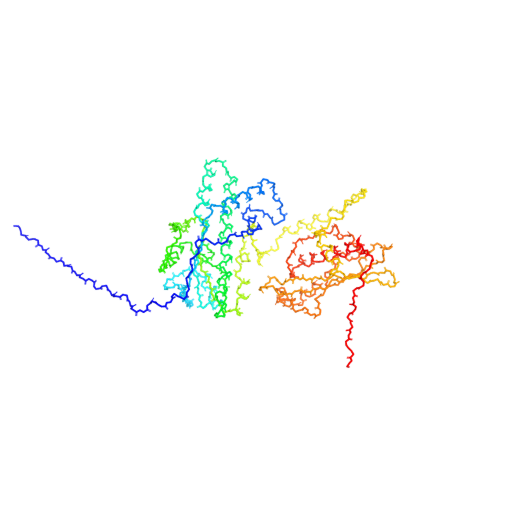 5.699 1.00 76.31 235 SER A C 1
ATOM 1859 O O . SER A 1 235 ? -17.989 10.230 4.958 1.00 76.31 235 SER A O 1
ATOM 1861 N N . VAL A 1 236 ? -17.326 8.924 6.660 1.00 71.88 236 VAL A N 1
ATOM 1862 C CA . VAL A 1 236 ? -16.090 9.651 6.991 1.00 71.88 236 VAL A CA 1
ATOM 1863 C C . VAL A 1 236 ? -14.858 8.994 6.362 1.00 71.88 236 VAL A C 1
ATOM 1865 O O . VAL A 1 236 ? -13.867 9.683 6.107 1.00 71.88 236 VAL A O 1
ATOM 1868 N N . GLN A 1 237 ? -14.925 7.698 6.035 1.00 67.31 237 GLN A N 1
ATOM 1869 C CA . GLN A 1 237 ? -13.783 6.911 5.557 1.00 67.31 237 GLN A CA 1
ATOM 1870 C C . GLN A 1 237 ? -13.066 7.570 4.371 1.00 67.31 237 GLN A C 1
ATOM 1872 O O . GLN A 1 237 ? -11.863 7.798 4.445 1.00 67.31 237 GLN A O 1
ATOM 1877 N N . ALA A 1 238 ? -13.801 7.961 3.324 1.00 56.84 238 ALA A N 1
ATOM 1878 C CA . ALA A 1 238 ? -13.229 8.554 2.108 1.00 56.84 238 ALA A CA 1
ATOM 1879 C C . ALA A 1 238 ? -12.444 9.857 2.363 1.00 56.84 238 ALA A C 1
ATOM 1881 O O . ALA A 1 238 ? -11.513 10.190 1.628 1.00 56.84 238 ALA A O 1
ATOM 1882 N N . ARG A 1 239 ? -12.832 10.620 3.395 1.00 56.78 239 ARG A N 1
ATOM 1883 C CA . ARG A 1 239 ? -12.154 11.862 3.799 1.00 56.78 239 ARG A CA 1
ATOM 1884 C C . ARG A 1 239 ? -10.928 11.572 4.663 1.00 56.78 239 ARG A C 1
ATOM 1886 O O . ARG A 1 239 ? -9.917 12.256 4.521 1.00 56.78 239 ARG A O 1
ATOM 1893 N N . ALA A 1 240 ? -11.010 10.558 5.524 1.00 54.06 240 ALA A N 1
ATOM 1894 C CA . ALA A 1 240 ? -9.914 10.132 6.384 1.00 54.06 240 ALA A CA 1
ATOM 1895 C C . ALA A 1 240 ? -8.785 9.476 5.567 1.00 54.06 240 ALA A C 1
ATOM 1897 O O . ALA A 1 240 ? -7.639 9.907 5.637 1.00 54.06 240 ALA A O 1
ATOM 1898 N N . THR A 1 241 ? -9.086 8.505 4.705 1.00 57.09 241 THR A N 1
ATOM 1899 C CA . THR A 1 241 ? -8.067 7.746 3.957 1.00 57.09 241 THR A CA 1
ATOM 1900 C C . THR A 1 241 ? -7.153 8.629 3.107 1.00 57.09 241 THR A C 1
ATOM 1902 O O . THR A 1 241 ? -5.955 8.378 3.058 1.00 57.09 241 THR A O 1
ATOM 1905 N N . ASN A 1 242 ? -7.679 9.697 2.497 1.00 52.84 242 ASN A N 1
ATOM 1906 C CA . ASN A 1 242 ? -6.896 10.613 1.661 1.00 52.84 242 ASN A CA 1
ATOM 1907 C C . ASN A 1 242 ? -6.001 11.568 2.464 1.00 52.84 242 ASN A C 1
ATOM 1909 O O . ASN A 1 242 ? -5.034 12.093 1.924 1.00 52.84 242 ASN A O 1
ATOM 1913 N N . ARG A 1 243 ? -6.307 11.862 3.733 1.00 55.69 243 ARG A N 1
ATOM 1914 C CA . ARG A 1 243 ? -5.487 12.772 4.555 1.00 55.69 243 ARG A CA 1
ATOM 1915 C C . ARG A 1 243 ? -4.332 12.049 5.245 1.00 55.69 243 ARG A C 1
ATOM 1917 O O . ARG A 1 243 ? -3.338 12.690 5.573 1.00 55.69 243 ARG A O 1
ATOM 1924 N N . TRP A 1 244 ? -4.446 10.735 5.413 1.00 62.75 244 TRP A N 1
ATOM 1925 C CA . TRP A 1 244 ? -3.593 9.962 6.314 1.00 62.75 244 TRP A CA 1
ATOM 1926 C C . TRP A 1 244 ? -2.716 8.922 5.612 1.00 62.75 244 TRP A C 1
ATOM 1928 O O . TRP A 1 244 ? -2.217 8.011 6.264 1.00 62.75 244 TRP A O 1
ATOM 1938 N N . ILE A 1 245 ? -2.483 9.051 4.298 1.00 66.12 245 ILE A N 1
ATOM 1939 C CA . ILE A 1 245 ? -1.480 8.237 3.596 1.00 66.12 245 ILE A CA 1
ATOM 1940 C C . ILE A 1 245 ? -0.080 8.709 4.030 1.00 66.12 245 ILE A C 1
ATOM 1942 O O . ILE A 1 245 ? 0.321 9.813 3.648 1.00 66.12 245 ILE A O 1
ATOM 1946 N N . PRO A 1 246 ? 0.724 7.900 4.753 1.00 65.56 246 PRO A N 1
ATOM 1947 C CA . PRO A 1 246 ? 2.007 8.362 5.296 1.00 65.56 246 PRO A CA 1
ATOM 1948 C C . PRO A 1 246 ? 2.980 8.842 4.212 1.00 65.56 246 PRO A C 1
ATOM 1950 O O . PRO A 1 246 ? 3.684 9.837 4.383 1.00 65.56 246 PRO A O 1
ATOM 1953 N N . CYS A 1 247 ? 2.969 8.186 3.047 1.00 70.50 247 CYS A N 1
ATOM 1954 C CA . CYS A 1 247 ? 3.783 8.584 1.899 1.00 70.50 247 CYS A CA 1
ATOM 1955 C C . CYS A 1 247 ? 3.414 9.964 1.333 1.00 70.50 247 CYS A C 1
ATOM 1957 O O . CYS A 1 247 ? 4.269 10.594 0.729 1.00 70.50 247 CYS A O 1
ATOM 1959 N N . GLU A 1 248 ? 2.200 10.477 1.528 1.00 70.31 248 GLU A N 1
ATOM 1960 C CA . GLU A 1 248 ? 1.862 11.835 1.083 1.00 70.31 248 GLU A CA 1
ATOM 1961 C C . GLU A 1 248 ? 2.350 12.908 2.062 1.00 70.31 248 GLU A C 1
ATOM 1963 O O . GLU A 1 248 ? 2.623 14.032 1.647 1.00 70.31 248 GLU A O 1
ATOM 1968 N N . ALA A 1 249 ? 2.499 12.567 3.344 1.00 64.62 249 ALA A N 1
ATOM 1969 C CA . ALA A 1 249 ? 2.937 13.482 4.398 1.00 64.62 249 ALA A CA 1
ATOM 1970 C C . ALA A 1 249 ? 4.452 13.424 4.675 1.00 64.62 249 ALA A C 1
ATOM 1972 O O . ALA A 1 249 ? 5.015 14.351 5.251 1.00 64.62 249 ALA A O 1
ATOM 1973 N N . CYS A 1 250 ? 5.134 12.353 4.262 1.00 65.50 250 CYS A N 1
ATOM 1974 C CA . CYS A 1 250 ? 6.561 12.171 4.512 1.00 65.50 250 CYS A CA 1
ATOM 1975 C C . CYS A 1 250 ? 7.412 13.116 3.647 1.00 65.50 250 CYS A C 1
ATOM 1977 O O . CYS A 1 250 ? 7.429 12.985 2.422 1.00 65.50 250 CYS A O 1
ATOM 1979 N N . SER A 1 251 ? 8.184 14.009 4.269 1.00 63.59 251 SER A N 1
ATOM 1980 C CA . SER A 1 251 ? 9.070 14.970 3.593 1.00 63.59 251 SER A CA 1
ATOM 1981 C C . SER A 1 251 ? 10.424 14.396 3.147 1.00 63.59 251 SER A C 1
ATOM 1983 O O . SER A 1 251 ? 11.227 15.123 2.564 1.00 63.59 251 SER A O 1
ATOM 1985 N N . LEU A 1 252 ? 10.685 13.100 3.377 1.00 66.56 252 LEU A N 1
ATOM 1986 C CA . LEU A 1 252 ? 11.944 12.441 3.011 1.00 66.56 252 LEU A CA 1
ATOM 1987 C C . LEU A 1 252 ? 12.155 12.428 1.486 1.00 66.56 252 LEU A C 1
ATOM 1989 O O . LEU A 1 252 ? 11.563 11.627 0.756 1.00 66.56 252 LEU A O 1
ATOM 1993 N N . SER A 1 253 ? 13.014 13.317 1.003 1.00 57.84 253 SER A N 1
ATOM 1994 C CA . SER A 1 253 ? 13.418 13.409 -0.401 1.00 57.84 253 SER A CA 1
ATOM 1995 C C . SER A 1 253 ? 14.831 12.841 -0.577 1.00 57.84 253 SER A C 1
ATOM 1997 O O . SER A 1 253 ? 15.698 13.277 0.180 1.00 57.84 253 SER A O 1
ATOM 1999 N N . PRO A 1 254 ? 15.128 11.964 -1.565 1.00 67.31 254 PRO A N 1
ATOM 2000 C CA . PRO A 1 254 ? 14.259 11.182 -2.459 1.00 67.31 254 PRO A CA 1
ATOM 2001 C C . PRO A 1 254 ? 14.042 9.743 -1.932 1.00 67.31 254 PRO A C 1
ATOM 2003 O O . PRO A 1 254 ? 14.930 8.899 -1.993 1.00 67.31 254 PRO A O 1
ATOM 2006 N N . CYS A 1 255 ? 12.855 9.441 -1.397 1.00 68.94 255 CYS A N 1
ATOM 2007 C CA . CYS A 1 255 ? 12.544 8.098 -0.890 1.00 68.94 255 CYS A CA 1
ATOM 2008 C C . CYS A 1 255 ? 12.121 7.137 -2.019 1.00 68.94 255 CYS A C 1
ATOM 2010 O O . CYS A 1 255 ? 11.010 7.264 -2.534 1.00 68.94 255 CYS A O 1
ATOM 2012 N N . SER A 1 256 ? 12.956 6.142 -2.342 1.00 67.50 256 SER A N 1
ATOM 2013 C CA . SER A 1 256 ? 12.660 5.097 -3.345 1.00 67.50 256 SER A CA 1
ATOM 2014 C C . SER A 1 256 ? 11.507 4.164 -2.953 1.00 67.50 256 SER A C 1
ATOM 2016 O O . SER A 1 256 ? 10.909 3.522 -3.805 1.00 67.50 256 SER A O 1
ATOM 2018 N N . TYR A 1 257 ? 11.143 4.121 -1.669 1.00 73.12 257 TYR A N 1
ATOM 2019 C CA . TYR A 1 257 ? 10.048 3.289 -1.159 1.00 73.12 257 TYR A CA 1
ATOM 2020 C C . TYR A 1 257 ? 8.681 3.986 -1.197 1.00 73.12 257 TYR A C 1
ATOM 2022 O O . TYR A 1 257 ? 7.684 3.419 -0.743 1.00 73.12 257 TYR A O 1
ATOM 2030 N N . ARG A 1 258 ? 8.617 5.223 -1.700 1.00 76.69 258 ARG A N 1
ATOM 2031 C CA . ARG A 1 258 ? 7.430 6.076 -1.641 1.00 76.69 258 ARG A CA 1
ATOM 2032 C C . ARG A 1 258 ? 6.291 5.531 -2.511 1.00 76.69 258 ARG A C 1
ATOM 2034 O O . ARG A 1 258 ? 6.379 5.523 -3.731 1.00 76.69 258 ARG A O 1
ATOM 2041 N N . ARG A 1 259 ? 5.169 5.175 -1.876 1.00 74.56 259 ARG A N 1
ATOM 2042 C CA . ARG A 1 259 ? 3.954 4.665 -2.549 1.00 74.56 259 ARG A CA 1
ATOM 2043 C C . ARG A 1 259 ? 3.082 5.755 -3.190 1.00 74.56 259 ARG A C 1
ATOM 2045 O O . ARG A 1 259 ? 2.273 5.464 -4.064 1.00 74.56 259 ARG A O 1
ATOM 2052 N N . ARG A 1 260 ? 3.197 7.009 -2.734 1.00 67.62 260 ARG A N 1
ATOM 2053 C CA . ARG A 1 260 ? 2.446 8.177 -3.240 1.00 67.62 260 ARG A CA 1
ATOM 2054 C C . ARG A 1 260 ? 3.306 9.444 -3.204 1.00 67.62 260 ARG A C 1
ATOM 2056 O O . ARG A 1 260 ? 4.064 9.590 -2.247 1.00 67.62 260 ARG A O 1
ATOM 2063 N N . PRO A 1 261 ? 3.195 10.363 -4.181 1.00 61.34 261 PRO A N 1
ATOM 2064 C CA . PRO A 1 261 ? 3.969 11.607 -4.198 1.00 61.34 261 PRO A CA 1
ATOM 2065 C C . PRO A 1 261 ? 3.835 12.423 -2.903 1.00 61.34 261 PRO A C 1
ATOM 2067 O O . PRO A 1 261 ? 2.763 12.470 -2.304 1.00 61.34 261 PRO A O 1
ATOM 2070 N N . TYR A 1 262 ? 4.916 13.091 -2.480 1.00 59.84 262 TYR A N 1
ATOM 2071 C CA . TYR A 1 262 ? 4.872 14.001 -1.331 1.00 59.84 262 TYR A CA 1
ATOM 2072 C C . TYR A 1 262 ? 3.957 15.194 -1.638 1.00 59.84 262 TYR A C 1
ATOM 2074 O O . TYR A 1 262 ? 4.192 15.919 -2.606 1.00 59.84 262 TYR A O 1
ATOM 2082 N N . ARG A 1 263 ? 2.953 15.435 -0.788 1.00 51.28 263 ARG A N 1
ATOM 2083 C CA . ARG A 1 263 ? 1.937 16.486 -0.964 1.00 51.28 263 ARG A CA 1
ATOM 2084 C C . ARG A 1 263 ? 2.532 17.893 -1.040 1.00 51.28 263 ARG A C 1
ATOM 2086 O O . ARG A 1 263 ? 1.959 18.757 -1.694 1.00 51.28 263 ARG A O 1
ATOM 2093 N N . HIS A 1 264 ? 3.675 18.119 -0.392 1.00 45.69 264 HIS A N 1
ATOM 2094 C CA . HIS A 1 264 ? 4.347 19.421 -0.352 1.00 45.69 264 HIS A CA 1
ATOM 2095 C C . HIS A 1 264 ? 5.722 19.399 -1.024 1.00 45.69 264 HIS A C 1
ATOM 2097 O O . HIS A 1 264 ? 6.621 20.133 -0.604 1.00 45.69 264 HIS A O 1
ATOM 2103 N N . ALA A 1 265 ? 5.921 18.545 -2.037 1.00 48.62 265 ALA A N 1
ATOM 2104 C CA . ALA A 1 265 ? 7.142 18.576 -2.832 1.00 48.62 265 ALA A CA 1
ATOM 2105 C C . ALA A 1 265 ? 7.348 19.997 -3.369 1.00 48.62 265 ALA A C 1
ATOM 2107 O O . ALA A 1 265 ? 6.577 20.487 -4.193 1.00 48.62 265 ALA A O 1
ATOM 2108 N N . ARG A 1 266 ? 8.374 20.688 -2.859 1.00 37.94 266 ARG A N 1
ATOM 2109 C CA . ARG A 1 266 ? 8.824 21.951 -3.439 1.00 37.94 266 ARG A CA 1
ATOM 2110 C C . ARG A 1 266 ? 9.268 21.634 -4.860 1.00 37.94 266 ARG A C 1
ATOM 2112 O O . ARG A 1 266 ? 10.096 20.743 -5.030 1.00 37.94 266 ARG A O 1
ATOM 2119 N N . SER A 1 267 ? 8.744 22.359 -5.846 1.00 38.41 267 SER A N 1
ATOM 2120 C CA . SER A 1 267 ? 9.287 22.402 -7.206 1.00 38.41 267 SER A CA 1
ATOM 2121 C C . SER A 1 267 ? 10.750 22.842 -7.108 1.00 38.41 267 SER A C 1
ATOM 2123 O O . SER A 1 267 ? 11.050 24.036 -7.004 1.00 38.41 267 SER A O 1
ATOM 2125 N N . SER A 1 268 ? 11.663 21.886 -6.963 1.00 35.03 268 SER A N 1
ATOM 2126 C CA . SER A 1 268 ? 13.069 22.176 -6.736 1.00 35.03 268 SER A CA 1
ATOM 2127 C C . SER A 1 268 ? 13.723 22.530 -8.065 1.00 35.03 268 SER A C 1
ATOM 2129 O O . SER A 1 268 ? 13.329 22.079 -9.139 1.00 35.03 268 SER A O 1
ATOM 2131 N N . ALA A 1 269 ? 14.737 23.382 -7.972 1.00 34.25 269 ALA A N 1
ATOM 2132 C CA . ALA A 1 269 ? 15.476 23.968 -9.081 1.00 34.25 269 ALA A CA 1
ATOM 2133 C C . ALA A 1 269 ? 16.104 22.957 -10.064 1.00 34.25 269 ALA A C 1
ATOM 2135 O O . ALA A 1 269 ? 16.560 23.388 -11.114 1.00 34.25 269 ALA A O 1
ATOM 2136 N N . ALA A 1 270 ? 16.079 21.652 -9.772 1.00 33.03 270 ALA A N 1
ATOM 2137 C CA . ALA A 1 270 ? 16.511 20.587 -10.678 1.00 33.03 270 ALA A CA 1
ATOM 2138 C C . ALA A 1 270 ? 15.682 20.527 -11.979 1.00 33.03 270 ALA A C 1
ATOM 2140 O O . ALA A 1 270 ? 16.205 20.147 -13.018 1.00 33.03 270 ALA A O 1
ATOM 2141 N N . GLN A 1 271 ? 14.432 21.010 -11.962 1.00 40.84 271 GLN A N 1
ATOM 2142 C CA . GLN A 1 271 ? 13.605 21.145 -13.173 1.00 40.84 271 GLN A CA 1
ATOM 2143 C C . GLN A 1 271 ? 14.037 22.309 -14.089 1.00 40.84 271 GLN A C 1
ATOM 2145 O O . GLN A 1 271 ? 13.529 22.436 -15.201 1.00 40.84 271 GLN A O 1
ATOM 2150 N N . ARG A 1 272 ? 14.949 23.192 -13.645 1.00 34.41 272 ARG A N 1
ATOM 2151 C CA . ARG A 1 272 ? 15.456 24.300 -14.478 1.00 34.41 272 ARG A CA 1
ATOM 2152 C C . ARG A 1 272 ? 16.632 23.895 -15.364 1.00 34.41 272 ARG A C 1
ATOM 2154 O O . ARG A 1 272 ? 16.747 24.455 -16.451 1.00 34.41 272 ARG A O 1
ATOM 2161 N N . ASP A 1 273 ? 17.429 22.911 -14.951 1.00 31.98 273 ASP A N 1
ATOM 2162 C CA . ASP A 1 273 ? 18.557 22.422 -15.755 1.00 31.98 273 ASP A CA 1
ATOM 2163 C C . ASP A 1 273 ? 18.081 21.507 -16.900 1.00 31.98 273 ASP A C 1
ATOM 2165 O O . ASP A 1 273 ? 18.610 21.579 -18.010 1.00 31.98 273 ASP A O 1
ATOM 2169 N N . GLU A 1 274 ? 17.001 20.740 -16.699 1.00 34.72 274 GLU A N 1
ATOM 2170 C CA . GLU A 1 274 ? 16.364 19.957 -17.775 1.00 34.72 274 GLU A CA 1
ATOM 2171 C C . GLU A 1 274 ? 15.770 20.860 -18.874 1.00 34.72 274 GLU A C 1
ATOM 2173 O O . GLU A 1 274 ? 15.968 20.604 -20.062 1.00 34.72 274 GLU A O 1
ATOM 2178 N N . ALA A 1 275 ? 15.165 21.996 -18.505 1.00 36.47 275 ALA A N 1
ATOM 2179 C CA . ALA A 1 275 ? 14.591 22.954 -19.459 1.00 36.47 275 ALA A CA 1
ATOM 2180 C C . ALA A 1 275 ? 15.640 23.714 -20.304 1.00 36.47 275 ALA A C 1
ATOM 2182 O O . ALA A 1 275 ? 15.308 24.283 -21.350 1.00 36.47 275 ALA A O 1
ATOM 2183 N N . GLN A 1 276 ? 16.905 23.758 -19.865 1.00 37.59 276 GLN A N 1
ATOM 2184 C CA . GLN A 1 276 ? 18.005 24.357 -20.630 1.00 37.59 276 GLN A CA 1
ATOM 2185 C C . GLN A 1 276 ? 18.671 23.352 -21.575 1.00 37.59 276 GLN A C 1
ATOM 2187 O O . GLN A 1 276 ? 19.064 23.736 -22.679 1.00 37.59 276 GLN A O 1
ATOM 2192 N N . ASN A 1 277 ? 18.712 22.071 -21.203 1.00 35.47 277 ASN A N 1
ATOM 2193 C CA . ASN A 1 277 ? 19.264 21.018 -22.054 1.00 35.47 277 ASN A CA 1
ATOM 2194 C C . ASN A 1 277 ? 18.333 20.669 -23.237 1.00 35.47 277 ASN A C 1
ATOM 2196 O O . ASN A 1 277 ? 18.802 20.352 -24.329 1.00 35.47 277 ASN A O 1
ATOM 2200 N N . GLU A 1 278 ? 17.015 20.850 -23.080 1.00 36.47 278 GLU A N 1
ATOM 2201 C CA . GLU A 1 278 ? 16.024 20.684 -24.159 1.00 36.47 278 GLU A CA 1
ATOM 2202 C C . GLU A 1 278 ? 16.139 21.732 -25.285 1.00 36.47 278 GLU A C 1
ATOM 2204 O O . GLU A 1 278 ? 15.696 21.486 -26.408 1.00 36.47 278 GLU A O 1
ATOM 2209 N N . ARG A 1 279 ? 16.774 22.891 -25.044 1.00 35.84 279 ARG A N 1
ATOM 2210 C CA . ARG A 1 279 ? 16.978 23.923 -26.083 1.00 35.84 279 ARG A CA 1
ATOM 2211 C C . ARG A 1 279 ? 18.219 23.703 -26.952 1.00 35.84 279 ARG A C 1
ATOM 2213 O O . ARG A 1 279 ? 18.292 24.296 -28.027 1.00 35.84 279 ARG A O 1
ATOM 2220 N N . ALA A 1 280 ? 19.168 22.868 -26.525 1.00 31.81 280 ALA A N 1
ATOM 2221 C CA . ALA A 1 280 ? 20.424 22.633 -27.246 1.00 31.81 280 ALA A CA 1
ATOM 2222 C C . ALA A 1 280 ? 20.372 21.440 -28.222 1.00 31.81 280 ALA A C 1
ATOM 2224 O O . ALA A 1 280 ? 21.232 21.324 -29.090 1.00 31.81 280 ALA A O 1
ATOM 2225 N N . ALA A 1 281 ? 19.352 20.579 -28.140 1.00 33.75 281 ALA A N 1
ATOM 2226 C CA . ALA A 1 281 ? 19.241 19.375 -28.971 1.00 33.75 281 ALA A CA 1
ATOM 2227 C C . ALA A 1 281 ? 18.532 19.588 -30.332 1.00 33.75 281 ALA A C 1
ATOM 2229 O O . ALA A 1 281 ? 18.212 18.623 -31.023 1.00 33.75 281 ALA A O 1
ATOM 2230 N N . SER A 1 282 ? 18.288 20.835 -30.757 1.00 37.59 282 SER A N 1
ATOM 2231 C CA . SER A 1 282 ? 17.556 21.168 -31.994 1.00 37.59 282 SER A CA 1
ATOM 2232 C C . SER A 1 282 ? 18.426 21.250 -33.260 1.00 37.59 282 SER A C 1
ATOM 2234 O O . SER A 1 282 ? 18.182 22.075 -34.139 1.00 37.59 282 SER A O 1
ATOM 2236 N N . VAL A 1 283 ? 19.410 20.359 -33.409 1.00 35.69 283 VAL A N 1
ATOM 2237 C CA . VAL A 1 283 ? 20.078 20.138 -34.702 1.00 35.69 283 VAL A CA 1
ATOM 2238 C C . VAL A 1 283 ? 19.915 18.674 -35.089 1.00 35.69 283 VAL A C 1
ATOM 2240 O O . VAL A 1 283 ? 20.520 17.779 -34.507 1.00 35.69 283 VAL A O 1
ATOM 2243 N N . ALA A 1 284 ? 19.037 18.444 -36.064 1.00 37.25 284 ALA A N 1
ATOM 2244 C CA . ALA A 1 284 ? 18.723 17.130 -36.605 1.00 37.25 284 ALA A CA 1
ATOM 2245 C C . ALA A 1 284 ? 19.928 16.516 -37.341 1.00 37.25 284 ALA A C 1
ATOM 2247 O O . ALA A 1 284 ? 20.535 17.204 -38.167 1.00 37.25 284 ALA A O 1
ATOM 2248 N N . PRO A 1 285 ? 20.231 15.218 -37.161 1.00 33.56 285 PRO A N 1
ATOM 2249 C CA . PRO A 1 285 ? 20.954 14.468 -38.166 1.00 33.56 285 PRO A CA 1
ATOM 2250 C C . PRO A 1 285 ? 19.992 13.917 -39.226 1.00 33.56 285 PRO A C 1
ATOM 2252 O O . PRO A 1 285 ? 18.832 13.590 -38.968 1.00 33.56 285 PRO A O 1
ATOM 2255 N N . ALA A 1 286 ? 20.519 13.867 -40.445 1.00 31.81 286 ALA A N 1
ATOM 2256 C CA . ALA A 1 286 ? 19.857 13.445 -41.663 1.00 31.81 286 ALA A CA 1
ATOM 2257 C C . ALA A 1 286 ? 19.397 11.977 -41.636 1.00 31.81 286 ALA A C 1
ATOM 2259 O O . ALA A 1 286 ? 19.925 11.134 -40.913 1.00 31.81 286 ALA A O 1
ATOM 2260 N N . ALA A 1 287 ? 18.399 11.718 -42.478 1.00 41.06 287 ALA A N 1
ATOM 2261 C CA . ALA A 1 287 ? 17.670 10.471 -42.631 1.00 41.06 287 ALA A CA 1
ATOM 2262 C C . ALA A 1 287 ? 18.555 9.232 -42.856 1.00 41.06 287 ALA A C 1
ATOM 2264 O O . ALA A 1 287 ? 19.437 9.227 -43.713 1.00 41.06 287 ALA A O 1
ATOM 2265 N N . ALA A 1 288 ? 18.201 8.148 -42.163 1.00 31.25 288 ALA A N 1
ATOM 2266 C CA . ALA A 1 288 ? 18.505 6.775 -42.552 1.00 31.25 288 ALA A CA 1
ATOM 2267 C C . ALA A 1 288 ? 17.188 6.025 -42.867 1.00 31.25 288 ALA A C 1
ATOM 2269 O O . ALA A 1 288 ? 16.132 6.417 -42.360 1.00 31.25 288 ALA A O 1
ATOM 2270 N N . PRO A 1 289 ? 17.212 5.000 -43.741 1.00 39.12 289 PRO A N 1
ATOM 2271 C CA . PRO A 1 289 ? 16.041 4.535 -44.474 1.00 39.12 289 PRO A CA 1
ATOM 2272 C C . PRO A 1 289 ? 15.311 3.365 -43.796 1.00 39.12 289 PRO A C 1
ATOM 2274 O O . PRO A 1 289 ? 15.933 2.388 -43.400 1.00 39.12 289 PRO A O 1
ATOM 2277 N N . PHE A 1 290 ? 13.978 3.479 -43.806 1.00 32.22 290 PHE A N 1
ATOM 2278 C CA . PHE A 1 290 ? 12.913 2.509 -43.505 1.00 32.22 290 PHE A CA 1
ATOM 2279 C C . PHE A 1 290 ? 12.845 1.866 -42.105 1.00 32.22 290 PHE A C 1
ATOM 2281 O O . PHE A 1 290 ? 13.854 1.514 -41.502 1.00 32.22 290 PHE A O 1
ATOM 2288 N N . PRO A 1 291 ? 11.619 1.764 -41.552 1.00 40.31 291 PRO A N 1
ATOM 2289 C CA . PRO A 1 291 ? 11.403 1.741 -40.116 1.00 40.31 291 PRO A CA 1
ATOM 2290 C C . PRO A 1 291 ? 11.471 0.311 -39.562 1.00 40.31 291 PRO A C 1
ATOM 2292 O O . PRO A 1 291 ? 11.046 -0.627 -40.242 1.00 40.31 291 PRO A O 1
ATOM 2295 N N . PRO A 1 292 ? 11.907 0.113 -38.306 1.00 41.00 292 PRO A N 1
ATOM 2296 C CA . PRO A 1 292 ? 11.424 -1.033 -37.555 1.00 41.00 292 PRO A CA 1
ATOM 2297 C C . PRO A 1 292 ? 9.908 -0.866 -37.375 1.00 41.00 292 PRO A C 1
ATOM 2299 O O . PRO A 1 292 ? 9.405 0.259 -37.321 1.00 41.00 292 PRO A O 1
ATOM 2302 N N . SER A 1 293 ? 9.177 -1.976 -37.334 1.00 52.97 293 SER A N 1
ATOM 2303 C CA . SER A 1 293 ? 7.735 -2.032 -37.079 1.00 52.97 293 SER A CA 1
ATOM 2304 C C . SER A 1 293 ? 7.279 -0.963 -36.073 1.00 52.97 293 SER A C 1
ATOM 2306 O O . SER A 1 293 ? 7.994 -0.734 -35.094 1.00 52.97 293 SER A O 1
ATOM 2308 N N . PRO A 1 294 ? 6.126 -0.297 -36.285 1.00 64.44 294 PRO A N 1
ATOM 2309 C CA . PRO A 1 294 ? 5.674 0.779 -35.406 1.00 64.44 294 PRO A CA 1
ATOM 2310 C C . PRO A 1 294 ? 5.676 0.302 -33.950 1.00 64.44 294 PRO A C 1
ATOM 2312 O O . PRO A 1 294 ? 4.948 -0.622 -33.591 1.00 64.44 294 PRO A O 1
ATOM 2315 N N . HIS A 1 295 ? 6.535 0.906 -33.127 1.00 77.88 295 HIS A N 1
ATOM 2316 C CA . HIS A 1 295 ? 6.664 0.550 -31.721 1.00 77.88 295 HIS A CA 1
ATOM 2317 C C . HIS A 1 295 ? 5.601 1.308 -30.928 1.00 77.88 295 HIS A C 1
ATOM 2319 O O . HIS A 1 295 ? 5.751 2.491 -30.627 1.00 77.88 295 HIS A O 1
ATOM 2325 N N . TYR A 1 296 ? 4.498 0.633 -30.630 1.00 82.62 296 TYR A N 1
ATOM 2326 C CA . TYR A 1 296 ? 3.442 1.179 -29.788 1.00 82.62 296 TYR A CA 1
ATOM 2327 C C . TYR A 1 296 ? 3.808 1.050 -28.308 1.00 82.62 296 TYR A C 1
ATOM 2329 O O . TYR A 1 296 ? 4.445 0.082 -27.900 1.00 82.62 296 TYR A O 1
ATOM 2337 N N . SER A 1 297 ? 3.371 2.005 -27.486 1.00 78.31 297 SER A N 1
ATOM 2338 C CA . SER A 1 297 ? 3.459 1.881 -26.022 1.00 78.31 297 SER A CA 1
ATOM 2339 C C . SER A 1 297 ? 2.433 0.889 -25.459 1.00 78.31 297 SER A C 1
ATOM 2341 O O . SER A 1 297 ? 2.578 0.384 -24.349 1.00 78.31 297 SER A O 1
ATOM 2343 N N . VAL A 1 298 ? 1.379 0.619 -26.231 1.00 75.31 298 VAL A N 1
ATOM 2344 C CA . VAL A 1 298 ? 0.307 -0.325 -25.917 1.00 75.31 298 VAL A CA 1
ATOM 2345 C C . VAL A 1 298 ? 0.566 -1.644 -26.635 1.00 75.31 298 VAL A C 1
ATOM 2347 O O . VAL A 1 298 ? 0.937 -1.652 -27.807 1.00 75.31 298 VAL A O 1
ATOM 2350 N N . SER A 1 299 ? 0.316 -2.771 -25.963 1.00 80.88 299 SER A N 1
ATOM 2351 C CA . SER A 1 299 ? 0.456 -4.083 -26.600 1.00 80.88 299 SER A CA 1
ATOM 2352 C C . SER A 1 299 ? -0.430 -4.207 -27.845 1.00 80.88 299 SER A C 1
ATOM 2354 O O . SER A 1 299 ? -1.587 -3.774 -27.864 1.00 80.88 299 SER A O 1
ATOM 2356 N N . GLU A 1 300 ? 0.092 -4.865 -28.878 1.00 79.94 300 GLU A N 1
ATOM 2357 C CA . GLU A 1 300 ? -0.611 -5.044 -30.151 1.00 79.94 300 GLU A CA 1
ATOM 2358 C C . GLU A 1 300 ? -1.985 -5.710 -29.969 1.00 79.94 300 GLU A C 1
ATOM 2360 O O . GLU A 1 300 ? -2.977 -5.287 -30.559 1.00 79.94 300 GLU A O 1
ATOM 2365 N N . ARG A 1 301 ? -2.084 -6.691 -29.063 1.00 70.38 301 ARG A N 1
ATOM 2366 C CA . ARG A 1 301 ? -3.347 -7.360 -28.715 1.00 70.38 301 ARG A CA 1
ATOM 2367 C C . ARG A 1 301 ? -4.399 -6.390 -28.166 1.00 70.38 301 ARG A C 1
ATOM 2369 O O . ARG A 1 301 ? -5.580 -6.529 -28.487 1.00 70.38 301 ARG A O 1
ATOM 2376 N N . ALA A 1 302 ? -4.000 -5.429 -27.331 1.00 73.56 302 ALA A N 1
ATOM 2377 C CA . ALA A 1 302 ? -4.917 -4.429 -26.789 1.00 73.56 302 ALA A CA 1
ATOM 2378 C C . ALA A 1 302 ? -5.353 -3.430 -27.870 1.00 73.56 302 ALA A C 1
ATOM 2380 O O . ALA A 1 302 ? -6.547 -3.154 -27.984 1.00 73.56 302 ALA A O 1
ATOM 2381 N N . LEU A 1 303 ? -4.430 -2.982 -28.727 1.00 84.69 303 LEU A N 1
ATOM 2382 C CA . LEU A 1 303 ? -4.745 -2.113 -29.867 1.00 84.69 303 LEU A CA 1
ATOM 2383 C C . LEU A 1 303 ? -5.696 -2.785 -30.861 1.00 84.69 303 LEU A C 1
ATOM 2385 O O . LEU A 1 303 ? -6.660 -2.163 -31.299 1.00 84.69 303 LEU A O 1
ATOM 2389 N N . GLN A 1 304 ? -5.498 -4.073 -31.144 1.00 83.88 304 GLN A N 1
ATOM 2390 C CA . GLN A 1 304 ? -6.380 -4.857 -32.009 1.00 83.88 304 GLN A CA 1
ATOM 2391 C C . GLN A 1 304 ? -7.788 -5.037 -31.422 1.00 83.88 304 GLN A C 1
ATOM 2393 O O . GLN A 1 304 ? -8.760 -5.221 -32.157 1.00 83.88 304 GLN A O 1
ATOM 2398 N N . LYS A 1 305 ? -7.922 -5.057 -30.094 1.00 78.56 305 LYS A N 1
ATOM 2399 C CA . LYS A 1 305 ? -9.227 -5.081 -29.426 1.00 78.56 305 LYS A CA 1
ATOM 2400 C C . LYS A 1 305 ? -9.881 -3.698 -29.485 1.00 78.56 305 LYS A C 1
ATOM 2402 O O . LYS A 1 305 ? -11.031 -3.570 -29.895 1.00 78.56 305 LYS A O 1
ATOM 2407 N N . TRP A 1 306 ? -9.140 -2.654 -29.127 1.00 88.88 306 TRP A N 1
ATOM 2408 C CA . TRP A 1 306 ? -9.647 -1.283 -29.085 1.00 88.88 306 TRP A CA 1
ATOM 2409 C C . TRP A 1 306 ? -9.993 -0.720 -30.462 1.00 88.88 306 TRP A C 1
ATOM 2411 O O . TRP A 1 306 ? -10.959 0.029 -30.564 1.00 88.88 306 TRP A O 1
ATOM 2421 N N . SER A 1 307 ? -9.286 -1.116 -31.521 1.00 89.81 307 SER A N 1
ATOM 2422 C CA . SER A 1 307 ? -9.632 -0.724 -32.892 1.00 89.81 307 SER A CA 1
ATOM 2423 C C . SER A 1 307 ? -11.027 -1.192 -33.312 1.00 89.81 307 SER A C 1
ATOM 2425 O O . SER A 1 307 ? -11.669 -0.543 -34.129 1.00 89.81 307 SER A O 1
ATOM 2427 N N . ARG A 1 308 ? -11.510 -2.301 -32.733 1.00 87.62 308 ARG A N 1
ATOM 2428 C CA . ARG A 1 308 ? -12.840 -2.871 -32.993 1.00 87.62 308 ARG A CA 1
ATOM 2429 C C . ARG A 1 308 ? -13.915 -2.336 -32.052 1.00 87.62 308 ARG A C 1
ATOM 2431 O O . ARG A 1 308 ? -15.049 -2.151 -32.472 1.00 87.62 308 ARG A O 1
ATOM 2438 N N . GLU A 1 309 ? -13.570 -2.124 -30.785 1.00 87.88 309 GLU A N 1
ATOM 2439 C CA . GLU A 1 309 ? -14.553 -1.842 -29.728 1.00 87.88 309 GLU A CA 1
ATOM 2440 C C . GLU A 1 309 ? -14.619 -0.367 -29.313 1.00 87.88 309 GLU A C 1
ATOM 2442 O O . GLU A 1 309 ? -15.628 0.073 -28.769 1.00 87.88 309 GLU A O 1
ATOM 2447 N N . ARG A 1 310 ? -13.539 0.396 -29.514 1.00 92.44 310 ARG A N 1
ATOM 2448 C CA . ARG A 1 310 ? -13.357 1.726 -28.908 1.00 92.44 310 ARG A CA 1
ATOM 2449 C C . ARG A 1 310 ? -13.032 2.827 -29.904 1.00 92.44 310 ARG A C 1
ATOM 2451 O O . ARG A 1 310 ? -13.171 3.991 -29.542 1.00 92.44 310 ARG A O 1
ATOM 2458 N N . VAL A 1 311 ? -12.615 2.494 -31.125 1.00 95.88 311 VAL A N 1
ATOM 2459 C CA . VAL A 1 311 ? -12.351 3.467 -32.192 1.00 95.88 311 VAL A CA 1
ATOM 2460 C C . VAL A 1 311 ? -13.505 3.475 -33.189 1.00 95.88 311 VAL A C 1
ATOM 2462 O O . VAL A 1 311 ? -13.920 2.439 -33.694 1.00 95.88 311 VAL A O 1
ATOM 2465 N N . THR A 1 312 ? -13.999 4.667 -33.510 1.00 95.62 312 THR A N 1
ATOM 2466 C CA . THR A 1 312 ? -14.965 4.899 -34.590 1.00 95.62 312 THR A CA 1
ATOM 2467 C C . THR A 1 312 ? -14.383 5.902 -35.573 1.00 95.62 312 THR A C 1
ATOM 2469 O O . THR A 1 312 ? -13.777 6.889 -35.159 1.00 95.62 312 THR A O 1
ATOM 2472 N N . LEU A 1 313 ? -14.523 5.622 -36.869 1.00 94.81 313 LEU A N 1
ATOM 2473 C CA . LEU A 1 313 ? -13.962 6.427 -37.949 1.00 94.81 313 LEU A CA 1
ATOM 2474 C C . LEU A 1 313 ? -15.082 6.886 -38.885 1.00 94.81 313 LEU A C 1
ATOM 2476 O O . LEU A 1 313 ? -15.836 6.061 -39.394 1.00 94.81 313 LEU A O 1
ATOM 2480 N N . GLU A 1 314 ? -15.147 8.183 -39.157 1.00 95.00 314 GLU A N 1
ATOM 2481 C CA . GLU A 1 314 ? -16.100 8.792 -40.082 1.00 95.00 314 GLU A CA 1
ATOM 2482 C C . GLU A 1 314 ? -15.336 9.559 -41.165 1.00 95.00 314 GLU A C 1
ATOM 2484 O O . GLU A 1 314 ? -14.546 10.460 -40.875 1.00 95.00 314 GLU A O 1
ATOM 2489 N N . ARG A 1 315 ? -15.533 9.177 -42.431 1.00 92.50 315 ARG A N 1
ATOM 2490 C CA . ARG A 1 315 ? -14.925 9.862 -43.581 1.00 92.50 315 ARG A CA 1
ATOM 2491 C C . ARG A 1 315 ? -15.842 10.978 -44.051 1.00 92.50 315 ARG A C 1
ATOM 2493 O O . ARG A 1 315 ? -17.030 10.752 -44.260 1.00 92.50 315 ARG A O 1
ATOM 2500 N N . ARG A 1 316 ? -15.270 12.155 -44.276 1.00 90.19 316 ARG A N 1
ATOM 2501 C CA . ARG A 1 316 ? -15.987 13.318 -44.797 1.00 90.19 316 ARG A CA 1
ATOM 2502 C C . ARG A 1 316 ? -15.842 13.427 -46.311 1.00 90.19 316 ARG A C 1
ATOM 2504 O O . ARG A 1 316 ? -14.932 12.854 -46.910 1.00 90.19 316 ARG A O 1
ATOM 2511 N N . ALA A 1 317 ? -16.744 14.190 -46.925 1.00 85.31 317 ALA A N 1
ATOM 2512 C CA . ALA A 1 317 ? -16.802 14.375 -48.376 1.00 85.31 317 ALA A CA 1
ATOM 2513 C C . ALA A 1 317 ? -15.530 15.014 -48.969 1.00 85.31 317 ALA A C 1
ATOM 2515 O O . ALA A 1 317 ? -15.212 14.778 -50.130 1.00 85.31 317 ALA A O 1
ATOM 2516 N N . ASP A 1 318 ? -14.785 15.783 -48.172 1.00 86.19 318 ASP A N 1
ATOM 2517 C CA . ASP A 1 318 ? -13.511 16.412 -48.547 1.00 86.19 318 ASP A CA 1
ATOM 2518 C C . ASP A 1 318 ? -12.290 15.481 -48.382 1.00 86.19 318 ASP A C 1
ATOM 2520 O O . ASP A 1 318 ? -11.147 15.903 -48.561 1.00 86.19 318 ASP A O 1
ATOM 2524 N N . GLY A 1 319 ? -12.515 14.214 -48.021 1.00 84.50 319 GLY A N 1
ATOM 2525 C CA . GLY A 1 319 ? -11.470 13.225 -47.770 1.00 84.50 319 GLY A CA 1
ATOM 2526 C C . GLY A 1 319 ? -10.827 13.320 -46.385 1.00 84.50 319 GLY A C 1
ATOM 2527 O O . GLY A 1 319 ? -9.958 12.500 -46.078 1.00 84.50 319 GLY A O 1
ATOM 2528 N N . SER A 1 320 ? -11.231 14.279 -45.543 1.00 90.25 320 SER A N 1
ATOM 2529 C CA . SER A 1 320 ? -10.817 14.332 -44.139 1.00 90.25 320 SER A CA 1
ATOM 2530 C C . SER A 1 320 ? -11.490 13.225 -43.320 1.00 90.25 320 SER A C 1
ATOM 2532 O O . SER A 1 320 ? -12.476 12.608 -43.740 1.00 90.25 320 SER A O 1
ATOM 2534 N N . LEU A 1 321 ? -10.927 12.932 -42.149 1.00 94.56 321 LEU A N 1
ATOM 2535 C CA . LEU A 1 321 ? -11.395 11.857 -41.279 1.00 94.56 321 LEU A CA 1
ATOM 2536 C C . LEU A 1 321 ? -11.641 12.375 -39.866 1.00 94.56 321 LEU A C 1
ATOM 2538 O O . LEU A 1 321 ? -10.759 12.993 -39.276 1.00 94.56 321 LEU A O 1
ATOM 2542 N N . THR A 1 322 ? -12.788 12.038 -39.290 1.00 96.69 322 THR A N 1
ATOM 2543 C CA . THR A 1 322 ? -13.023 12.145 -37.849 1.00 96.69 322 THR A CA 1
ATOM 2544 C C . THR A 1 322 ? -12.815 10.787 -37.216 1.00 96.69 322 THR A C 1
ATOM 2546 O O . THR A 1 322 ? -13.501 9.824 -37.546 1.00 96.69 322 THR A O 1
ATOM 2549 N N . ALA A 1 323 ? -11.866 10.705 -36.299 1.00 96.62 323 ALA A N 1
ATOM 2550 C CA . ALA A 1 323 ? -11.640 9.537 -35.475 1.00 96.62 323 ALA A CA 1
ATOM 2551 C C . ALA A 1 323 ? -12.079 9.839 -34.044 1.00 96.62 323 ALA A C 1
ATOM 2553 O O . ALA A 1 323 ? -11.708 10.870 -33.486 1.00 96.62 323 ALA A O 1
ATOM 2554 N N . ARG A 1 324 ? -12.842 8.937 -33.433 1.00 97.44 324 ARG A N 1
ATOM 2555 C CA . ARG A 1 324 ? -13.208 9.018 -32.019 1.00 97.44 324 ARG A CA 1
ATOM 2556 C C . ARG A 1 324 ? -12.764 7.761 -31.294 1.00 97.44 324 ARG A C 1
ATOM 2558 O O . ARG A 1 324 ? -13.115 6.664 -31.722 1.00 97.44 324 ARG A O 1
ATOM 2565 N N . PHE A 1 325 ? -12.036 7.934 -30.198 1.00 97.12 325 PHE A N 1
ATOM 2566 C CA . PHE A 1 325 ? -11.642 6.878 -29.273 1.00 97.12 325 PHE A CA 1
ATOM 2567 C C . PHE A 1 325 ? -12.380 7.036 -27.940 1.00 97.12 325 PHE A C 1
ATOM 2569 O O . PHE A 1 325 ? -12.332 8.108 -27.335 1.00 97.12 325 PHE A O 1
ATOM 2576 N N . ARG A 1 326 ? -13.026 5.967 -27.465 1.00 95.31 326 ARG A N 1
ATOM 2577 C CA . ARG A 1 326 ? -13.649 5.914 -26.139 1.00 95.31 326 ARG A CA 1
ATOM 2578 C C . ARG A 1 326 ? -12.691 5.326 -25.109 1.00 95.31 326 ARG A C 1
ATOM 2580 O O . ARG A 1 326 ? -12.262 4.178 -25.223 1.00 95.31 326 ARG A O 1
ATOM 2587 N N . PHE A 1 327 ? -12.376 6.112 -24.089 1.00 90.75 327 PHE A N 1
ATOM 2588 C CA . PHE A 1 327 ? -11.667 5.648 -22.907 1.00 90.75 327 PHE A CA 1
ATOM 2589 C C . PHE A 1 327 ? -12.673 5.216 -21.841 1.00 90.75 327 PHE A C 1
ATOM 2591 O O . PHE A 1 327 ? -13.442 6.052 -21.378 1.00 90.75 327 PHE A O 1
ATOM 2598 N N . ASP A 1 328 ? -12.586 3.959 -21.406 1.00 84.75 328 ASP A N 1
ATOM 2599 C CA . ASP A 1 328 ? -13.281 3.446 -20.223 1.00 84.75 328 ASP A CA 1
ATOM 2600 C C . ASP A 1 328 ? -12.248 3.088 -19.152 1.00 84.75 328 ASP A C 1
ATOM 2602 O O . ASP A 1 328 ? -11.335 2.288 -19.400 1.00 84.75 328 ASP A O 1
ATOM 2606 N N . GLY A 1 329 ? -12.398 3.663 -17.965 1.00 79.31 329 GLY A N 1
ATOM 2607 C CA . GLY A 1 329 ? -11.538 3.419 -16.816 1.00 79.31 329 GLY A CA 1
ATOM 2608 C C . GLY A 1 329 ? -12.287 3.578 -15.500 1.00 79.31 329 GLY A C 1
ATOM 2609 O O . GLY A 1 329 ? -13.515 3.526 -15.448 1.00 79.31 329 GLY A O 1
ATOM 2610 N N . THR A 1 330 ? -11.535 3.776 -14.421 1.00 73.88 330 THR A N 1
ATOM 2611 C CA . THR A 1 330 ? -12.093 4.007 -13.088 1.00 73.88 330 THR A CA 1
ATOM 2612 C C . THR A 1 330 ? -11.419 5.181 -12.387 1.00 73.88 330 THR A C 1
ATOM 2614 O O . THR A 1 330 ? -10.262 5.522 -12.659 1.00 73.88 330 THR A O 1
ATOM 2617 N N . THR A 1 331 ? -12.126 5.825 -11.459 1.00 69.25 331 THR A N 1
ATOM 2618 C CA . THR A 1 331 ? -11.521 6.844 -10.595 1.00 69.25 331 THR A CA 1
ATOM 2619 C C . THR A 1 331 ? -10.469 6.241 -9.663 1.00 69.25 331 THR A C 1
ATOM 2621 O O . THR A 1 331 ? -10.511 5.073 -9.287 1.00 69.25 331 THR A O 1
ATOM 2624 N N . CYS A 1 332 ? -9.511 7.080 -9.266 1.00 55.22 332 CYS A N 1
ATOM 2625 C CA . CYS A 1 332 ? -8.368 6.688 -8.445 1.00 55.22 332 CYS A CA 1
ATOM 2626 C C . CYS A 1 332 ? -8.681 6.550 -6.936 1.00 55.22 332 CYS A C 1
ATOM 2628 O O . CYS A 1 332 ? -7.786 6.195 -6.171 1.00 55.22 332 CYS A O 1
ATOM 2630 N N . SER A 1 333 ? -9.907 6.853 -6.492 1.00 45.62 333 SER A N 1
ATOM 2631 C CA . SER A 1 333 ? -10.324 6.888 -5.080 1.00 45.62 333 SER A CA 1
ATOM 2632 C C . SER A 1 333 ? -11.633 6.110 -4.837 1.00 45.62 333 SER A C 1
ATOM 2634 O O . SER A 1 333 ? -12.545 6.154 -5.659 1.00 45.62 333 SER A O 1
ATOM 2636 N N . ASN A 1 334 ? -11.704 5.413 -3.690 1.00 35.31 334 ASN A N 1
ATOM 2637 C CA . ASN A 1 334 ? -12.870 4.722 -3.100 1.00 35.31 334 ASN A CA 1
ATOM 2638 C C . ASN A 1 334 ? -13.616 3.716 -4.013 1.00 35.31 334 ASN A C 1
ATOM 2640 O O . ASN A 1 334 ? -14.669 4.019 -4.567 1.00 35.31 334 ASN A O 1
ATOM 2644 N N . MET A 1 335 ? -13.079 2.494 -4.133 1.00 43.66 335 MET A N 1
ATOM 2645 C CA . MET A 1 335 ? -13.648 1.363 -4.900 1.00 43.66 335 MET A CA 1
ATOM 2646 C C . MET A 1 335 ? -13.827 1.577 -6.418 1.00 43.66 335 MET A C 1
ATOM 2648 O O . MET A 1 335 ? -14.406 0.721 -7.073 1.00 43.66 335 MET A O 1
ATOM 2652 N N . GLY A 1 336 ? -13.298 2.665 -6.995 1.00 59.34 336 GLY A N 1
ATOM 2653 C CA . GLY A 1 336 ? -13.249 2.886 -8.444 1.00 59.34 336 GLY A CA 1
ATOM 2654 C C . GLY A 1 336 ? -14.625 3.118 -9.072 1.00 59.34 336 GLY A C 1
ATOM 2655 O O . GLY A 1 336 ? -15.320 2.184 -9.461 1.00 59.34 336 GLY A O 1
ATOM 2656 N N . ARG A 1 337 ? -15.026 4.384 -9.228 1.00 77.62 337 ARG A N 1
ATOM 2657 C CA . ARG A 1 337 ? -16.229 4.719 -10.008 1.00 77.62 337 ARG A CA 1
ATOM 2658 C C . ARG A 1 337 ? -15.931 4.549 -11.499 1.00 77.62 337 ARG A C 1
ATOM 2660 O O . ARG A 1 337 ? -14.857 4.998 -11.906 1.00 77.62 337 ARG A O 1
ATOM 2667 N N . PRO A 1 338 ? -16.840 3.956 -12.298 1.00 80.50 338 PRO A N 1
ATOM 2668 C CA . PRO A 1 338 ? -16.713 3.949 -13.751 1.00 80.50 338 PRO A CA 1
ATOM 2669 C C . PRO A 1 338 ? -16.479 5.363 -14.275 1.00 80.50 338 PRO A C 1
ATOM 2671 O O . PRO A 1 338 ? -17.093 6.306 -13.780 1.00 80.50 338 PRO A O 1
ATOM 2674 N N . LEU A 1 339 ? -15.559 5.489 -15.224 1.00 84.62 339 LEU A N 1
ATOM 2675 C CA . LEU A 1 339 ? -15.135 6.751 -15.810 1.00 84.62 339 LEU A CA 1
ATOM 2676 C C . LEU A 1 339 ? -15.056 6.602 -17.329 1.00 84.62 339 LEU A C 1
ATOM 2678 O O . LEU A 1 339 ? -14.288 5.765 -17.807 1.00 84.62 339 LEU A O 1
ATOM 2682 N N . ALA A 1 340 ? -15.778 7.436 -18.071 1.00 91.12 340 ALA A N 1
ATOM 2683 C CA . ALA A 1 340 ? -15.818 7.396 -19.529 1.00 91.12 340 ALA A CA 1
ATOM 2684 C C . ALA A 1 340 ? -15.532 8.765 -20.170 1.00 91.12 340 ALA A C 1
ATOM 2686 O O . ALA A 1 340 ? -16.150 9.776 -19.835 1.00 91.12 340 ALA A O 1
ATOM 2687 N N . PHE A 1 341 ? -14.587 8.796 -21.118 1.00 94.81 341 PHE A N 1
ATOM 2688 C CA . PHE A 1 341 ? -14.208 9.992 -21.886 1.00 94.81 341 PHE A CA 1
ATOM 2689 C C . PHE A 1 341 ? -14.120 9.688 -23.383 1.00 94.81 341 PHE A C 1
ATOM 2691 O O . PHE A 1 341 ? -13.549 8.672 -23.779 1.00 94.81 341 PHE A O 1
ATOM 2698 N N . ASP A 1 342 ? -14.603 10.613 -24.210 1.00 96.81 342 ASP A N 1
ATOM 2699 C CA . ASP A 1 342 ? -14.450 10.573 -25.663 1.00 96.81 342 ASP A CA 1
ATOM 2700 C C . ASP A 1 342 ? -13.301 11.491 -26.106 1.00 96.81 342 ASP A C 1
ATOM 2702 O O . ASP A 1 342 ? -13.259 12.680 -25.774 1.00 96.81 342 ASP A O 1
ATOM 2706 N N . TYR A 1 343 ? -12.382 10.920 -26.887 1.00 97.62 343 TYR A N 1
ATOM 2707 C CA . TYR A 1 343 ? -11.275 11.603 -27.551 1.00 97.62 343 TYR A CA 1
ATOM 2708 C C . TYR A 1 343 ? -11.574 11.698 -29.045 1.00 97.62 343 TYR A C 1
ATOM 2710 O O . TYR A 1 343 ? -11.511 10.693 -29.751 1.00 97.62 343 TYR A O 1
ATOM 2718 N N . THR A 1 344 ? -11.874 12.896 -29.532 1.00 97.75 344 THR A N 1
ATOM 2719 C CA . THR A 1 344 ? -12.180 13.157 -30.944 1.00 97.75 344 THR A CA 1
ATOM 2720 C C . THR A 1 344 ? -10.993 13.828 -31.621 1.00 97.75 344 THR A C 1
ATOM 2722 O O . THR A 1 344 ? -10.433 14.793 -31.101 1.00 97.75 344 THR A O 1
ATOM 2725 N N . VAL A 1 345 ? -10.613 13.327 -32.793 1.00 97.69 345 VAL A N 1
ATOM 2726 C CA . VAL A 1 345 ? -9.476 13.794 -33.586 1.00 97.69 345 VAL A CA 1
ATOM 2727 C C . VAL A 1 345 ? -9.909 13.954 -35.034 1.00 97.69 345 VAL A C 1
ATOM 2729 O O . VAL A 1 345 ? -10.401 13.013 -35.650 1.00 97.69 345 VAL A O 1
ATOM 2732 N N . GLU A 1 346 ? -9.699 15.137 -35.598 1.00 97.12 346 GLU A N 1
ATOM 2733 C CA . GLU A 1 346 ? -9.905 15.382 -37.023 1.00 97.12 346 GLU A CA 1
ATOM 2734 C C . GLU A 1 346 ? -8.567 15.358 -37.745 1.00 97.12 346 GLU A C 1
ATOM 2736 O O . GLU A 1 346 ? -7.641 16.091 -37.389 1.00 97.12 346 GLU A O 1
ATOM 2741 N N . LEU A 1 347 ? -8.473 14.518 -38.767 1.00 96.38 347 LEU A N 1
ATOM 2742 C CA . LEU A 1 347 ? -7.282 14.314 -39.573 1.00 96.38 347 LEU A CA 1
ATOM 2743 C C . LEU A 1 347 ? -7.515 14.854 -40.980 1.00 96.38 347 LEU A C 1
ATOM 2745 O O . LEU A 1 347 ? -8.581 14.662 -41.569 1.00 96.38 347 LEU A O 1
ATOM 2749 N N . SER A 1 348 ? -6.492 15.492 -41.546 1.00 94.38 348 SER A N 1
ATOM 2750 C CA . SER A 1 348 ? -6.492 15.849 -42.962 1.00 94.38 348 SER A CA 1
ATOM 2751 C C . SER A 1 348 ? -6.575 14.601 -43.852 1.00 94.38 348 SER A C 1
ATOM 2753 O O . SER A 1 348 ? -6.248 13.500 -43.391 1.00 94.38 348 SER A O 1
ATOM 2755 N N . PRO A 1 349 ? -6.912 14.762 -45.144 1.00 91.25 349 PRO A N 1
ATOM 2756 C CA . PRO A 1 349 ? -6.839 13.668 -46.101 1.00 91.25 349 PRO A CA 1
ATOM 2757 C C . PRO A 1 349 ? -5.482 12.960 -46.083 1.00 91.25 349 PRO A C 1
ATOM 2759 O O . PRO A 1 349 ? -4.444 13.556 -45.772 1.00 91.25 349 PRO A O 1
ATOM 2762 N N . GLU A 1 350 ? -5.490 11.681 -46.453 1.00 86.31 350 GLU A N 1
ATOM 2763 C CA . GLU A 1 350 ? -4.290 10.841 -46.510 1.00 86.31 350 GLU A CA 1
ATOM 2764 C C . GLU A 1 350 ? -3.231 11.399 -47.465 1.00 86.31 350 GLU A C 1
ATOM 2766 O O . GLU A 1 350 ? -2.059 11.455 -47.106 1.00 86.31 350 GLU A O 1
ATOM 2771 N N . ALA A 1 351 ? -3.655 11.940 -48.613 1.00 84.19 351 ALA A N 1
ATOM 2772 C CA . ALA A 1 351 ? -2.775 12.625 -49.563 1.00 84.19 351 ALA A CA 1
ATOM 2773 C C . ALA A 1 351 ? -2.043 13.841 -48.957 1.00 84.19 351 ALA A C 1
ATOM 2775 O O . ALA A 1 351 ? -1.025 14.278 -49.483 1.00 84.19 351 ALA A O 1
ATOM 2776 N N . SER A 1 352 ? -2.548 14.387 -47.847 1.00 82.94 352 SER A N 1
ATOM 2777 C CA . SER A 1 352 ? -1.940 15.494 -47.101 1.00 82.94 352 SER A CA 1
ATOM 2778 C C . SER A 1 352 ? -1.229 15.037 -45.819 1.00 82.94 352 SER A C 1
ATOM 2780 O O . SER A 1 352 ? -0.910 15.873 -44.978 1.00 82.94 352 SER A O 1
ATOM 2782 N N . GLY A 1 353 ? -0.999 13.730 -45.645 1.00 83.81 353 GLY A N 1
ATOM 2783 C CA . GLY A 1 353 ? -0.191 13.175 -44.554 1.00 83.81 353 GLY A CA 1
ATOM 2784 C C . GLY A 1 353 ? -0.919 12.968 -43.223 1.00 83.81 353 GLY A C 1
ATOM 2785 O O . GLY A 1 353 ? -0.258 12.905 -42.191 1.00 83.81 353 GLY A O 1
ATOM 2786 N N . ARG A 1 354 ? -2.262 12.882 -43.219 1.00 92.06 354 ARG A N 1
ATOM 2787 C CA . ARG A 1 354 ? -3.085 12.640 -42.007 1.00 92.06 354 ARG A CA 1
ATOM 2788 C C . ARG A 1 354 ? -2.704 13.556 -40.830 1.00 92.06 354 ARG A C 1
ATOM 2790 O O . ARG A 1 354 ? -2.508 13.108 -39.702 1.00 92.06 354 ARG A O 1
ATOM 2797 N N . VAL A 1 355 ? -2.579 14.852 -41.104 1.00 94.94 355 VAL A N 1
ATOM 2798 C CA . VAL A 1 355 ? -2.242 15.876 -40.109 1.00 94.94 355 VAL A CA 1
ATOM 2799 C C . VAL A 1 355 ? -3.408 16.079 -39.148 1.00 94.94 355 VAL A C 1
ATOM 2801 O O . VAL A 1 355 ? -4.543 16.257 -39.587 1.00 94.94 355 VAL A O 1
ATOM 2804 N N . ILE A 1 356 ? -3.120 16.115 -37.849 1.00 96.31 356 ILE A N 1
ATOM 2805 C CA . ILE A 1 356 ? -4.083 16.398 -36.784 1.00 96.31 356 ILE A CA 1
ATOM 2806 C C . ILE A 1 356 ? -4.513 17.868 -36.873 1.00 96.31 356 ILE A C 1
ATOM 2808 O O . ILE A 1 356 ? -3.739 18.776 -36.572 1.00 96.31 356 ILE A O 1
ATOM 2812 N N . ARG A 1 357 ? -5.753 18.121 -37.299 1.00 95.19 357 ARG A N 1
ATOM 2813 C CA . ARG A 1 357 ? -6.324 19.468 -37.481 1.00 95.19 357 ARG A CA 1
ATOM 2814 C C . ARG A 1 357 ? -7.103 19.957 -36.274 1.00 95.19 357 ARG A C 1
ATOM 2816 O O . ARG A 1 357 ? -7.100 21.153 -35.997 1.00 95.19 357 ARG A O 1
ATOM 2823 N N . ARG A 1 358 ? -7.749 19.042 -35.556 1.00 95.25 358 ARG A N 1
ATOM 2824 C CA . ARG A 1 358 ? -8.521 19.344 -34.351 1.00 95.25 358 ARG A CA 1
ATOM 2825 C C . ARG A 1 358 ? -8.456 18.167 -33.394 1.00 95.25 358 ARG A C 1
ATOM 2827 O O . ARG A 1 358 ? -8.485 17.020 -33.830 1.00 95.25 358 ARG A O 1
ATOM 2834 N N . THR A 1 359 ? -8.397 18.459 -32.099 1.00 96.44 359 THR A N 1
ATOM 2835 C CA . THR A 1 359 ? -8.505 17.459 -31.036 1.00 96.44 359 THR A CA 1
ATOM 2836 C C . THR A 1 359 ? -9.451 17.936 -29.941 1.00 96.44 359 THR A C 1
ATOM 2838 O O . THR A 1 359 ? -9.511 19.122 -29.608 1.00 96.44 359 THR A O 1
ATOM 2841 N N . GLU A 1 360 ? -10.215 17.020 -29.365 1.00 96.69 360 GLU A N 1
ATOM 2842 C CA . GLU A 1 360 ? -11.189 17.294 -28.313 1.00 96.69 360 GLU A CA 1
ATOM 2843 C C . GLU A 1 360 ? -11.260 16.116 -27.341 1.00 96.69 360 GLU A C 1
ATOM 2845 O O . GLU A 1 360 ? -11.181 14.967 -27.762 1.00 96.69 360 GLU A O 1
ATOM 2850 N N . CYS A 1 361 ? -11.346 16.406 -26.044 1.00 96.25 361 CYS A N 1
ATOM 2851 C CA . CYS A 1 361 ? -11.449 15.412 -24.979 1.00 96.25 361 CYS A CA 1
ATOM 2852 C C . CYS A 1 361 ? -12.545 15.874 -24.025 1.00 96.25 361 CYS A C 1
ATOM 2854 O O . CYS A 1 361 ? -12.459 16.978 -23.485 1.00 96.25 361 CYS A O 1
ATOM 2856 N N . THR A 1 362 ? -13.579 15.055 -23.853 1.00 95.12 362 THR A N 1
ATOM 2857 C CA . THR A 1 362 ? -14.739 15.386 -23.013 1.00 95.12 362 THR A CA 1
ATOM 2858 C C . THR A 1 362 ? -15.239 14.144 -22.277 1.00 95.12 362 THR A C 1
ATOM 2860 O O . THR A 1 362 ? -15.093 13.039 -22.808 1.00 95.12 362 THR A O 1
ATOM 2863 N N . PRO A 1 363 ? -15.809 14.284 -21.067 1.00 94.81 363 PRO A N 1
ATOM 2864 C CA . PRO A 1 363 ? -16.572 13.203 -20.455 1.00 94.81 363 PRO A CA 1
ATOM 2865 C C . PRO A 1 363 ? -17.714 12.796 -21.389 1.00 94.81 363 PRO A C 1
ATOM 2867 O O . PRO A 1 363 ? -18.281 13.644 -22.083 1.00 94.81 363 PRO A O 1
ATOM 2870 N N . THR A 1 364 ? -18.064 11.513 -21.422 1.00 92.56 364 THR A N 1
ATOM 2871 C CA . THR A 1 364 ? -19.257 11.091 -22.171 1.00 92.56 364 THR A CA 1
ATOM 2872 C C . THR A 1 364 ? -20.526 11.654 -21.526 1.00 92.56 364 THR A C 1
ATOM 2874 O O . THR A 1 364 ? -20.519 11.953 -20.336 1.00 92.56 364 THR A O 1
ATOM 2877 N N . ALA A 1 365 ? -21.624 11.752 -22.281 1.00 86.88 365 ALA A N 1
ATOM 2878 C CA . ALA A 1 365 ? -22.876 12.342 -21.791 1.00 86.88 365 ALA A CA 1
ATOM 2879 C C . ALA A 1 365 ? -23.419 11.681 -20.506 1.00 86.88 365 ALA A C 1
ATOM 2881 O O . ALA A 1 365 ? -23.980 12.376 -19.665 1.00 86.88 365 ALA A O 1
ATOM 2882 N N . ASP A 1 366 ? -23.200 10.373 -20.342 1.00 85.31 366 ASP A N 1
ATOM 2883 C CA . ASP A 1 366 ? -23.665 9.591 -19.188 1.00 85.31 366 ASP A CA 1
ATOM 2884 C C . ASP A 1 366 ? -22.592 9.434 -18.090 1.00 85.31 366 ASP A C 1
ATOM 2886 O O . ASP A 1 366 ? -22.795 8.715 -17.108 1.00 85.31 366 ASP A O 1
ATOM 2890 N N . ASP A 1 367 ? -21.417 10.059 -18.247 1.00 87.50 367 ASP A N 1
ATOM 2891 C CA . ASP A 1 367 ? -20.341 9.939 -17.265 1.00 87.50 367 ASP A CA 1
ATOM 2892 C C . ASP A 1 367 ? -20.568 10.869 -16.072 1.00 87.50 367 ASP A C 1
ATOM 2894 O O . ASP A 1 367 ? -20.345 12.073 -16.145 1.00 87.50 367 ASP A O 1
ATOM 2898 N N . GLU A 1 368 ? -20.903 10.287 -14.923 1.00 87.19 368 GLU A N 1
ATOM 2899 C CA . GLU A 1 368 ? -20.861 10.986 -13.632 1.00 87.19 368 GLU A CA 1
ATOM 2900 C C . GLU A 1 368 ? -19.534 10.746 -12.888 1.00 87.19 368 GLU A C 1
ATOM 2902 O O . GLU A 1 368 ? -19.228 11.429 -11.907 1.00 87.19 368 GLU A O 1
ATOM 2907 N N . GLY A 1 369 ? -18.715 9.793 -13.350 1.00 83.25 369 GLY A N 1
ATOM 2908 C CA . GLY A 1 369 ? -17.460 9.389 -12.717 1.00 83.25 369 GLY A CA 1
ATOM 2909 C C . GLY A 1 369 ? -16.439 10.515 -12.606 1.00 83.25 369 GLY A C 1
ATOM 2910 O O . GLY A 1 369 ? -15.759 10.637 -11.581 1.00 83.25 369 GLY A O 1
ATOM 2911 N N . HIS A 1 370 ? -16.350 11.383 -13.619 1.00 87.69 370 HIS A N 1
ATOM 2912 C CA . HIS A 1 370 ? -15.378 12.477 -13.656 1.00 87.69 370 HIS A CA 1
ATOM 2913 C C . HIS A 1 370 ? -15.531 13.436 -12.476 1.00 87.69 370 HIS A C 1
ATOM 2915 O O . HIS A 1 370 ? -14.534 13.970 -11.985 1.00 87.69 370 HIS A O 1
ATOM 2921 N N . ARG A 1 371 ? -16.756 13.579 -11.955 1.00 89.81 371 ARG A N 1
ATOM 2922 C CA . ARG A 1 371 ? -17.078 14.446 -10.816 1.00 89.81 371 ARG A CA 1
ATOM 2923 C C . ARG A 1 371 ? -16.485 13.948 -9.500 1.00 89.81 371 ARG A C 1
ATOM 2925 O O . ARG A 1 371 ? -16.340 14.719 -8.556 1.00 89.81 371 ARG A O 1
ATOM 2932 N N . PHE A 1 372 ? -16.110 12.670 -9.445 1.00 79.38 372 PHE A N 1
ATOM 2933 C CA . PHE A 1 372 ? -15.498 12.023 -8.284 1.00 79.38 372 PHE A CA 1
ATOM 2934 C C . PHE A 1 372 ? -13.969 11.934 -8.380 1.00 79.38 372 PHE A C 1
ATOM 2936 O O . PHE A 1 372 ? -13.321 11.372 -7.496 1.00 79.38 372 PHE A O 1
ATOM 2943 N N . MET A 1 373 ? -13.358 12.488 -9.430 1.00 81.69 373 MET A N 1
ATOM 2944 C CA . MET A 1 373 ? -11.904 12.589 -9.519 1.00 81.69 373 MET A CA 1
ATOM 2945 C C . MET A 1 373 ? -11.359 13.565 -8.474 1.00 81.69 373 MET A C 1
ATOM 2947 O O . MET A 1 373 ? -11.894 14.655 -8.306 1.00 81.69 373 MET A O 1
ATOM 2951 N N . CYS A 1 374 ? -10.242 13.228 -7.823 1.00 78.00 374 CYS A N 1
ATOM 2952 C CA . CYS A 1 374 ? -9.648 14.079 -6.783 1.00 78.00 374 CYS A CA 1
ATOM 2953 C C . CYS A 1 374 ? -9.386 15.518 -7.260 1.00 78.00 374 CYS A C 1
ATOM 2955 O O . CYS A 1 374 ? -9.646 16.461 -6.523 1.00 78.00 374 CYS A O 1
ATOM 2957 N N . ALA A 1 375 ? -8.914 15.692 -8.500 1.00 76.88 375 ALA A N 1
ATOM 2958 C CA . ALA A 1 375 ? -8.694 17.020 -9.072 1.00 76.88 375 ALA A CA 1
ATOM 2959 C C . ALA A 1 375 ? -10.008 17.765 -9.356 1.00 76.88 375 ALA A C 1
ATOM 2961 O O . ALA A 1 375 ? -10.055 18.975 -9.176 1.00 76.88 375 ALA A O 1
ATOM 2962 N N . TYR A 1 376 ? -11.074 17.048 -9.730 1.00 87.19 376 TYR A N 1
ATOM 2963 C CA . TYR A 1 376 ? -12.392 17.645 -9.939 1.00 87.19 376 TYR A CA 1
ATOM 2964 C C . TYR A 1 376 ? -12.985 18.101 -8.607 1.00 87.19 376 TYR A C 1
ATOM 2966 O O . TYR A 1 376 ? -13.479 19.212 -8.498 1.00 87.19 376 TYR A O 1
ATOM 2974 N N . LEU A 1 377 ? -12.893 17.265 -7.570 1.00 80.62 377 LEU A N 1
ATOM 2975 C CA . LEU A 1 377 ? -13.362 17.601 -6.225 1.00 80.62 377 LEU A CA 1
ATOM 2976 C C . LEU A 1 377 ? -12.609 18.795 -5.619 1.00 80.62 377 LEU A C 1
ATOM 2978 O O . LEU A 1 377 ? -13.169 19.502 -4.787 1.00 80.62 377 LEU A O 1
ATOM 2982 N N . ASN A 1 378 ? -11.351 18.999 -6.018 1.00 74.12 378 ASN A N 1
ATOM 2983 C CA . ASN A 1 378 ? -10.535 20.119 -5.567 1.00 74.12 378 ASN A CA 1
ATOM 2984 C C . ASN A 1 378 ? -10.838 21.415 -6.335 1.00 74.12 378 ASN A C 1
ATOM 2986 O O . ASN A 1 378 ? -11.052 22.449 -5.714 1.00 74.12 378 ASN A O 1
ATOM 2990 N N . ASP A 1 379 ? -10.835 21.362 -7.670 1.00 87.94 379 ASP A N 1
ATOM 2991 C CA . ASP A 1 379 ? -11.131 22.508 -8.535 1.00 87.94 379 ASP A CA 1
ATOM 2992 C C . ASP A 1 379 ? -11.714 22.034 -9.887 1.00 87.94 379 ASP A C 1
ATOM 2994 O O . ASP A 1 379 ? -10.964 21.711 -10.821 1.00 87.94 379 ASP A O 1
ATOM 2998 N N . PRO A 1 380 ? -13.056 21.979 -10.012 1.00 89.75 380 PRO A N 1
ATOM 2999 C CA . PRO A 1 380 ? -13.722 21.538 -11.233 1.00 89.75 380 PRO A CA 1
ATOM 3000 C C . PRO A 1 380 ? -13.365 22.399 -12.446 1.00 89.75 380 PRO A C 1
ATOM 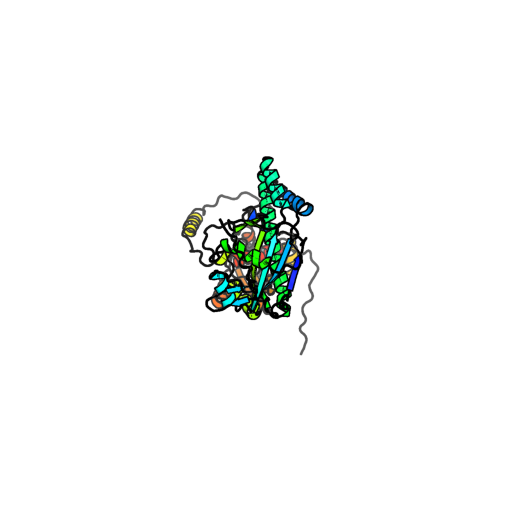3002 O O . PRO A 1 380 ? -13.138 21.873 -13.536 1.00 89.75 380 PRO A O 1
ATOM 3005 N N . ALA A 1 381 ? -13.309 23.722 -12.265 1.00 93.94 381 ALA A N 1
ATOM 3006 C CA . ALA A 1 381 ? -13.093 24.659 -13.359 1.00 93.94 381 ALA A CA 1
ATOM 3007 C C . ALA A 1 381 ? -11.673 24.522 -13.912 1.00 93.94 381 ALA A C 1
ATOM 3009 O O . ALA A 1 381 ? -11.502 24.378 -15.124 1.00 93.94 381 ALA A O 1
ATOM 3010 N N . ALA A 1 382 ? -10.666 24.476 -13.035 1.00 88.94 382 ALA A N 1
ATOM 3011 C CA . ALA A 1 382 ? -9.277 24.324 -13.451 1.00 88.94 382 ALA A CA 1
ATOM 3012 C C . ALA A 1 382 ? -9.019 22.976 -14.140 1.00 88.94 382 ALA A C 1
ATOM 3014 O O . ALA A 1 382 ? -8.335 22.931 -15.166 1.00 88.94 382 ALA A O 1
ATOM 3015 N N . LEU A 1 383 ? -9.581 21.874 -13.624 1.00 91.56 383 LEU A N 1
ATOM 3016 C CA . LEU A 1 383 ? -9.413 20.561 -14.251 1.00 91.56 383 LEU A CA 1
ATOM 3017 C C . LEU A 1 383 ? -10.055 20.513 -15.640 1.00 91.56 383 LEU A C 1
ATOM 3019 O O . LEU A 1 383 ? -9.413 20.071 -16.595 1.00 91.56 383 LEU A O 1
ATOM 3023 N N . MET A 1 384 ? -11.310 20.953 -15.759 1.00 94.50 384 MET A N 1
ATOM 3024 C CA . MET A 1 384 ? -12.022 20.907 -17.036 1.00 94.50 384 MET A CA 1
ATOM 3025 C C . MET A 1 384 ? -11.404 21.865 -18.055 1.00 94.50 384 MET A C 1
ATOM 3027 O O . MET A 1 384 ? -11.313 21.518 -19.232 1.00 94.50 384 MET A O 1
ATOM 3031 N N . GLN A 1 385 ? -10.883 23.012 -17.612 1.00 94.69 385 GLN A N 1
ATOM 3032 C CA . GLN A 1 385 ? -10.102 23.899 -18.468 1.00 94.69 385 GLN A CA 1
ATOM 3033 C C . GLN A 1 385 ? -8.819 23.221 -18.962 1.00 94.69 385 GLN A C 1
ATOM 3035 O O . GLN A 1 385 ? -8.542 23.278 -20.156 1.00 94.69 385 GLN A O 1
ATOM 3040 N N . ALA A 1 386 ? -8.058 22.547 -18.094 1.00 92.62 386 ALA A N 1
ATOM 3041 C CA . ALA A 1 386 ? -6.842 21.838 -18.498 1.00 92.62 386 ALA A CA 1
ATOM 3042 C C . ALA A 1 386 ? -7.130 20.718 -19.514 1.00 92.62 386 ALA A C 1
ATOM 3044 O O . ALA A 1 386 ? -6.436 20.595 -20.520 1.00 92.62 386 ALA A O 1
ATOM 3045 N N . ILE A 1 387 ? -8.193 19.936 -19.298 1.00 93.88 387 ILE A N 1
ATOM 3046 C CA . ILE A 1 387 ? -8.643 18.911 -20.254 1.00 93.88 387 ILE A CA 1
ATOM 3047 C C . ILE A 1 387 ? -9.024 19.546 -21.601 1.00 93.88 387 ILE A C 1
ATOM 3049 O O . ILE A 1 387 ? -8.689 19.011 -22.660 1.00 93.88 387 ILE A O 1
ATOM 3053 N N . ALA A 1 388 ? -9.697 20.698 -21.573 1.00 92.38 388 ALA A N 1
ATOM 3054 C CA . ALA A 1 388 ? -10.131 21.392 -22.776 1.00 92.38 388 ALA A CA 1
ATOM 3055 C C . ALA A 1 388 ? -8.975 22.026 -23.565 1.00 92.38 388 ALA A C 1
ATOM 3057 O O . ALA A 1 388 ? -9.078 22.110 -24.789 1.00 92.38 388 ALA A O 1
ATOM 3058 N N . THR A 1 389 ? -7.896 22.468 -22.911 1.00 91.81 389 THR A N 1
ATOM 3059 C CA . THR A 1 389 ? -6.789 23.206 -23.550 1.00 91.81 389 THR A CA 1
ATOM 3060 C C . THR A 1 389 ? -5.609 22.333 -23.965 1.00 91.81 389 THR A C 1
ATOM 3062 O O . THR A 1 389 ? -4.863 22.714 -24.866 1.00 91.81 389 THR A O 1
ATOM 3065 N N . GLU A 1 390 ? -5.431 21.155 -23.370 1.00 91.69 390 GLU A N 1
ATOM 3066 C CA . GLU A 1 390 ? -4.342 20.246 -23.728 1.00 91.69 390 GLU A CA 1
ATOM 3067 C C . GLU A 1 390 ? -4.612 19.541 -25.069 1.00 91.69 390 GLU A C 1
ATOM 3069 O O . GLU A 1 390 ? -5.471 18.662 -25.177 1.00 91.69 390 GLU A O 1
ATOM 3074 N N . LYS A 1 391 ? -3.853 19.934 -26.102 1.00 93.44 391 LYS A N 1
ATOM 3075 C CA . LYS A 1 391 ? -3.972 19.454 -27.492 1.00 93.44 391 LYS A CA 1
ATOM 3076 C C . LYS A 1 391 ? -2.632 18.902 -28.008 1.00 93.44 391 LYS A C 1
ATOM 3078 O O . LYS A 1 391 ? -2.000 19.534 -28.858 1.00 93.44 391 LYS A O 1
ATOM 3083 N N . PRO A 1 392 ? -2.143 17.763 -27.487 1.00 91.75 392 PRO A N 1
ATOM 3084 C CA . PRO A 1 392 ? -0.861 17.219 -27.922 1.00 91.75 392 PRO A CA 1
ATOM 3085 C C . PRO A 1 392 ? -0.888 16.871 -29.414 1.00 91.75 392 PRO A C 1
ATOM 3087 O O . PRO A 1 392 ? -1.906 16.420 -29.939 1.00 91.75 392 PRO A O 1
ATOM 3090 N N . LEU A 1 393 ? 0.248 17.091 -30.081 1.00 94.12 393 LEU A N 1
ATOM 3091 C CA . LEU A 1 393 ? 0.472 16.792 -31.502 1.00 94.12 393 LEU A CA 1
ATOM 3092 C C . LEU A 1 393 ? -0.475 17.515 -32.484 1.00 94.12 393 LEU A C 1
ATOM 3094 O O . LEU A 1 393 ? -0.522 17.164 -33.662 1.00 94.12 393 LEU A O 1
ATOM 3098 N N . LEU A 1 394 ? -1.191 18.558 -32.049 1.00 94.94 394 LEU A N 1
ATOM 3099 C CA . LEU A 1 394 ? -1.978 19.398 -32.952 1.00 94.94 394 LEU A CA 1
ATOM 3100 C C . LEU A 1 394 ? -1.074 20.005 -34.039 1.00 94.94 394 LEU A C 1
ATOM 3102 O O . LEU A 1 394 ? -0.017 20.561 -33.747 1.00 94.94 394 LEU A O 1
ATOM 3106 N N . GLY A 1 395 ? -1.489 19.886 -35.300 1.00 93.00 395 GLY A N 1
ATOM 3107 C CA . GLY A 1 395 ? -0.719 20.325 -36.464 1.00 93.00 395 GLY A CA 1
ATOM 3108 C C . GLY A 1 395 ? 0.366 19.348 -36.929 1.00 93.00 395 GLY A C 1
ATOM 3109 O O . GLY A 1 395 ? 0.980 19.602 -37.962 1.00 93.00 395 GLY A O 1
ATOM 3110 N N . GLN A 1 396 ? 0.585 18.233 -36.227 1.00 95.44 396 GLN A N 1
ATOM 3111 C CA . GLN A 1 396 ? 1.542 17.193 -36.618 1.00 95.44 396 GLN A CA 1
ATOM 3112 C C . GLN A 1 396 ? 0.850 16.052 -37.387 1.00 95.44 396 GLN A C 1
ATOM 3114 O O . GLN A 1 396 ? -0.354 15.835 -37.212 1.00 95.44 396 GLN A O 1
ATOM 3119 N N . PRO A 1 397 ? 1.582 15.289 -38.222 1.00 94.69 397 PRO A N 1
ATOM 3120 C CA . PRO A 1 397 ? 1.107 14.006 -38.746 1.00 94.69 397 PRO A CA 1
ATOM 3121 C C . PRO A 1 397 ? 0.765 13.035 -37.611 1.00 94.69 397 PRO A C 1
ATOM 3123 O O . PRO A 1 397 ? 1.468 13.011 -36.599 1.00 94.69 397 PRO A O 1
ATOM 3126 N N . LEU A 1 398 ? -0.265 12.201 -37.785 1.00 94.38 398 LEU A N 1
ATOM 3127 C CA . LEU A 1 398 ? -0.668 11.216 -36.772 1.00 94.38 398 LEU A CA 1
ATOM 3128 C C . LEU A 1 398 ? 0.490 10.297 -36.335 1.00 94.38 398 LEU A C 1
ATOM 3130 O O . LEU A 1 398 ? 0.643 10.033 -35.145 1.00 94.38 398 LEU A O 1
ATOM 3134 N N . ASP A 1 399 ? 1.355 9.887 -37.266 1.00 93.56 399 ASP A N 1
ATOM 3135 C CA . ASP A 1 399 ? 2.534 9.040 -37.025 1.00 93.56 399 ASP A CA 1
ATOM 3136 C C . ASP A 1 399 ? 3.534 9.642 -36.025 1.00 93.56 399 ASP A C 1
ATOM 3138 O O . ASP A 1 399 ? 4.389 8.934 -35.487 1.00 93.56 399 ASP A O 1
ATOM 3142 N N . ALA A 1 400 ? 3.448 10.949 -35.746 1.00 92.50 400 ALA A N 1
ATOM 3143 C CA . ALA A 1 400 ? 4.237 11.586 -34.698 1.00 92.50 400 ALA A CA 1
ATOM 3144 C C . ALA A 1 400 ? 3.990 10.950 -33.319 1.00 92.50 400 ALA A C 1
ATOM 3146 O O . ALA A 1 400 ? 4.889 10.977 -32.480 1.00 92.50 400 ALA A O 1
ATOM 3147 N N . VAL A 1 401 ? 2.827 10.319 -33.100 1.00 93.44 401 VAL A N 1
ATOM 3148 C CA . VAL A 1 401 ? 2.517 9.610 -31.851 1.00 93.44 401 VAL A CA 1
ATOM 3149 C C . VAL A 1 401 ? 3.515 8.488 -31.547 1.00 93.44 401 VAL A C 1
ATOM 3151 O O . VAL A 1 401 ? 3.882 8.309 -30.390 1.00 93.44 401 VAL A O 1
ATOM 3154 N N . LEU A 1 402 ? 4.041 7.805 -32.571 1.00 89.7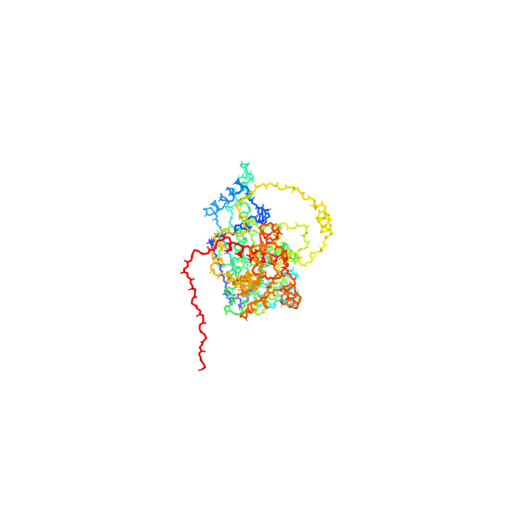5 402 LEU A N 1
ATOM 3155 C CA . LEU A 1 402 ? 4.996 6.698 -32.415 1.00 89.75 402 LEU A CA 1
ATOM 3156 C C . LEU A 1 402 ? 6.364 7.150 -31.888 1.00 89.75 402 LEU A C 1
ATOM 3158 O O . LEU A 1 402 ? 7.159 6.339 -31.427 1.00 89.75 402 LEU A O 1
ATOM 3162 N N . ARG A 1 403 ? 6.657 8.450 -31.988 1.00 90.44 403 ARG A N 1
ATOM 3163 C CA . ARG A 1 403 ? 7.893 9.069 -31.486 1.00 90.44 403 ARG A CA 1
ATOM 3164 C C . ARG A 1 403 ? 7.626 10.011 -30.316 1.00 90.44 403 ARG A C 1
ATOM 3166 O O . ARG A 1 403 ? 8.546 10.666 -29.831 1.00 90.44 403 ARG A O 1
ATOM 3173 N N . TRP A 1 404 ? 6.373 10.120 -29.879 1.00 89.88 404 TRP A N 1
ATOM 3174 C CA . TRP A 1 404 ? 5.999 11.043 -28.825 1.00 89.88 404 TRP A CA 1
ATOM 3175 C C . TRP A 1 404 ? 6.313 10.447 -27.452 1.00 89.88 404 TRP A C 1
ATOM 3177 O O . TRP A 1 404 ? 5.556 9.633 -26.912 1.00 89.88 404 TRP A O 1
ATOM 3187 N N . SER A 1 405 ? 7.438 10.893 -26.886 1.00 83.12 405 SER A N 1
ATOM 3188 C CA . SER A 1 405 ? 7.823 10.588 -25.509 1.00 83.12 405 SER A CA 1
ATOM 3189 C C . SER A 1 405 ? 6.872 11.263 -24.521 1.00 83.12 405 SER A C 1
ATOM 3191 O O . SER A 1 405 ? 6.594 12.461 -24.611 1.00 83.12 405 SER A O 1
ATOM 3193 N N . ARG A 1 406 ? 6.355 10.475 -23.579 1.00 83.75 406 ARG A N 1
ATOM 3194 C CA . ARG A 1 406 ? 5.423 10.910 -22.537 1.00 83.75 406 ARG A CA 1
ATOM 3195 C C . ARG A 1 406 ? 5.549 9.996 -21.327 1.00 83.75 406 ARG A C 1
ATOM 3197 O O . ARG A 1 406 ? 5.812 8.805 -21.471 1.00 83.75 406 ARG A O 1
ATOM 3204 N N . VAL A 1 407 ? 5.309 10.548 -20.144 1.00 75.12 407 VAL A N 1
ATOM 3205 C CA . VAL A 1 407 ? 5.353 9.794 -18.885 1.00 75.12 407 VAL A CA 1
ATOM 3206 C C . VAL A 1 407 ? 4.249 8.734 -18.870 1.00 75.12 407 VAL A C 1
ATOM 3208 O O . VAL A 1 407 ? 3.084 9.038 -19.148 1.00 75.12 407 VAL A O 1
ATOM 3211 N N . ALA A 1 408 ? 4.605 7.492 -18.538 1.00 71.12 408 ALA A N 1
ATOM 3212 C CA . ALA A 1 408 ? 3.635 6.431 -18.309 1.00 71.12 408 ALA A CA 1
ATOM 3213 C C . ALA A 1 408 ? 2.819 6.742 -17.045 1.00 71.12 408 ALA A C 1
ATOM 3215 O O . ALA A 1 408 ? 3.362 6.994 -15.973 1.00 71.12 408 ALA A O 1
ATOM 3216 N N . ALA A 1 409 ? 1.494 6.766 -17.176 1.00 69.62 409 ALA A N 1
ATOM 3217 C CA . ALA A 1 409 ? 0.593 7.083 -16.075 1.00 69.62 409 ALA A CA 1
ATOM 3218 C C . ALA A 1 409 ? -0.673 6.218 -16.188 1.00 69.62 409 ALA A C 1
ATOM 3220 O O . ALA A 1 409 ? -1.718 6.713 -16.616 1.00 69.62 409 ALA A O 1
ATOM 3221 N N . PRO A 1 410 ? -0.598 4.925 -15.808 1.00 62.06 410 PRO A N 1
ATOM 3222 C CA . PRO A 1 410 ? -1.667 3.948 -16.042 1.00 62.06 410 PRO A CA 1
ATOM 3223 C C . PRO A 1 410 ? -2.904 4.160 -15.155 1.00 62.06 410 PRO A C 1
ATOM 3225 O O . PRO A 1 410 ? -3.870 3.404 -15.230 1.00 62.06 410 PRO A O 1
ATOM 3228 N N . SER A 1 411 ? -2.899 5.179 -14.292 1.00 67.44 411 SER A N 1
ATOM 3229 C CA . SER A 1 411 ? -4.032 5.490 -13.430 1.00 67.44 411 SER A CA 1
ATOM 3230 C C . SER A 1 411 ? -5.286 5.823 -14.245 1.00 67.44 411 SER A C 1
ATOM 3232 O O . SER A 1 411 ? -5.249 6.646 -15.162 1.00 67.44 411 SER A O 1
ATOM 3234 N N . GLY A 1 412 ? -6.424 5.249 -13.850 1.00 62.69 412 GLY A N 1
ATOM 3235 C CA . GLY A 1 412 ? -7.685 5.401 -14.575 1.00 62.69 412 GLY A CA 1
ATOM 3236 C C . GLY A 1 412 ? -8.249 6.831 -14.625 1.00 62.69 412 GLY A C 1
ATOM 3237 O O . GLY A 1 412 ? -9.026 7.125 -15.526 1.00 62.69 412 GLY A O 1
ATOM 3238 N N . CYS A 1 413 ? -7.817 7.767 -13.766 1.00 78.75 413 CYS A N 1
ATOM 3239 C CA . CYS A 1 413 ? -8.355 9.140 -13.663 1.00 78.75 413 CYS A CA 1
ATOM 3240 C C . CYS A 1 413 ? -7.532 10.221 -14.406 1.00 78.75 413 CYS A C 1
ATOM 3242 O O . CYS A 1 413 ? -6.388 10.002 -14.791 1.00 78.75 413 CYS A O 1
ATOM 3244 N N . HIS A 1 414 ? -8.119 11.388 -14.698 1.00 87.69 414 HIS A N 1
ATOM 3245 C CA . HIS A 1 414 ? -7.516 12.493 -15.485 1.00 87.69 414 HIS A CA 1
ATOM 3246 C C . HIS A 1 414 ? -6.890 13.601 -14.617 1.00 87.69 414 HIS A C 1
ATOM 3248 O O . HIS A 1 414 ? -6.674 14.724 -15.075 1.00 87.69 414 HIS A O 1
ATOM 3254 N N . CYS A 1 415 ? -6.593 13.294 -13.352 1.00 82.88 415 CYS A N 1
ATOM 3255 C CA . CYS A 1 415 ? -6.238 14.291 -12.340 1.00 82.88 415 CYS A CA 1
ATOM 3256 C C . CYS A 1 415 ? -4.931 15.050 -12.618 1.00 82.88 415 CYS A C 1
ATOM 3258 O O . CYS A 1 415 ? -4.814 16.210 -12.233 1.00 82.88 415 CYS A O 1
ATOM 3260 N N . THR A 1 416 ? -3.945 14.425 -13.267 1.00 86.31 416 THR A N 1
ATOM 3261 C CA . THR A 1 416 ? -2.619 15.026 -13.497 1.00 86.31 416 THR A CA 1
ATOM 3262 C C . THR A 1 416 ? -2.340 15.225 -14.983 1.00 86.31 416 THR A C 1
ATOM 3264 O O . THR A 1 416 ? -2.857 14.480 -15.816 1.00 86.31 416 THR A O 1
ATOM 3267 N N . ALA A 1 417 ? -1.481 16.194 -15.319 1.00 87.75 417 ALA A N 1
ATOM 3268 C CA . ALA A 1 417 ? -1.052 16.437 -16.701 1.00 87.75 417 ALA A CA 1
ATOM 3269 C C . ALA A 1 417 ? -0.420 15.186 -17.335 1.00 87.75 417 ALA A C 1
ATOM 3271 O O . ALA A 1 417 ? -0.756 14.831 -18.460 1.00 87.75 417 ALA A O 1
ATOM 3272 N N . ALA A 1 418 ? 0.403 14.449 -16.579 1.00 82.25 418 ALA A N 1
ATOM 3273 C CA . ALA A 1 418 ? 0.967 13.174 -17.023 1.00 82.25 418 ALA A CA 1
ATOM 3274 C C . ALA A 1 418 ? -0.121 12.134 -17.356 1.00 82.25 418 ALA A C 1
ATOM 3276 O O . ALA A 1 418 ? -0.058 11.504 -18.406 1.00 82.25 418 ALA A O 1
ATOM 3277 N N . SER A 1 419 ? -1.166 12.010 -16.526 1.00 83.88 419 SER A N 1
ATOM 3278 C CA . SER A 1 419 ? -2.286 11.087 -16.790 1.00 83.88 419 SER A CA 1
ATOM 3279 C C . SER A 1 419 ? -3.066 11.472 -18.049 1.00 83.88 419 SER A C 1
ATOM 3281 O O . SER A 1 419 ? -3.484 10.606 -18.817 1.00 83.88 419 SER A O 1
ATOM 3283 N N . ARG A 1 420 ? -3.263 12.775 -18.287 1.00 93.12 420 ARG A N 1
ATOM 3284 C CA . ARG A 1 420 ? -3.949 13.277 -19.487 1.00 93.12 420 ARG A CA 1
ATOM 3285 C C . ARG A 1 420 ? -3.110 13.075 -20.747 1.00 93.12 420 ARG A C 1
ATOM 3287 O O . ARG A 1 420 ? -3.639 12.576 -21.738 1.00 93.12 420 ARG A O 1
ATOM 3294 N N . ALA A 1 421 ? -1.812 13.374 -20.692 1.00 91.50 421 ALA A N 1
ATOM 3295 C CA . ALA A 1 421 ? -0.873 13.125 -21.784 1.00 91.50 421 ALA A CA 1
ATOM 3296 C C . ALA A 1 421 ? -0.772 11.627 -22.116 1.00 91.50 421 ALA A C 1
ATOM 3298 O O . ALA A 1 421 ? -0.850 11.248 -23.284 1.00 91.50 421 ALA A O 1
ATOM 3299 N N . HIS A 1 422 ? -0.689 10.766 -21.097 1.00 86.56 422 HIS A N 1
ATOM 3300 C CA . HIS A 1 422 ? -0.685 9.316 -21.268 1.00 86.56 422 HIS A CA 1
ATOM 3301 C C . HIS A 1 422 ? -1.926 8.836 -22.036 1.00 86.56 422 HIS A C 1
ATOM 3303 O O . HIS A 1 422 ? -1.785 8.141 -23.041 1.00 86.56 422 HIS A O 1
ATOM 3309 N N . LYS A 1 423 ? -3.128 9.281 -21.641 1.00 92.50 423 LYS A N 1
ATOM 3310 C CA . LYS A 1 423 ? -4.396 8.912 -22.299 1.00 92.50 423 LYS A CA 1
ATOM 3311 C C . LYS A 1 423 ? -4.548 9.460 -23.710 1.00 92.50 423 LYS A C 1
ATOM 3313 O O . LYS A 1 423 ? -5.057 8.751 -24.573 1.00 92.50 423 LYS A O 1
ATOM 3318 N N . TRP A 1 424 ? -4.076 10.680 -23.962 1.00 96.12 424 TRP A N 1
ATOM 3319 C CA . TRP A 1 424 ? -3.968 11.198 -25.325 1.00 96.12 424 TRP A CA 1
ATOM 3320 C C . TRP A 1 424 ? -3.105 10.285 -26.196 1.00 96.12 424 TRP A C 1
ATOM 3322 O O . TRP A 1 424 ? -3.464 10.008 -27.336 1.00 96.12 424 TRP A O 1
ATOM 3332 N N . GLY A 1 425 ? -2.010 9.763 -25.647 1.00 93.75 425 GLY A N 1
ATOM 3333 C CA . GLY A 1 425 ? -1.171 8.799 -26.345 1.00 93.75 425 GLY A CA 1
ATOM 3334 C C . GLY A 1 425 ? -1.877 7.479 -26.632 1.00 93.75 425 GLY A C 1
ATOM 3335 O O . GLY A 1 425 ? -1.821 7.014 -27.763 1.00 93.75 425 GLY A O 1
ATOM 3336 N N . LEU A 1 426 ? -2.605 6.920 -25.657 1.00 91.56 426 LEU A N 1
ATOM 3337 C CA . LEU A 1 426 ? -3.423 5.715 -25.867 1.00 91.56 426 LEU A CA 1
ATOM 3338 C C . LEU A 1 426 ? -4.446 5.917 -26.996 1.00 91.56 426 LEU A C 1
ATOM 3340 O O . LEU A 1 426 ? -4.569 5.070 -27.878 1.00 91.56 426 LEU A O 1
ATOM 3344 N N . ALA A 1 427 ? -5.154 7.051 -26.983 1.00 96.31 427 ALA A N 1
ATOM 3345 C CA . ALA A 1 427 ? -6.158 7.384 -27.987 1.00 96.31 427 ALA A CA 1
ATOM 3346 C C . ALA A 1 427 ? -5.542 7.516 -29.388 1.00 96.31 427 ALA A C 1
ATOM 3348 O O . ALA A 1 427 ? -6.033 6.918 -30.344 1.00 96.31 427 ALA A O 1
ATOM 3349 N N . LEU A 1 428 ? -4.445 8.267 -29.513 1.00 96.56 428 LEU A N 1
ATOM 3350 C CA . LEU A 1 428 ? -3.772 8.495 -30.791 1.00 96.56 428 LEU A CA 1
ATOM 3351 C C . LEU A 1 428 ? -3.102 7.223 -31.332 1.00 96.56 428 LEU A C 1
ATOM 3353 O O . LEU A 1 428 ? -3.190 6.972 -32.531 1.00 96.56 428 LEU A O 1
ATOM 3357 N N . GLU A 1 429 ? -2.504 6.387 -30.476 1.00 94.69 429 GLU A N 1
ATOM 3358 C CA . GLU A 1 429 ? -1.950 5.086 -30.878 1.00 94.69 429 GLU A CA 1
ATOM 3359 C C . GLU A 1 429 ? -3.047 4.120 -31.337 1.00 94.69 429 GLU A C 1
ATOM 3361 O O . GLU A 1 429 ? -2.878 3.455 -32.357 1.00 94.69 429 GLU A O 1
ATOM 3366 N N . ALA A 1 430 ? -4.197 4.084 -30.655 1.00 94.75 430 ALA A N 1
ATOM 3367 C CA . ALA A 1 430 ? -5.340 3.273 -31.074 1.00 94.75 430 ALA A CA 1
ATOM 3368 C C . ALA A 1 430 ? -5.903 3.723 -32.432 1.00 94.75 430 ALA A C 1
ATOM 3370 O O . ALA A 1 430 ? -6.184 2.889 -33.297 1.00 94.75 430 ALA A O 1
ATOM 3371 N N . ILE A 1 431 ? -6.029 5.035 -32.653 1.00 96.06 431 ILE A N 1
ATOM 3372 C CA . ILE A 1 431 ? -6.475 5.599 -33.935 1.00 96.06 431 ILE A CA 1
ATOM 3373 C C . ILE A 1 431 ? -5.456 5.295 -35.041 1.00 96.06 431 ILE A C 1
ATOM 3375 O O . ILE A 1 431 ? -5.843 4.827 -36.113 1.00 96.06 431 ILE A O 1
ATOM 3379 N N . HIS A 1 432 ? -4.162 5.499 -34.776 1.00 95.50 432 HIS A N 1
ATOM 3380 C CA . HIS A 1 432 ? -3.084 5.179 -35.713 1.00 95.50 432 HIS A CA 1
ATOM 3381 C C . HIS A 1 432 ? -3.095 3.695 -36.090 1.00 95.50 432 HIS A C 1
ATOM 3383 O O . HIS A 1 432 ? -3.115 3.357 -37.272 1.00 95.50 432 HIS A O 1
ATOM 3389 N N . TYR A 1 433 ? -3.164 2.804 -35.097 1.00 93.62 433 TYR A N 1
ATOM 3390 C CA . TYR A 1 433 ? -3.215 1.362 -35.319 1.00 93.62 433 TYR A CA 1
ATOM 3391 C C . TYR A 1 433 ? -4.415 0.955 -36.180 1.00 93.62 433 TYR A C 1
ATOM 3393 O O . TYR A 1 433 ? -4.255 0.169 -37.112 1.00 93.62 433 TYR A O 1
ATOM 3401 N N . THR A 1 434 ? -5.596 1.521 -35.909 1.00 94.50 434 THR A N 1
ATOM 3402 C CA . THR A 1 434 ? -6.832 1.246 -36.666 1.00 94.50 434 THR A CA 1
ATOM 3403 C C . THR A 1 434 ? -6.704 1.654 -38.133 1.00 94.50 434 THR A C 1
ATOM 3405 O O . THR A 1 434 ? -7.184 0.953 -39.019 1.00 94.50 434 THR A O 1
ATOM 3408 N N . LEU A 1 435 ? -6.034 2.774 -38.407 1.00 91.31 435 LEU A N 1
ATOM 3409 C CA . LEU A 1 435 ? -5.801 3.252 -39.769 1.00 91.31 435 LEU A CA 1
ATOM 3410 C C . LEU A 1 435 ? -4.726 2.458 -40.511 1.00 91.31 435 LEU A C 1
ATOM 3412 O O . LEU A 1 435 ? -4.854 2.263 -41.718 1.00 91.31 435 LEU A O 1
ATOM 3416 N N . ALA A 1 436 ? -3.707 1.980 -39.798 1.00 89.12 436 ALA A N 1
ATOM 3417 C CA . ALA A 1 436 ? -2.681 1.098 -40.344 1.00 89.12 436 ALA A CA 1
ATOM 3418 C C . ALA A 1 436 ? -3.200 -0.333 -40.601 1.00 89.12 436 ALA A C 1
ATOM 3420 O O . ALA A 1 436 ? -2.648 -1.042 -41.438 1.00 89.12 436 ALA A O 1
ATOM 3421 N N . HIS A 1 437 ? -4.272 -0.744 -39.912 1.00 85.25 437 HIS A N 1
ATOM 3422 C CA . HIS A 1 437 ? -4.876 -2.078 -40.006 1.00 85.25 437 HIS A CA 1
ATOM 3423 C C . HIS A 1 437 ? -6.391 -1.988 -40.248 1.00 85.25 437 HIS A C 1
ATOM 3425 O O . HIS A 1 437 ? -7.178 -2.358 -39.368 1.00 85.25 437 HIS A O 1
ATOM 3431 N N . PRO A 1 438 ? -6.829 -1.497 -41.423 1.00 70.00 438 PRO A N 1
ATOM 3432 C CA . PRO A 1 438 ? -8.247 -1.407 -41.732 1.00 70.00 438 PRO A CA 1
ATOM 3433 C C . PRO A 1 438 ? -8.895 -2.800 -41.649 1.00 70.00 438 PRO A C 1
ATOM 3435 O O . PRO A 1 438 ? -8.293 -3.787 -42.093 1.00 70.00 438 PRO A O 1
ATOM 3438 N N . PRO A 1 439 ? -10.104 -2.917 -41.071 1.00 57.25 439 PRO A N 1
ATOM 3439 C CA . PRO A 1 439 ? -10.808 -4.190 -41.028 1.00 57.25 439 PRO A CA 1
ATOM 3440 C C . PRO A 1 439 ? -11.004 -4.712 -42.456 1.00 57.25 439 PRO A C 1
ATOM 3442 O O . PRO A 1 439 ? -11.381 -3.959 -43.351 1.00 57.25 439 PRO A O 1
ATOM 3445 N N . ARG A 1 440 ? -10.747 -6.008 -42.671 1.00 49.97 440 ARG A N 1
ATOM 3446 C CA . ARG A 1 440 ? -11.135 -6.687 -43.914 1.00 49.97 440 ARG A CA 1
ATOM 3447 C C . ARG A 1 440 ? -12.664 -6.643 -43.996 1.00 49.97 440 ARG A C 1
ATOM 3449 O O . ARG A 1 440 ? -13.319 -7.045 -43.038 1.00 49.97 440 ARG A O 1
ATOM 3456 N N . ASP A 1 441 ? -13.191 -6.093 -45.085 1.00 41.72 441 ASP A N 1
ATOM 3457 C CA . ASP A 1 441 ? -14.601 -5.741 -45.290 1.00 41.72 441 ASP A CA 1
ATOM 3458 C C . ASP A 1 441 ? -15.611 -6.785 -44.774 1.00 41.72 441 ASP A C 1
ATOM 3460 O O . ASP A 1 441 ? -15.457 -7.980 -45.035 1.00 41.72 441 ASP A O 1
ATOM 3464 N N . GLY A 1 442 ? -16.694 -6.323 -44.119 1.00 40.53 442 GLY A N 1
ATOM 3465 C CA . GLY A 1 442 ? -17.939 -7.107 -44.055 1.00 40.53 442 GLY A CA 1
ATOM 3466 C C . GLY A 1 442 ? -18.790 -7.131 -42.778 1.00 40.53 442 GLY A C 1
ATOM 3467 O O . GLY A 1 442 ? -19.641 -8.008 -42.690 1.00 40.53 442 GLY A O 1
ATOM 3468 N N . ALA A 1 443 ? -18.641 -6.231 -41.801 1.00 32.06 443 ALA A N 1
ATOM 3469 C CA . ALA A 1 443 ? -19.592 -6.163 -40.679 1.00 32.06 443 ALA A CA 1
ATOM 3470 C C . ALA A 1 443 ? -19.990 -4.719 -40.355 1.00 32.06 443 ALA A C 1
ATOM 3472 O O . ALA A 1 443 ? -19.384 -4.043 -39.527 1.00 32.06 443 ALA A O 1
ATOM 3473 N N . THR A 1 444 ? -21.028 -4.241 -41.034 1.00 33.34 444 THR A N 1
ATOM 3474 C CA . THR A 1 444 ? -21.840 -3.109 -40.591 1.00 33.34 444 THR A CA 1
ATOM 3475 C C . THR A 1 444 ? -22.518 -3.470 -39.266 1.00 33.34 444 THR A C 1
ATOM 3477 O O . THR A 1 444 ? -23.351 -4.373 -39.214 1.00 33.34 444 THR A O 1
ATOM 3480 N N . SER A 1 445 ? -22.173 -2.773 -38.181 1.00 30.94 445 SER A N 1
ATOM 3481 C CA . SER A 1 445 ? -22.940 -2.839 -36.929 1.00 30.94 445 SER A CA 1
ATOM 3482 C C . SER A 1 445 ? -24.335 -2.220 -37.123 1.00 30.94 445 SER A C 1
ATOM 3484 O O . SER A 1 445 ? -24.455 -1.212 -37.826 1.00 30.94 445 SER A O 1
ATOM 3486 N N . PRO A 1 446 ? -25.394 -2.784 -36.514 1.00 36.75 446 PRO A N 1
ATOM 3487 C CA . PRO A 1 446 ? -26.760 -2.307 -36.685 1.00 36.75 446 PRO A CA 1
ATOM 3488 C C . PRO A 1 446 ? -26.957 -0.970 -35.962 1.00 36.75 446 PRO A C 1
ATOM 3490 O O . PRO A 1 446 ? -26.597 -0.813 -34.795 1.00 36.75 446 PRO A O 1
ATOM 3493 N N . GLY A 1 447 ? -27.526 -0.000 -36.679 1.00 30.28 447 GLY A N 1
ATOM 3494 C CA . GLY A 1 447 ? -27.865 1.314 -36.148 1.00 30.28 447 GLY A CA 1
ATOM 3495 C C . GLY A 1 447 ? -28.923 1.232 -35.048 1.00 30.28 447 GLY A C 1
ATOM 3496 O O . GLY A 1 447 ? -29.925 0.525 -35.182 1.00 30.28 447 GLY A O 1
ATOM 3497 N N . LEU A 1 448 ? -28.710 1.995 -33.973 1.00 30.88 448 LEU A N 1
ATOM 3498 C CA . LEU A 1 448 ? -29.758 2.324 -33.013 1.00 30.88 448 LEU A CA 1
ATOM 3499 C C . LEU A 1 448 ? -30.903 3.022 -33.759 1.00 30.88 448 LEU A C 1
ATOM 3501 O O . LEU A 1 448 ? -30.757 4.149 -34.228 1.00 30.88 448 LEU A O 1
ATOM 3505 N N . SER A 1 449 ? -32.044 2.344 -33.851 1.00 29.69 449 SER A N 1
ATOM 3506 C CA . SER A 1 449 ? -33.315 2.967 -34.208 1.00 29.69 449 SER A CA 1
ATOM 3507 C C . SER A 1 449 ? -33.902 3.617 -32.955 1.00 29.69 449 SER A C 1
ATOM 3509 O O . SER A 1 449 ? -34.082 2.950 -31.937 1.00 29.69 449 SER A O 1
ATOM 3511 N N . LEU A 1 450 ? -34.177 4.920 -33.025 1.00 34.00 450 LEU A N 1
ATOM 3512 C CA . LEU A 1 450 ? -35.012 5.633 -32.055 1.00 34.00 450 LEU A CA 1
ATOM 3513 C C . LEU A 1 450 ? -36.461 5.117 -32.146 1.00 34.00 450 LEU A C 1
ATOM 3515 O O . LEU A 1 450 ? -36.915 4.825 -33.257 1.00 34.00 450 LEU A O 1
ATOM 3519 N N . PRO A 1 451 ? -37.208 5.019 -31.032 1.00 32.25 451 PRO A N 1
ATOM 3520 C CA . PRO A 1 451 ? -38.622 4.674 -31.095 1.00 32.25 451 PRO A CA 1
ATOM 3521 C C . PRO A 1 451 ? -39.439 5.887 -31.589 1.00 32.25 451 PRO A C 1
ATOM 3523 O O . PRO A 1 451 ? -39.084 7.027 -31.270 1.00 32.25 451 PRO A O 1
ATOM 3526 N N . PRO A 1 452 ? -40.511 5.677 -32.376 1.00 42.59 452 PRO A N 1
ATOM 3527 C CA . PRO A 1 452 ? -41.424 6.750 -32.760 1.00 42.59 452 PRO A CA 1
ATOM 3528 C C . PRO A 1 452 ? -42.325 7.146 -31.567 1.00 42.59 452 PRO A C 1
ATOM 3530 O O . PRO A 1 452 ? -42.369 6.396 -30.588 1.00 42.59 452 PRO A O 1
ATOM 3533 N N . PRO A 1 453 ? -42.989 8.320 -31.628 1.00 50.22 453 PRO A N 1
ATOM 3534 C CA . PRO A 1 453 ? -43.700 8.919 -30.493 1.00 50.22 453 PRO A CA 1
ATOM 3535 C C . PRO A 1 453 ? -44.845 8.078 -29.928 1.00 50.22 453 PRO A C 1
ATOM 3537 O O . PRO A 1 453 ? -45.502 7.350 -30.712 1.00 50.22 453 PRO A O 1
#

pLDDT: mean 79.87, std 21.04, range [28.84, 98.56]

Foldseek 3Di:
DDDDDDDDPPPPPDPDPPPDPDPPFPDKDKDFADDDDQDPQLLCLLVLHFPPDDDDPVLVVLLVVLVVCLVVFWGKMKIKTKWDWDADVVFTDTNNRTFQFPVVNCLQVVLVFDTKMKMKIFRHQRLVVVLVVCVVVVNPSNSSSSVSVLLSRQVRVQVVVQVVQQVVLVVVQKHKADWDAAVPPRHHLQCLQVSVVSSVVPDPDDRPDDWDQDNNSQIVVNSMGITMITIHRPVSRQVSNVVPPVLQCDPDPPDSSRPDHHVPPDPDCVVVVVVVVVVPPPDDDDDDDDDDDLDAPDDPVVLVVQLPVFWDWDADPQQKIKIKGKAWFFAPGDPTDIWIKIWIWIFDHVVVQRATADIAIDTPPPGPRLCVHPQCVVPVVVLVVLRGPDDPRHRHHLSVLSVDDADDDPHRYSNDPRSSVNVVSVRSSSVVSCVVPPDDDDDDDDDDDDDDD

Radius of gyration: 29.9 Å; chains: 1; bounding box: 72×49×126 Å

Sequence (453 aa):
MSQRPSLDAATADTPAPAAGDEHHRRFELLQAQPPIDVEEAEYWRLLGYPPDHEPSDRALELAAWARQWYAANGRPWVYLRETRLELTPEALRLDGQEFRSQQLHDHLREAGAKRAMLVAVSAGRSCEEHARQLWQESKPDEYFFLEMFGSAVVEHLMATMNGRICDLAERDGLAAIPHYSPGYTGWDVADQVPLFELIGRGMGQPLPEPFEVLASGMLRPKKSLIAVVGLVPQSVQARATNRWIPCEACSLSPCSYRRRPYRHARSSAAQRDEAQNERAASVAPAAAPFPPSPHYSVSERALQKWSRERVTLERRADGSLTARFRFDGTTCSNMGRPLAFDYTVELSPEASGRVIRRTECTPTADDEGHRFMCAYLNDPAALMQAIATEKPLLGQPLDAVLRWSRVAAPSGCHCTAASRAHKWGLALEAIHYTLAHPPRDGATSPGLSLPPP

InterPro domains:
  IPR037010 Vitamin B12-dependent methionine synthase, activation domain superfamily [SSF56507] (34-230)

Secondary structure (DSSP, 8-state):
--------------PPPPTT-S-----EEEESS------HHHHHHHHT--TTPPPPHHHHHHHHHHHHHHHHH---EEEEEEE-EEE-SS-EEETTEEE--HHHHHHHHHTT--EEEEEEEE--HHHHHHHHHHHHTT-HHHHHHHHHHHHHHHHHHHHHHHHHHHHHHHTTTEEEPPPB-TTSTTS-GGGHHHHHHHHHTT-SS--SS--EE-TTS-EESSSEEEEEEEEEEHHHHHHHHHH--HHHH---TT-TT-SS--TT----THHHHHHHHTTT---PPPP----SS---SS-HHHHHHHHHHTEEEEE-TTS-EEEEEEEEEE-SSSS--EEEEEEEEEE--GGGT-BEEEEEEEE-TT--GGGGSHHHHH-HHHHHHHHHH--TTTTSBGGGGGG--------SS--SHHHHHHHHHHHHHHHHHHHHSPPPS---PPP-PPPP-

Organism: Opitutus terrae (strain DSM 11246 / JCM 15787 / PB90-1) (NCBI:txid452637)

=== Feature glossary ===
Feature key, reading from the visual/contextual features back to the raw sequence:

Rendered structure images. Structure images are PyMOL renders from six orthogonal camera directions. Cartoon representation draws helices as coils and strands as arrows; sticks shows the backbone as bonds; surface shows the solvent-excluded envelope. Rainbow coloring maps sequence position to hue (blue→red, N→C); chain coloring assigns a distinct color per polypeptide.

Contact-map, Ramachandran, and PAE plots. Three diagnostic plots accompany the record. The Cα contact map visualizes the tertiary structure as a 2D adjacency matrix (8 Å cutoff, sequence-local contacts suppressed). The Ramachandran plot shows the distribution of backbone (φ, ψ) torsions, with points in the α and β basins reflecting secondary structure content. The PAE plot shows AlphaFold's inter-residue confidence as a color matrix.

InterPro / GO / CATH / organism. The annotation block draws on four external resources. InterPro: which protein families and domains the sequence belongs to. GO: standardized terms for what the protein does, what process it participates in, and where in the cell it acts. CATH: which structural fold it has in the CATH hierarchy. Organism: the species of origin.

Nearest PDB structures. Structural nearest neighbors (via Foldseek easy-search vs the PDB). Reported per hit: target PDB id, E-value, and alignment TM-score. A TM-score above ~0.5 is the conventional threshold for 'same fold'.

Predicted aligned error. Predicted aligned error is AlphaFold's pairwise confidence. Unlike pLDDT (per-residue), PAE is per-residue-pair and captures whether two parts of the structure are correctly placed relative to each other. Units are ångströms of expected positional error.

Solvent-accessible surface area. SASA measures how much of the protein is reachable by solvent. It is computed by rolling a water-sized probe over the atomic surface and summing the exposed area (Å²). Per-residue SASA distinguishes core (buried, low SASA) from surface (exposed, high SASA) residues; total SASA is a whole-molecule size measure.

B-factor. Crystallographic B-factors measure how much each atom's electron density is smeared out, in Å². They rise in mobile loops and surface residues and fall in the buried interior. In AlphaFold models this column is repurposed to hold pLDDT instead.

pLDDT. For AlphaFold models, the B-factor field carries pLDDT — the model's own estimate of local accuracy on a 0–100 scale. Regions with pLDDT<50 should be treated as essentially unmodeled; they often correspond to intrinsically disordered segments.

Backbone torsions (φ/ψ). φ (phi) and ψ (psi) are the two rotatable backbone dihedrals per residue: φ is the C(i-1)–N–Cα–C torsion, ψ is the N–Cα–C–N(i+1) torsion, both in degrees on (−180°, 180°]. α-helical residues cluster near (−60°, −45°); β-strand residues near (−120°, +130°). A Ramachandran plot is simply a scatter of (φ, ψ) for every residue.

Radius of gyration, Cα contacts, bounding box. Radius of gyration (Rg) is the root-mean-square distance of Cα atoms from their centroid — a single number for overall size and compactness. A globular domain of N residues has Rg ≈ 2.2·N^0.38 Å; an extended or disordered chain has a much larger Rg. The Cα contact count is the number of residue pairs whose Cα atoms are within 8 Å and are more than four positions apart in sequence — a standard proxy for tertiary packing density. The bounding box is the smallest axis-aligned box enclosing all Cα atoms.

Secondary structure (3-state, P-SEA). Three-state secondary structure (P-SEA) collapses the eight DSSP classes into helix (a), strand (b), and coil (c). P-SEA assigns these from Cα geometry alone — distances and angles — without requiring backbone oxygens, so it works on any Cα trace.

Secondary structure (8-state, DSSP). Secondary structure is the local, repeating backbone conformation. DSSP classifies it into eight states by reading the hydrogen-bond network: three helix types (H, G, I), two β types (E, B), two non-regular types (T, S), and unstructured coil (-).

Foldseek 3Di. The Foldseek 3Di string encodes local tertiary geometry as a 20-letter alphabet — one character per residue — derived from the relative positions of nearby Cα atoms. Unlike the amino-acid sequence, 3Di is a direct function of the 3D structure, so two proteins with the same fold have similar 3Di strings even at low sequence identity.

mmCIF coordinates. Structure coordinates are given as an mmCIF _atom_site loop: one row per atom with element, residue name, chain id, sequence number, and x/y/z position in Å. Only the four main-chain atoms per residue are included here; side chains are omitted to keep the record compact.

Sequence. This is the polypeptide sequence — one letter per residue, N-terminus first. Length ranges from a few dozen residues for small domains to over a thousand for large multi-domain proteins.